Protein 5WUR (pdb70)

Sequence (451 aa):
EMMIKKRIKQVKKGDQDAFADIVDIYKDKIYQLCYRMLGNVHEAEDIAQEAFIRAYVNIDSFDINRKFSTWLYRIATNLTIDRIRKKKPDYYLDELSNTIQQKILKLPDKYRTVIVLKYIDELSLIEIGEILNIPVGTVKTRIHRGREALRKQLRDLMMIKKRIKQVKKGDQDAFADIVDIYKDKIYQLCYRMLGNVHEAEDIAQEAFIRAYVNIDSFDINRKFSTWLYRIATNLTIDRIRKKKPDYYLELSNTIQQKILKLPDKYRTVIVLKYIDELSLIEIGEILNIPVGTVKTRIHRGREALRKQLRDLCPEQIVQLMHMHLDGDILPKDEHVLNEHLETCEKCRKHFYEMEKSIALVRSTSHVEAPADFTANVMAKLPCPEQIVQLMHMHLDGDILPKDEHVLNEHLETCEKCRKHFYEMEKSIALVRSTSHVEAPADFTANVMAKL

Nearest PDB structures (foldseek):
  5wur-assembly1_A  TM=1.006E+00  e=1.366E-20  Bacillus subtilis subsp. subtilis str. 168
  5wuq-assembly1_A  TM=1.003E+00  e=6.708E-20  Bacillus subtilis subsp. subtilis str. 168
  5wur-assembly2_B  TM=9.947E-01  e=1.270E-18  Bacillus subtilis subsp. subtilis str. 168
  4cxf-assembly1_A  TM=8.720E-01  e=4.174E-07  Cupriavidus metallidurans CH34
  1or7-assembly3_B  TM=5.199E-01  e=1.136E-07  Escherichia coli

Structure (mmCIF, N/CA/C/O backbone):
data_5WUR
#
_entry.id   5WUR
#
_cell.length_a   63.075
_cell.length_b   63.520
_cell.length_c   138.547
_cell.angle_alpha   90.00
_cell.angle_beta   90.00
_cell.angle_gamma   90.00
#
_symmetry.space_group_name_H-M   'P 21 21 21'
#
loop_
_entity.id
_entity.type
_entity.pdbx_description
1 polymer 'ECF RNA polymerase sigma factor SigW'
2 polymer 'Anti-sigma-W factor RsiW'
#
loop_
_atom_site.group_PDB
_atom_site.id
_atom_site.type_symbol
_atom_site.label_atom_id
_atom_site.label_alt_id
_atom_site.label_comp_id
_atom_site.label_asym_id
_atom_site.label_entity_id
_atom_site.label_seq_id
_atom_site.pdbx_PDB_ins_code
_atom_site.Cartn_x
_atom_site.Cartn_y
_atom_site.Cartn_z
_atom_site.occupancy
_atom_site.B_iso_or_equiv
_atom_site.auth_seq_id
_atom_site.auth_comp_id
_atom_site.auth_asym_id
_atom_site.auth_atom_id
_atom_site.pdbx_PDB_model_num
ATOM 1 N N . GLU A 1 2 ? 5.895 1.294 -11.908 1.00 123.52 2 GLU A N 1
ATOM 2 C CA . GLU A 1 2 ? 6.444 0.383 -10.858 1.00 124.75 2 GLU A CA 1
ATOM 3 C C . GLU A 1 2 ? 7.697 -0.363 -11.333 1.00 124.93 2 GLU A C 1
ATOM 4 O O . GLU A 1 2 ? 7.865 -0.612 -12.530 1.00 125.53 2 GLU A O 1
ATOM 10 N N . MET A 1 3 ? 8.568 -0.713 -10.385 1.00 122.85 3 MET A N 1
ATOM 11 C CA . MET A 1 3 ? 9.809 -1.447 -10.683 1.00 121.27 3 MET A CA 1
ATOM 12 C C . MET A 1 3 ? 9.552 -2.873 -11.192 1.00 113.64 3 MET A C 1
ATOM 13 O O . MET A 1 3 ? 10.162 -3.292 -12.172 1.00 111.09 3 MET A O 1
ATOM 18 N N . MET A 1 4 ? 8.653 -3.604 -10.535 1.00 108.22 4 MET A N 1
ATOM 19 C CA . MET A 1 4 ? 8.233 -4.932 -11.002 1.00 105.72 4 MET A CA 1
ATOM 20 C C . MET A 1 4 ? 7.736 -4.879 -12.459 1.00 99.84 4 MET A C 1
ATOM 21 O O . MET A 1 4 ? 8.233 -5.627 -13.295 1.00 96.59 4 MET A O 1
ATOM 26 N N . ILE A 1 5 ? 6.831 -3.938 -12.763 1.00 93.54 5 ILE A N 1
ATOM 27 C CA . ILE A 1 5 ? 6.125 -3.873 -14.055 1.00 88.83 5 ILE A CA 1
ATOM 28 C C . ILE A 1 5 ? 7.059 -3.505 -15.202 1.00 86.06 5 ILE A C 1
ATOM 29 O O . ILE A 1 5 ? 7.085 -4.194 -16.221 1.00 83.69 5 ILE A O 1
ATOM 34 N N . LYS A 1 6 ? 7.790 -2.405 -15.045 1.00 85.01 6 LYS A N 1
ATOM 35 C CA . LYS A 1 6 ? 8.666 -1.897 -16.112 1.00 85.79 6 LYS A CA 1
ATOM 36 C C . LYS A 1 6 ? 9.780 -2.919 -16.430 1.00 85.71 6 LYS A C 1
ATOM 37 O O . LYS A 1 6 ? 10.161 -3.103 -17.592 1.00 83.28 6 LYS A O 1
ATOM 43 N N . LYS A 1 7 ? 10.265 -3.603 -15.397 1.00 87.07 7 LYS A N 1
ATOM 44 C CA . LYS A 1 7 ? 11.221 -4.697 -15.579 1.00 88.40 7 LYS A CA 1
ATOM 45 C C . LYS A 1 7 ? 10.574 -5.834 -16.371 1.00 83.55 7 LYS A C 1
ATOM 46 O O . LYS A 1 7 ? 11.228 -6.433 -17.223 1.00 83.31 7 LYS A O 1
ATOM 52 N N . ARG A 1 8 ? 9.295 -6.105 -16.110 1.00 78.96 8 ARG A N 1
ATOM 53 C CA . ARG A 1 8 ? 8.535 -7.047 -16.942 1.00 76.83 8 ARG A CA 1
ATOM 54 C C . ARG A 1 8 ? 8.336 -6.562 -18.395 1.00 74.34 8 ARG A C 1
ATOM 55 O O . ARG A 1 8 ? 8.405 -7.378 -19.311 1.00 72.89 8 ARG A O 1
ATOM 63 N N . ILE A 1 9 ? 8.131 -5.258 -18.614 1.00 72.89 9 ILE A N 1
ATOM 64 C CA . ILE A 1 9 ? 7.965 -4.715 -19.981 1.00 72.04 9 ILE A CA 1
ATOM 65 C C . ILE A 1 9 ? 9.250 -4.783 -20.792 1.00 73.42 9 ILE A C 1
ATOM 66 O O . ILE A 1 9 ? 9.207 -5.082 -21.981 1.00 73.34 9 ILE A O 1
ATOM 71 N N . LYS A 1 10 ? 10.383 -4.481 -20.171 1.00 76.31 10 LYS A N 1
ATOM 72 C CA . LYS A 1 10 ? 11.669 -4.636 -20.849 1.00 78.59 10 LYS A CA 1
ATOM 73 C C . LYS A 1 10 ? 11.871 -6.079 -21.326 1.00 79.26 10 LYS A C 1
ATOM 74 O O . LYS A 1 10 ? 12.342 -6.306 -22.440 1.00 79.31 10 LYS A O 1
ATOM 80 N N . GLN A 1 11 ? 11.469 -7.034 -20.484 1.00 80.23 11 GLN A N 1
ATOM 81 C CA . GLN A 1 11 ? 11.551 -8.469 -20.780 1.00 81.46 11 GLN A CA 1
ATOM 82 C C . GLN A 1 11 ? 10.678 -8.947 -21.956 1.00 82.18 11 GLN A C 1
ATOM 83 O O . GLN A 1 11 ? 11.144 -9.768 -22.752 1.00 83.01 11 GLN A O 1
ATOM 89 N N . VAL A 1 12 ? 9.439 -8.444 -22.081 1.00 82.94 12 VAL A N 1
ATOM 90 C CA . VAL A 1 12 ? 8.558 -8.835 -23.214 1.00 82.17 12 VAL A CA 1
ATOM 91 C C . VAL A 1 12 ? 9.102 -8.301 -24.551 1.00 83.95 12 VAL A C 1
ATOM 92 O O . VAL A 1 12 ? 9.075 -9.017 -25.559 1.00 84.66 12 VAL A O 1
ATOM 96 N N . LYS A 1 13 ? 9.631 -7.071 -24.542 1.00 85.84 13 LYS A N 1
ATOM 97 C CA . LYS A 1 13 ? 10.139 -6.413 -25.760 1.00 86.92 13 LYS A CA 1
ATOM 98 C C . LYS A 1 13 ? 11.380 -7.103 -26.327 1.00 88.78 13 LYS A C 1
ATOM 99 O O . LYS A 1 13 ? 11.682 -6.930 -27.510 1.00 89.04 13 LYS A O 1
ATOM 105 N N . LYS A 1 14 ? 12.096 -7.854 -25.480 1.00 90.06 14 LYS A N 1
ATOM 106 C CA . LYS A 1 14 ? 13.208 -8.712 -25.913 1.00 91.66 14 LYS A CA 1
ATOM 107 C C . LYS A 1 14 ? 12.833 -10.189 -26.225 1.00 92.00 14 LYS A C 1
ATOM 108 O O . LYS A 1 14 ? 13.721 -10.963 -26.597 1.00 93.69 14 LYS A O 1
ATOM 114 N N . GLY A 1 15 ? 11.553 -10.577 -26.088 1.00 90.32 15 GLY A N 1
ATOM 115 C CA . GLY A 1 15 ? 11.087 -11.952 -26.409 1.00 89.03 15 GLY A CA 1
ATOM 116 C C . GLY A 1 15 ? 10.318 -12.716 -25.330 1.00 87.61 15 GLY A C 1
ATOM 117 O O . GLY A 1 15 ? 9.541 -13.614 -25.648 1.00 87.59 15 GLY A O 1
ATOM 118 N N . ASP A 1 16 ? 10.520 -12.365 -24.061 1.00 86.21 16 ASP A N 1
ATOM 119 C CA . ASP A 1 16 ? 9.924 -13.096 -22.931 1.00 85.41 16 ASP A CA 1
ATOM 120 C C . ASP A 1 16 ? 8.395 -12.908 -22.861 1.00 84.33 16 ASP A C 1
ATOM 121 O O . ASP A 1 16 ? 7.881 -12.039 -22.145 1.00 82.83 16 ASP A O 1
ATOM 126 N N . GLN A 1 17 ? 7.676 -13.740 -23.611 1.00 84.77 17 GLN A N 1
ATOM 127 C CA . GLN A 1 17 ? 6.206 -13.806 -23.504 1.00 84.84 17 GLN A CA 1
ATOM 128 C C . GLN A 1 17 ? 5.673 -14.239 -22.128 1.00 84.56 17 GLN A C 1
ATOM 129 O O . GLN A 1 17 ? 4.539 -13.940 -21.788 1.00 86.32 17 GLN A O 1
ATOM 135 N N . ASP A 1 18 ? 6.467 -14.965 -21.355 1.00 86.36 18 ASP A N 1
ATOM 136 C CA . ASP A 1 18 ? 6.059 -15.371 -20.002 1.00 86.54 18 ASP A CA 1
ATOM 137 C C . ASP A 1 18 ? 6.015 -14.182 -19.026 1.00 83.38 18 ASP A C 1
ATOM 138 O O . ASP A 1 18 ? 5.342 -14.261 -17.993 1.00 81.90 18 ASP A O 1
ATOM 143 N N . ALA A 1 19 ? 6.768 -13.118 -19.330 1.00 80.08 19 ALA A N 1
ATOM 144 C CA . ALA A 1 19 ? 6.749 -11.896 -18.530 1.00 77.19 19 ALA A CA 1
ATOM 145 C C . ALA A 1 19 ? 5.439 -11.141 -18.716 1.00 74.51 19 ALA A C 1
ATOM 146 O O . ALA A 1 19 ? 5.020 -10.442 -17.797 1.00 72.69 19 ALA A O 1
ATOM 148 N N . PHE A 1 20 ? 4.815 -11.272 -19.899 1.00 72.70 20 PHE A N 1
ATOM 149 C CA . PHE A 1 20 ? 3.562 -10.589 -20.211 1.00 71.12 20 PHE A CA 1
ATOM 150 C C . PHE A 1 20 ? 2.391 -11.182 -19.425 1.00 72.70 20 PHE A C 1
ATOM 151 O O . PHE A 1 20 ? 1.564 -10.441 -18.918 1.00 71.98 20 PHE A O 1
ATOM 159 N N . ALA A 1 21 ? 2.326 -12.507 -19.315 1.00 74.36 21 ALA A N 1
ATOM 160 C CA . ALA A 1 21 ? 1.360 -13.158 -18.423 1.00 75.49 21 ALA A CA 1
ATOM 161 C C . ALA A 1 21 ? 1.368 -12.593 -16.988 1.00 76.12 21 ALA A C 1
ATOM 162 O O . ALA A 1 21 ? 0.310 -12.512 -16.348 1.00 75.32 21 ALA A O 1
ATOM 164 N N . ASP A 1 22 ? 2.552 -12.228 -16.489 1.00 76.79 22 ASP A N 1
ATOM 165 C CA . ASP A 1 22 ? 2.684 -11.603 -15.172 1.00 77.70 22 ASP A CA 1
ATOM 166 C C . ASP A 1 22 ? 1.961 -10.253 -15.181 1.00 74.35 22 ASP A C 1
ATOM 167 O O . ASP A 1 22 ? 1.257 -9.923 -14.230 1.00 72.45 22 ASP A O 1
ATOM 172 N N . ILE A 1 23 ? 2.146 -9.493 -16.266 1.00 73.68 23 ILE A N 1
ATOM 173 C CA . ILE A 1 23 ? 1.436 -8.211 -16.502 1.00 71.70 23 ILE A CA 1
ATOM 174 C C . ILE A 1 23 ? -0.084 -8.398 -16.600 1.00 69.37 23 ILE A C 1
ATOM 175 O O . ILE A 1 23 ? -0.831 -7.607 -16.040 1.00 70.17 23 ILE A O 1
ATOM 180 N N . VAL A 1 24 ? -0.526 -9.433 -17.314 1.00 68.02 24 VAL A N 1
ATOM 181 C CA . VAL A 1 24 ? -1.952 -9.744 -17.445 1.00 67.05 24 VAL A CA 1
ATOM 182 C C . VAL A 1 24 ? -2.545 -10.094 -16.084 1.00 66.90 24 VAL A C 1
ATOM 183 O O . VAL A 1 24 ? -3.573 -9.558 -15.701 1.00 67.43 24 VAL A O 1
ATOM 187 N N . ASP A 1 25 ? -1.875 -10.981 -15.361 1.00 68.31 25 ASP A N 1
ATOM 188 C CA . ASP A 1 25 ? -2.308 -11.407 -14.028 1.00 68.58 25 ASP A CA 1
ATOM 189 C C . ASP A 1 25 ? -2.474 -10.241 -13.041 1.00 67.20 25 ASP A C 1
ATOM 190 O O . ASP A 1 25 ? -3.407 -10.250 -12.239 1.00 66.86 25 ASP A O 1
ATOM 195 N N . ILE A 1 26 ? -1.581 -9.253 -13.115 1.00 66.57 26 ILE A N 1
ATOM 196 C CA . ILE A 1 26 ? -1.655 -8.044 -12.283 1.00 67.10 26 ILE A CA 1
ATOM 197 C C . ILE A 1 26 ? -2.867 -7.160 -12.569 1.00 65.71 26 ILE A C 1
ATOM 198 O O . ILE A 1 26 ? -3.465 -6.640 -11.645 1.00 66.74 26 ILE A O 1
ATOM 203 N N . TYR A 1 27 ? -3.207 -6.967 -13.838 1.00 65.52 27 TYR A N 1
ATOM 204 C CA . TYR A 1 27 ? -4.252 -6.002 -14.220 1.00 64.15 27 TYR A CA 1
ATOM 205 C C . TYR A 1 27 ? -5.584 -6.617 -14.671 1.00 62.40 27 TYR A C 1
ATOM 206 O O . TYR A 1 27 ? -6.554 -5.892 -14.797 1.00 59.51 27 TYR A O 1
ATOM 215 N N . LYS A 1 28 ? -5.636 -7.930 -14.892 1.00 63.42 28 LYS A N 1
ATOM 216 C CA . LYS A 1 28 ? -6.836 -8.565 -15.439 1.00 64.82 28 LYS A CA 1
ATOM 217 C C . LYS A 1 28 ? -8.158 -8.223 -14.732 1.00 65.26 28 LYS A C 1
ATOM 218 O O . LYS A 1 28 ? -9.179 -8.018 -15.405 1.00 64.00 28 LYS A O 1
ATOM 224 N N . ASP A 1 29 ? -8.129 -8.160 -13.399 1.00 65.30 29 ASP A N 1
ATOM 225 C CA . ASP A 1 29 ? -9.343 -7.950 -12.601 1.00 64.32 29 ASP A CA 1
ATOM 226 C C . ASP A 1 29 ? -9.875 -6.569 -12.804 1.00 62.91 29 ASP A C 1
ATOM 227 O O . ASP A 1 29 ? -11.070 -6.397 -13.089 1.00 63.37 29 ASP A O 1
ATOM 232 N N . LYS A 1 30 ? -8.985 -5.595 -12.638 1.00 60.13 30 LYS A N 1
ATOM 233 C CA . LYS A 1 30 ? -9.315 -4.205 -12.865 1.00 59.21 30 LYS A CA 1
ATOM 234 C C . LYS A 1 30 ? -9.734 -3.890 -14.304 1.00 56.42 30 LYS A C 1
ATOM 235 O O . LYS A 1 30 ? -10.722 -3.194 -14.520 1.00 55.84 30 LYS A O 1
ATOM 241 N N . ILE A 1 31 ? -9.002 -4.408 -15.283 1.00 54.96 31 ILE A N 1
ATOM 242 C CA . ILE A 1 31 ? -9.352 -4.162 -16.682 1.00 53.33 31 ILE A CA 1
ATOM 243 C C . ILE A 1 31 ? -10.690 -4.815 -17.028 1.00 52.53 31 ILE A C 1
ATOM 244 O O . ILE A 1 31 ? -11.555 -4.145 -17.582 1.00 51.73 31 ILE A O 1
ATOM 249 N N . TYR A 1 32 ? -10.868 -6.081 -16.660 1.00 52.61 32 TYR A N 1
ATOM 250 C CA . TYR A 1 32 ? -12.157 -6.751 -16.818 1.00 53.47 32 TYR A CA 1
ATOM 251 C C . TYR A 1 32 ? -13.259 -6.051 -16.012 1.00 53.54 32 TYR A C 1
ATOM 252 O O . TYR A 1 32 ? -14.404 -6.011 -16.441 1.00 54.21 32 TYR A O 1
ATOM 261 N N . GLN A 1 33 ? -12.922 -5.500 -14.850 1.00 54.40 33 GLN A N 1
ATOM 262 C CA . GLN A 1 33 ? -13.893 -4.742 -14.043 1.00 54.09 33 GLN A CA 1
ATOM 263 C C . GLN A 1 33 ? -14.351 -3.495 -14.759 1.00 52.75 33 GLN A C 1
ATOM 264 O O . GLN A 1 33 ? -15.552 -3.206 -14.810 1.00 53.39 33 GLN A O 1
ATOM 270 N N . LEU A 1 34 ? -13.391 -2.747 -15.285 1.00 51.34 34 LEU A N 1
ATOM 271 C CA . LEU A 1 34 ? -13.712 -1.553 -16.057 1.00 50.75 34 LEU A CA 1
ATOM 272 C C . LEU A 1 34 ? -14.634 -1.911 -17.239 1.00 50.20 34 LEU A C 1
ATOM 273 O O . LEU A 1 34 ? -15.675 -1.286 -17.413 1.00 50.61 34 LEU A O 1
ATOM 278 N N . CYS A 1 35 ? -14.281 -2.934 -18.012 1.00 49.89 35 CYS A N 1
ATOM 279 C CA . CYS A 1 35 ? -15.076 -3.301 -19.186 1.00 50.58 35 CYS A CA 1
ATOM 280 C C . CYS A 1 35 ? -16.482 -3.756 -18.798 1.00 52.84 35 CYS A C 1
ATOM 281 O O . CYS A 1 35 ? -17.487 -3.287 -19.372 1.00 53.04 35 CYS A O 1
ATOM 284 N N . TYR A 1 36 ? -16.553 -4.643 -17.808 1.00 53.50 36 TYR A N 1
ATOM 285 C CA . TYR A 1 36 ? -17.838 -5.137 -17.319 1.00 55.85 36 TYR A CA 1
ATOM 286 C C . TYR A 1 36 ? -18.794 -4.066 -16.757 1.00 54.86 36 TYR A C 1
ATOM 287 O O . TYR A 1 36 ? -19.967 -4.066 -17.090 1.00 54.72 36 TYR A O 1
ATOM 296 N N . ARG A 1 37 ? -18.295 -3.180 -15.904 1.00 54.23 37 ARG A N 1
ATOM 297 C CA . ARG A 1 37 ? -19.096 -2.053 -15.383 1.00 54.68 37 ARG A CA 1
ATOM 298 C C . ARG A 1 37 ? -19.454 -0.981 -16.439 1.00 55.01 37 ARG A C 1
ATOM 299 O O . ARG A 1 37 ? -20.375 -0.190 -16.230 1.00 53.77 37 ARG A O 1
ATOM 307 N N . MET A 1 38 ? -18.697 -0.943 -17.538 1.00 55.27 38 MET A N 1
ATOM 308 C CA . MET A 1 38 ? -19.015 -0.106 -18.698 1.00 55.58 38 MET A CA 1
ATOM 309 C C . MET A 1 38 ? -20.087 -0.726 -19.620 1.00 56.54 38 MET A C 1
ATOM 310 O O . MET A 1 38 ? -20.932 0.005 -20.142 1.00 56.94 38 MET A O 1
ATOM 315 N N . LEU A 1 39 ? -20.037 -2.048 -19.810 1.00 56.74 39 LEU A N 1
ATOM 316 C CA . LEU A 1 39 ? -20.880 -2.791 -20.767 1.00 58.83 39 LEU A CA 1
ATOM 317 C C . LEU A 1 39 ? -22.047 -3.564 -20.141 1.00 60.53 39 LEU A C 1
ATOM 318 O O . LEU A 1 39 ? -23.077 -3.752 -20.788 1.00 64.44 39 LEU A O 1
ATOM 323 N N . GLY A 1 40 ? -21.888 -4.036 -18.906 1.00 60.16 40 GLY A N 1
ATOM 324 C CA . GLY A 1 40 ? -22.951 -4.740 -18.189 1.00 60.47 40 GLY A CA 1
ATOM 325 C C . GLY A 1 40 ? -23.201 -6.147 -18.713 1.00 62.19 40 GLY A C 1
ATOM 326 O O . GLY A 1 40 ? -24.272 -6.716 -18.498 1.00 62.74 40 GLY A O 1
ATOM 327 N N . ASN A 1 41 ? -22.203 -6.719 -19.372 1.00 62.09 41 ASN A N 1
ATOM 328 C CA . ASN A 1 41 ? -22.383 -7.944 -20.141 1.00 64.54 41 ASN A CA 1
ATOM 329 C C . ASN A 1 41 ? -21.099 -8.778 -20.063 1.00 63.68 41 ASN A C 1
ATOM 330 O O . ASN A 1 41 ? -20.029 -8.317 -20.454 1.00 62.22 41 ASN A O 1
ATOM 335 N N . VAL A 1 42 ? -21.222 -9.995 -19.548 1.00 65.04 42 VAL A N 1
ATOM 336 C CA . VAL A 1 42 ? -20.085 -10.890 -19.323 1.00 66.53 42 VAL A CA 1
ATOM 337 C C . VAL A 1 42 ? -19.346 -11.213 -20.611 1.00 68.84 42 VAL A C 1
ATOM 338 O O . VAL A 1 42 ? -18.115 -11.096 -20.657 1.00 68.40 42 VAL A O 1
ATOM 342 N N . HIS A 1 43 ? -20.077 -11.620 -21.646 1.00 72.16 43 HIS A N 1
ATOM 343 C CA . HIS A 1 43 ? -19.420 -12.035 -22.889 1.00 74.88 43 HIS A CA 1
ATOM 344 C C . HIS A 1 43 ? -18.721 -10.886 -23.626 1.00 71.92 43 HIS A C 1
ATOM 345 O O . HIS A 1 43 ? -17.608 -11.070 -24.121 1.00 70.30 43 HIS A O 1
ATOM 352 N N . GLU A 1 44 ? -19.349 -9.709 -23.662 1.00 70.01 44 GLU A N 1
ATOM 353 C CA . GLU A 1 44 ? -18.729 -8.521 -24.258 1.00 68.19 44 GLU A CA 1
ATOM 354 C C . GLU A 1 44 ? -17.526 -8.015 -23.437 1.00 64.64 44 GLU A C 1
ATOM 355 O O . GLU A 1 44 ? -16.475 -7.743 -23.992 1.00 63.10 44 GLU A O 1
ATOM 361 N N . ALA A 1 45 ? -17.667 -7.928 -22.122 1.00 62.76 45 ALA A N 1
ATOM 362 C CA . ALA A 1 45 ? -16.563 -7.478 -21.263 1.00 61.71 45 ALA A CA 1
ATOM 363 C C . ALA A 1 45 ? -15.310 -8.342 -21.391 1.00 61.98 45 ALA A C 1
ATOM 364 O O . ALA A 1 45 ? -14.190 -7.827 -21.509 1.00 60.15 45 ALA A O 1
ATOM 366 N N . GLU A 1 46 ? -15.510 -9.651 -21.388 1.00 64.62 46 GLU A N 1
ATOM 367 C CA . GLU A 1 46 ? -14.413 -10.608 -21.501 1.00 66.72 46 GLU A CA 1
ATOM 368 C C . GLU A 1 46 ? -13.707 -10.487 -22.860 1.00 66.62 46 GLU A C 1
ATOM 369 O O . GLU A 1 46 ? -12.478 -10.442 -22.926 1.00 65.78 46 GLU A O 1
ATOM 375 N N . ASP A 1 47 ? -14.489 -10.401 -23.928 1.00 67.26 47 ASP A N 1
ATOM 376 C CA . ASP A 1 47 ? -13.950 -10.217 -25.272 1.00 68.44 47 ASP A CA 1
ATOM 377 C C . ASP A 1 47 ? -13.092 -8.943 -25.373 1.00 65.23 47 ASP A C 1
ATOM 378 O O . ASP A 1 47 ? -11.946 -8.994 -25.833 1.00 63.14 47 ASP A O 1
ATOM 383 N N . ILE A 1 48 ? -13.665 -7.825 -24.913 1.00 63.04 48 ILE A N 1
ATOM 384 C CA . ILE A 1 48 ? -13.044 -6.488 -24.938 1.00 60.01 48 ILE A CA 1
ATOM 385 C C . ILE A 1 48 ? -11.796 -6.379 -24.023 1.00 58.49 48 ILE A C 1
ATOM 386 O O . ILE A 1 48 ? -10.810 -5.669 -24.349 1.00 54.71 48 ILE A O 1
ATOM 391 N N . ALA A 1 49 ? -11.864 -7.041 -22.863 1.00 58.42 49 ALA A N 1
ATOM 392 C CA . ALA A 1 49 ? -10.770 -7.013 -21.882 1.00 57.60 49 ALA A CA 1
ATOM 393 C C . ALA A 1 49 ? -9.558 -7.749 -22.410 1.00 57.17 49 ALA A C 1
ATOM 394 O O . ALA A 1 49 ? -8.442 -7.323 -22.198 1.00 55.64 49 ALA A O 1
ATOM 396 N N . GLN A 1 50 ? -9.790 -8.848 -23.113 1.00 59.91 50 GLN A N 1
ATOM 397 C CA . GLN A 1 50 ? -8.711 -9.596 -23.762 1.00 61.30 50 GLN A CA 1
ATOM 398 C C . GLN A 1 50 ? -8.128 -8.790 -24.896 1.00 59.90 50 GLN A C 1
ATOM 399 O O . GLN A 1 50 ? -6.914 -8.605 -24.969 1.00 60.25 50 GLN A O 1
ATOM 405 N N . GLU A 1 51 ? -9.000 -8.301 -25.770 1.00 60.03 51 GLU A N 1
ATOM 406 C CA . GLU A 1 51 ? -8.593 -7.416 -26.857 1.00 61.64 51 GLU A CA 1
ATOM 407 C C . GLU A 1 51 ? -7.659 -6.294 -26.343 1.00 58.73 51 GLU A C 1
ATOM 408 O O . GLU A 1 51 ? -6.630 -6.024 -26.962 1.00 60.07 51 GLU A O 1
ATOM 414 N N . ALA A 1 52 ? -7.982 -5.707 -25.188 1.00 55.38 52 ALA A N 1
ATOM 415 C CA . ALA A 1 52 ? -7.126 -4.694 -24.558 1.00 54.11 52 ALA A CA 1
ATOM 416 C C . ALA A 1 52 ? -5.699 -5.173 -24.318 1.00 53.70 52 ALA A C 1
ATOM 417 O O . ALA A 1 52 ? -4.756 -4.463 -24.644 1.00 53.38 52 ALA A O 1
ATOM 419 N N . PHE A 1 53 ? -5.552 -6.362 -23.742 1.00 53.64 53 PHE A N 1
ATOM 420 C CA . PHE A 1 53 ? -4.239 -6.909 -23.432 1.00 54.61 53 PHE A CA 1
ATOM 421 C C . PHE A 1 53 ? -3.506 -7.330 -24.700 1.00 56.67 53 PHE A C 1
ATOM 422 O O . PHE A 1 53 ? -2.326 -7.054 -24.830 1.00 55.67 53 PHE A O 1
ATOM 430 N N . ILE A 1 54 ? -4.218 -7.961 -25.639 1.00 59.56 54 ILE A N 1
ATOM 431 C CA . ILE A 1 54 ? -3.629 -8.386 -26.924 1.00 61.09 54 ILE A CA 1
ATOM 432 C C . ILE A 1 54 ? -3.120 -7.166 -27.657 1.00 61.85 54 ILE A C 1
ATOM 433 O O . ILE A 1 54 ? -2.009 -7.170 -28.163 1.00 63.05 54 ILE A O 1
ATOM 438 N N . ARG A 1 55 ? -3.924 -6.109 -27.701 1.00 62.51 55 ARG A N 1
ATOM 439 C CA . ARG A 1 55 ? -3.463 -4.867 -28.316 1.00 63.62 55 ARG A CA 1
ATOM 440 C C . ARG A 1 55 ? -2.324 -4.206 -27.558 1.00 63.11 55 ARG A C 1
ATOM 441 O O . ARG A 1 55 ? -1.448 -3.607 -28.181 1.00 63.53 55 ARG A O 1
ATOM 449 N N . ALA A 1 56 ? -2.327 -4.325 -26.232 1.00 63.25 56 ALA A N 1
ATOM 450 C CA . ALA A 1 56 ? -1.216 -3.837 -25.417 1.00 64.43 56 ALA A CA 1
ATOM 451 C C . ALA A 1 56 ? 0.089 -4.554 -25.796 1.00 66.54 56 ALA A C 1
ATOM 452 O O . ALA A 1 56 ? 1.114 -3.901 -25.975 1.00 67.41 56 ALA A O 1
ATOM 454 N N . TYR A 1 57 ? 0.036 -5.877 -25.952 1.00 67.69 57 TYR A N 1
ATOM 455 C CA . TYR A 1 57 ? 1.211 -6.666 -26.340 1.00 70.69 57 TYR A CA 1
ATOM 456 C C . TYR A 1 57 ? 1.725 -6.303 -27.734 1.00 71.13 57 TYR A C 1
ATOM 457 O O . TYR A 1 57 ? 2.914 -6.024 -27.906 1.00 72.79 57 TYR A O 1
ATOM 466 N N . VAL A 1 58 ? 0.825 -6.310 -28.714 1.00 69.89 58 VAL A N 1
ATOM 467 C CA . VAL A 1 58 ? 1.171 -6.017 -30.117 1.00 69.23 58 VAL A CA 1
ATOM 468 C C . VAL A 1 58 ? 1.711 -4.579 -30.328 1.00 68.34 58 VAL A C 1
ATOM 469 O O . VAL A 1 58 ? 2.492 -4.358 -31.252 1.00 69.43 58 VAL A O 1
ATOM 473 N N . ASN A 1 59 ? 1.312 -3.625 -29.487 1.00 67.18 59 ASN A N 1
ATOM 474 C CA . ASN A 1 59 ? 1.802 -2.235 -29.576 1.00 69.22 59 ASN A CA 1
ATOM 475 C C . ASN A 1 59 ? 2.884 -1.877 -28.543 1.00 70.13 59 ASN A C 1
ATOM 476 O O . ASN A 1 59 ? 3.190 -0.704 -28.364 1.00 69.69 59 ASN A O 1
ATOM 481 N N . ILE A 1 60 ? 3.474 -2.873 -27.887 1.00 73.97 60 ILE A N 1
ATOM 482 C CA . ILE A 1 60 ? 4.381 -2.642 -26.747 1.00 78.90 60 ILE A CA 1
ATOM 483 C C . ILE A 1 60 ? 5.697 -1.933 -27.088 1.00 83.74 60 ILE A C 1
ATOM 484 O O . ILE A 1 60 ? 6.231 -1.219 -26.236 1.00 87.25 60 ILE A O 1
ATOM 489 N N . ASP A 1 61 ? 6.214 -2.116 -28.308 1.00 87.99 61 ASP A N 1
ATOM 490 C CA . ASP A 1 61 ? 7.418 -1.346 -28.746 1.00 92.56 61 ASP A CA 1
ATOM 491 C C . ASP A 1 61 ? 7.127 0.152 -28.985 1.00 90.06 61 ASP A C 1
ATOM 492 O O . ASP A 1 61 ? 8.066 0.932 -29.070 1.00 94.73 61 ASP A O 1
ATOM 497 N N . SER A 1 62 ? 5.852 0.549 -29.079 1.00 87.11 62 SER A N 1
ATOM 498 C CA . SER A 1 62 ? 5.463 1.970 -29.206 1.00 85.16 62 SER A CA 1
ATOM 499 C C . SER A 1 62 ? 5.129 2.653 -27.861 1.00 85.21 62 SER A C 1
ATOM 500 O O . SER A 1 62 ? 4.728 3.827 -27.851 1.00 85.26 62 SER A O 1
ATOM 503 N N . PHE A 1 63 ? 5.271 1.927 -26.746 1.00 84.35 63 PHE A N 1
ATOM 504 C CA . PHE A 1 63 ? 4.958 2.460 -25.413 1.00 83.78 63 PHE A CA 1
ATOM 505 C C . PHE A 1 63 ? 6.219 3.104 -24.843 1.00 88.87 63 PHE A C 1
ATOM 506 O O . PHE A 1 63 ? 7.260 2.447 -24.770 1.00 88.99 63 PHE A O 1
ATOM 514 N N . ASP A 1 64 ? 6.128 4.376 -24.449 1.00 93.00 64 ASP A N 1
ATOM 515 C CA . ASP A 1 64 ? 7.256 5.060 -23.806 1.00 98.96 64 ASP A CA 1
ATOM 516 C C . ASP A 1 64 ? 7.373 4.615 -22.340 1.00 98.92 64 ASP A C 1
ATOM 517 O O . ASP A 1 64 ? 6.438 4.801 -21.556 1.00 95.62 64 ASP A O 1
ATOM 522 N N . ILE A 1 65 ? 8.526 4.042 -21.983 1.00 101.29 65 ILE A N 1
ATOM 523 C CA . ILE A 1 65 ? 8.811 3.598 -20.604 1.00 102.34 65 ILE A CA 1
ATOM 524 C C . ILE A 1 65 ? 8.988 4.780 -19.628 1.00 103.27 65 ILE A C 1
ATOM 525 O O . ILE A 1 65 ? 8.909 4.590 -18.415 1.00 103.08 65 ILE A O 1
ATOM 530 N N . ASN A 1 66 ? 9.245 5.982 -20.165 1.00 104.22 66 ASN A N 1
ATOM 531 C CA . ASN A 1 66 ? 9.087 7.259 -19.434 1.00 105.29 66 ASN A CA 1
ATOM 532 C C . ASN A 1 66 ? 7.770 7.331 -18.651 1.00 103.41 66 ASN A C 1
ATOM 533 O O . ASN A 1 66 ? 7.758 7.751 -17.495 1.00 103.15 66 ASN A O 1
ATOM 538 N N . ARG A 1 67 ? 6.676 6.939 -19.312 1.00 101.83 67 ARG A N 1
ATOM 539 C CA . ARG A 1 67 ? 5.307 7.099 -18.799 1.00 98.48 67 ARG A CA 1
ATOM 540 C C . ARG A 1 67 ? 4.762 5.856 -18.099 1.00 92.19 67 ARG A C 1
ATOM 541 O O . ARG A 1 67 ? 5.299 4.755 -18.217 1.00 91.69 67 ARG A O 1
ATOM 549 N N . LYS A 1 68 ? 3.664 6.070 -17.386 1.00 87.28 68 LYS A N 1
ATOM 550 C CA . LYS A 1 68 ? 3.022 5.064 -16.540 1.00 82.48 68 LYS A CA 1
ATOM 551 C C . LYS A 1 68 ? 2.305 4.027 -17.420 1.00 75.07 68 LYS A C 1
ATOM 552 O O . LYS A 1 68 ? 1.500 4.392 -18.277 1.00 73.02 68 LYS A O 1
ATOM 558 N N . PHE A 1 69 ? 2.620 2.747 -17.222 1.00 69.37 69 PHE A N 1
ATOM 559 C CA . PHE A 1 69 ? 2.077 1.684 -18.061 1.00 64.57 69 PHE A CA 1
ATOM 560 C C . PHE A 1 69 ? 0.570 1.448 -17.857 1.00 63.29 69 PHE A C 1
ATOM 561 O O . PHE A 1 69 ? -0.121 1.078 -18.803 1.00 61.40 69 PHE A O 1
ATOM 569 N N . SER A 1 70 ? 0.075 1.637 -16.633 1.00 63.02 70 SER A N 1
ATOM 570 C CA . SER A 1 70 ? -1.332 1.399 -16.317 1.00 62.19 70 SER A CA 1
ATOM 571 C C . SER A 1 70 ? -2.229 2.416 -17.033 1.00 61.69 70 SER A C 1
ATOM 572 O O . SER A 1 70 ? -3.259 2.046 -17.595 1.00 59.82 70 SER A O 1
ATOM 575 N N . THR A 1 71 ? -1.815 3.683 -17.027 1.00 62.26 71 THR A N 1
ATOM 576 C CA . THR A 1 71 ? -2.463 4.725 -17.821 1.00 61.66 71 THR A CA 1
ATOM 577 C C . THR A 1 71 ? -2.650 4.276 -19.275 1.00 60.20 71 THR A C 1
ATOM 578 O O . THR A 1 71 ? -3.753 4.384 -19.831 1.00 60.44 71 THR A O 1
ATOM 582 N N . TRP A 1 72 ? -1.568 3.765 -19.861 1.00 57.78 72 TRP A N 1
ATOM 583 C CA . TRP A 1 72 ? -1.534 3.381 -21.258 1.00 56.20 72 TRP A CA 1
ATOM 584 C C . TRP A 1 72 ? -2.495 2.231 -21.519 1.00 54.48 72 TRP A C 1
ATOM 585 O O . TRP A 1 72 ? -3.280 2.271 -22.453 1.00 55.28 72 TRP A O 1
ATOM 596 N N . LEU A 1 73 ? -2.436 1.223 -20.670 1.00 53.95 73 LEU A N 1
ATOM 597 C CA . LEU A 1 73 ? -3.337 0.066 -20.736 1.00 53.76 73 LEU A CA 1
ATOM 598 C C . LEU A 1 73 ? -4.801 0.453 -20.474 1.00 52.84 73 LEU A C 1
ATOM 599 O O . LEU A 1 73 ? -5.696 0.074 -21.235 1.00 51.41 73 LEU A O 1
ATOM 604 N N . TYR A 1 74 ? -5.038 1.207 -19.405 1.00 53.40 74 TYR A N 1
ATOM 605 C CA . TYR A 1 74 ? -6.376 1.755 -19.149 1.00 54.63 74 TYR A CA 1
ATOM 606 C C . TYR A 1 74 ? -6.921 2.497 -20.382 1.00 54.35 74 TYR A C 1
ATOM 607 O O . TYR A 1 74 ? -8.099 2.355 -20.687 1.00 54.75 74 TYR A O 1
ATOM 616 N N . ARG A 1 75 ? -6.070 3.245 -21.096 1.00 54.44 75 ARG A N 1
ATOM 617 C CA . ARG A 1 75 ? -6.520 4.005 -22.268 1.00 54.53 75 ARG A CA 1
ATOM 618 C C . ARG A 1 75 ? -6.964 3.086 -23.434 1.00 52.67 75 ARG A C 1
ATOM 619 O O . ARG A 1 75 ? -7.954 3.376 -24.094 1.00 51.24 75 ARG A O 1
ATOM 627 N N . ILE A 1 76 ? -6.249 1.985 -23.664 1.00 51.16 76 ILE A N 1
ATOM 628 C CA . ILE A 1 76 ? -6.639 1.014 -24.680 1.00 50.30 76 ILE A CA 1
ATOM 629 C C . ILE A 1 76 ? -8.016 0.466 -24.336 1.00 49.50 76 ILE A C 1
ATOM 630 O O . ILE A 1 76 ? -8.941 0.565 -25.143 1.00 49.73 76 ILE A O 1
ATOM 635 N N . ALA A 1 77 ? -8.141 -0.099 -23.132 1.00 49.59 77 ALA A N 1
ATOM 636 C CA . ALA A 1 77 ? -9.399 -0.715 -22.660 1.00 49.01 77 ALA A CA 1
ATOM 637 C C . ALA A 1 77 ? -10.540 0.286 -22.748 1.00 48.54 77 ALA A C 1
ATOM 638 O O . ALA A 1 77 ? -11.572 0.005 -23.320 1.00 50.16 77 ALA A O 1
ATOM 640 N N . THR A 1 78 ? -10.319 1.470 -22.212 1.00 48.47 78 THR A N 1
ATOM 641 C CA . THR A 1 78 ? -11.293 2.559 -22.262 1.00 49.34 78 THR A CA 1
ATOM 642 C C . THR A 1 78 ? -11.768 2.873 -23.682 1.00 49.83 78 THR A C 1
ATOM 643 O O . THR A 1 78 ? -12.965 3.018 -23.900 1.00 50.97 78 THR A O 1
ATOM 647 N N . ASN A 1 79 ? -10.844 2.962 -24.636 1.00 49.77 79 ASN A N 1
ATOM 648 C CA . ASN A 1 79 ? -11.196 3.239 -26.032 1.00 49.97 79 ASN A CA 1
ATOM 649 C C . ASN A 1 79 ? -11.958 2.086 -26.668 1.00 50.50 79 ASN A C 1
ATOM 650 O O . ASN A 1 79 ? -12.921 2.317 -27.402 1.00 50.17 79 ASN A O 1
ATOM 655 N N . LEU A 1 80 ? -11.519 0.859 -26.397 1.00 50.10 80 LEU A N 1
ATOM 656 C CA . LEU A 1 80 ? -12.251 -0.307 -26.846 1.00 50.64 80 LEU A CA 1
ATOM 657 C C . LEU A 1 80 ? -13.656 -0.370 -26.271 1.00 51.38 80 LEU A C 1
ATOM 658 O O . LEU A 1 80 ? -14.546 -0.820 -26.972 1.00 53.26 80 LEU A O 1
ATOM 663 N N . THR A 1 81 ? -13.884 0.063 -25.029 1.00 51.11 81 THR A N 1
ATOM 664 C CA . THR A 1 81 ? -15.233 -0.106 -24.458 1.00 52.76 81 THR A CA 1
ATOM 665 C C . THR A 1 81 ? -16.200 0.986 -24.934 1.00 53.25 81 THR A C 1
ATOM 666 O O . THR A 1 81 ? -17.346 0.695 -25.213 1.00 54.06 81 THR A O 1
ATOM 670 N N . ILE A 1 82 ? -15.724 2.227 -24.992 1.00 53.89 82 ILE A N 1
ATOM 671 C CA . ILE A 1 82 ? -16.452 3.365 -25.570 1.00 55.17 82 ILE A CA 1
ATOM 672 C C . ILE A 1 82 ? -16.829 3.090 -27.030 1.00 56.81 82 ILE A C 1
ATOM 673 O O . ILE A 1 82 ? -17.922 3.462 -27.491 1.00 56.35 82 ILE A O 1
ATOM 678 N N . ASP A 1 83 ? -15.907 2.453 -27.743 1.00 58.02 83 ASP A N 1
ATOM 679 C CA . ASP A 1 83 ? -16.124 2.037 -29.116 1.00 60.35 83 ASP A CA 1
ATOM 680 C C . ASP A 1 83 ? -17.310 1.078 -29.166 1.00 61.00 83 ASP A C 1
ATOM 681 O O . ASP A 1 83 ? -18.252 1.345 -29.900 1.00 62.69 83 ASP A O 1
ATOM 686 N N . ARG A 1 84 ? -17.314 0.009 -28.363 1.00 61.19 84 ARG A N 1
ATOM 687 C CA . ARG A 1 84 ? -18.452 -0.937 -28.420 1.00 64.24 84 ARG A CA 1
ATOM 688 C C . ARG A 1 84 ? -19.813 -0.317 -28.007 1.00 64.48 84 ARG A C 1
ATOM 689 O O . ARG A 1 84 ? -20.817 -0.604 -28.653 1.00 65.19 84 ARG A O 1
ATOM 697 N N . ILE A 1 85 ? -19.838 0.532 -26.975 1.00 62.17 85 ILE A N 1
ATOM 698 C CA . ILE A 1 85 ? -21.081 1.192 -26.533 1.00 63.67 85 ILE A CA 1
ATOM 699 C C . ILE A 1 85 ? -21.714 2.034 -27.668 1.00 67.01 85 ILE A C 1
ATOM 700 O O . ILE A 1 85 ? -22.933 2.053 -27.837 1.00 66.85 85 ILE A O 1
ATOM 705 N N . ARG A 1 86 ? -20.871 2.702 -28.448 1.00 69.43 86 ARG A N 1
ATOM 706 C CA . ARG A 1 86 ? -21.324 3.530 -29.553 1.00 72.59 86 ARG A CA 1
ATOM 707 C C . ARG A 1 86 ? -21.852 2.710 -30.734 1.00 77.14 86 ARG A C 1
ATOM 708 O O . ARG A 1 86 ? -22.998 2.917 -31.149 1.00 76.03 86 ARG A O 1
ATOM 716 N N . LYS A 1 87 ? -21.041 1.766 -31.235 1.00 81.18 87 LYS A N 1
ATOM 717 C CA . LYS A 1 87 ? -21.463 0.855 -32.327 1.00 85.50 87 LYS A CA 1
ATOM 718 C C . LYS A 1 87 ? -22.641 -0.076 -31.931 1.00 88.07 87 LYS A C 1
ATOM 719 O O . LYS A 1 87 ? -23.310 -0.625 -32.799 1.00 92.05 87 LYS A O 1
ATOM 725 N N . LYS A 1 88 ? -22.868 -0.261 -30.632 1.00 90.00 88 LYS A N 1
ATOM 726 C CA . LYS A 1 88 ? -24.039 -0.991 -30.106 1.00 92.32 88 LYS A CA 1
ATOM 727 C C . LYS A 1 88 ? -25.335 -0.259 -30.419 1.00 94.05 88 LYS A C 1
ATOM 728 O O . LYS A 1 88 ? -26.355 -0.895 -30.678 1.00 97.78 88 LYS A O 1
ATOM 734 N N . LYS A 1 89 ? -25.297 1.071 -30.355 1.00 94.61 89 LYS A N 1
ATOM 735 C CA . LYS A 1 89 ? -26.458 1.901 -30.675 1.00 97.78 89 LYS A CA 1
ATOM 736 C C . LYS A 1 89 ? -26.926 1.560 -32.109 1.00 99.64 89 LYS A C 1
ATOM 737 O O . LYS A 1 89 ? -26.173 1.785 -33.064 1.00 96.62 89 LYS A O 1
ATOM 743 N N . PRO A 1 90 ? -28.147 0.977 -32.256 1.00 101.01 90 PRO A N 1
ATOM 744 C CA . PRO A 1 90 ? -28.642 0.395 -33.527 1.00 102.91 90 PRO A CA 1
ATOM 745 C C . PRO A 1 90 ? -28.400 1.193 -34.816 1.00 102.26 90 PRO A C 1
ATOM 746 O O . PRO A 1 90 ? -28.200 0.587 -35.876 1.00 102.80 90 PRO A O 1
ATOM 750 N N . ASP A 1 91 ? -28.413 2.524 -34.716 1.00 100.37 91 ASP A N 1
ATOM 751 C CA . ASP A 1 91 ? -28.248 3.411 -35.872 1.00 101.96 91 ASP A CA 1
ATOM 752 C C . ASP A 1 91 ? -26.850 4.038 -36.009 1.00 98.31 91 ASP A C 1
ATOM 753 O O . ASP A 1 91 ? -26.707 5.069 -36.674 1.00 97.06 91 ASP A O 1
ATOM 758 N N . TYR A 1 92 ? -25.821 3.423 -35.417 1.00 96.06 92 TYR A N 1
ATOM 759 C CA . TYR A 1 92 ? -24.484 4.027 -35.434 1.00 92.94 92 TYR A CA 1
ATOM 760 C C . TYR A 1 92 ? -23.971 4.189 -36.857 1.00 92.79 92 TYR A C 1
ATOM 761 O O . TYR A 1 92 ? -23.427 5.237 -37.201 1.00 92.08 92 TYR A O 1
ATOM 770 N N . TYR A 1 93 ? -24.142 3.148 -37.671 1.00 93.26 93 TYR A N 1
ATOM 771 C CA . TYR A 1 93 ? -23.563 3.121 -39.017 1.00 93.65 93 TYR A CA 1
ATOM 772 C C . TYR A 1 93 ? -24.346 3.903 -40.095 1.00 97.51 93 TYR A C 1
ATOM 773 O O . TYR A 1 93 ? -23.942 3.886 -41.259 1.00 98.77 93 TYR A O 1
ATOM 782 N N . LEU A 1 94 ? -25.426 4.595 -39.724 1.00 100.36 94 LEU A N 1
ATOM 783 C CA . LEU A 1 94 ? -26.116 5.511 -40.652 1.00 104.66 94 LEU A CA 1
ATOM 784 C C . LEU A 1 94 ? -25.325 6.808 -40.934 1.00 107.61 94 LEU A C 1
ATOM 785 O O . LEU A 1 94 ? -25.434 7.346 -42.029 1.00 110.19 94 LEU A O 1
ATOM 790 N N . ASP A 1 95 ? -24.562 7.314 -39.954 1.00 108.18 95 ASP A N 1
ATOM 791 C CA . ASP A 1 95 ? -23.640 8.461 -40.149 1.00 108.76 95 ASP A CA 1
ATOM 792 C C . ASP A 1 95 ? -22.486 8.397 -39.136 1.00 106.17 95 ASP A C 1
ATOM 793 O O . ASP A 1 95 ? -21.322 8.197 -39.494 1.00 105.00 95 ASP A O 1
ATOM 798 N N . GLU A 1 125 ? -30.689 -8.546 -7.887 1.00 88.33 125 GLU A N 1
ATOM 799 C CA . GLU A 1 125 ? -29.716 -8.340 -6.805 1.00 87.37 125 GLU A CA 1
ATOM 800 C C . GLU A 1 125 ? -29.014 -6.995 -6.827 1.00 83.24 125 GLU A C 1
ATOM 801 O O . GLU A 1 125 ? -29.044 -6.315 -7.843 1.00 84.03 125 GLU A O 1
ATOM 807 N N . LEU A 1 126 ? -28.376 -6.624 -5.711 1.00 78.93 126 LEU A N 1
ATOM 808 C CA . LEU A 1 126 ? -27.966 -5.221 -5.490 1.00 74.94 126 LEU A CA 1
ATOM 809 C C . LEU A 1 126 ? -26.949 -4.671 -6.484 1.00 71.12 126 LEU A C 1
ATOM 810 O O . LEU A 1 126 ? -27.202 -3.638 -7.109 1.00 69.03 126 LEU A O 1
ATOM 815 N N . SER A 1 127 ? -25.797 -5.329 -6.591 1.00 69.38 127 SER A N 1
ATOM 816 C CA . SER A 1 127 ? -24.805 -4.999 -7.629 1.00 67.37 127 SER A CA 1
ATOM 817 C C . SER A 1 127 ? -25.415 -4.990 -9.016 1.00 65.87 127 SER A C 1
ATOM 818 O O . SER A 1 127 ? -25.224 -4.048 -9.774 1.00 64.44 127 SER A O 1
ATOM 821 N N . ASN A 1 128 ? -26.152 -6.048 -9.322 1.00 67.59 128 ASN A N 1
ATOM 822 C CA . ASN A 1 128 ? -26.861 -6.188 -10.594 1.00 68.93 128 ASN A CA 1
ATOM 823 C C . ASN A 1 128 ? -27.827 -5.014 -10.871 1.00 68.08 128 ASN A C 1
ATOM 824 O O . ASN A 1 128 ? -27.942 -4.543 -12.003 1.00 67.94 128 ASN A O 1
ATOM 829 N N . THR A 1 129 ? -28.510 -4.545 -9.832 1.00 67.78 129 THR A N 1
ATOM 830 C CA . THR A 1 129 ? -29.447 -3.425 -9.942 1.00 67.73 129 THR A CA 1
ATOM 831 C C . THR A 1 129 ? -28.705 -2.095 -10.214 1.00 67.41 129 THR A C 1
ATOM 832 O O . THR A 1 129 ? -29.152 -1.288 -11.035 1.00 68.58 129 THR A O 1
ATOM 836 N N . ILE A 1 130 ? -27.581 -1.873 -9.530 1.00 65.66 130 ILE A N 1
ATOM 837 C CA . ILE A 1 130 ? -26.784 -0.659 -9.726 1.00 65.01 130 ILE A CA 1
ATOM 838 C C . ILE A 1 130 ? -26.134 -0.680 -11.105 1.00 64.10 130 ILE A C 1
ATOM 839 O O . ILE A 1 130 ? -25.994 0.369 -11.741 1.00 64.58 130 ILE A O 1
ATOM 844 N N . GLN A 1 131 ? -25.736 -1.867 -11.553 1.00 62.58 131 GLN A N 1
ATOM 845 C CA . GLN A 1 131 ? -25.226 -2.041 -12.905 1.00 62.26 131 GLN A CA 1
ATOM 846 C C . GLN A 1 131 ? -26.191 -1.502 -13.977 1.00 65.38 131 GLN A C 1
ATOM 847 O O . GLN A 1 131 ? -25.773 -0.773 -14.881 1.00 64.94 131 GLN A O 1
ATOM 853 N N . GLN A 1 132 ? -27.470 -1.864 -13.875 1.00 68.95 132 GLN A N 1
ATOM 854 C CA . GLN A 1 132 ? -28.481 -1.378 -14.824 1.00 71.34 132 GLN A CA 1
ATOM 855 C C . GLN A 1 132 ? -28.610 0.137 -14.811 1.00 70.60 132 GLN A C 1
ATOM 856 O O . GLN A 1 132 ? -28.870 0.741 -15.850 1.00 72.09 132 GLN A O 1
ATOM 862 N N . LYS A 1 133 ? -28.422 0.749 -13.645 1.00 69.03 133 LYS A N 1
ATOM 863 C CA . LYS A 1 133 ? -28.464 2.203 -13.535 1.00 69.43 133 LYS A CA 1
ATOM 864 C C . LYS A 1 133 ? -27.250 2.841 -14.195 1.00 67.48 133 LYS A C 1
ATOM 865 O O . LYS A 1 133 ? -27.387 3.808 -14.956 1.00 66.64 133 LYS A O 1
ATOM 871 N N . ILE A 1 134 ? -26.073 2.286 -13.897 1.00 65.18 134 ILE A N 1
ATOM 872 C CA . ILE A 1 134 ? -24.811 2.694 -14.522 1.00 63.37 134 ILE A CA 1
ATOM 873 C C . ILE A 1 134 ? -24.944 2.799 -16.056 1.00 63.65 134 ILE A C 1
ATOM 874 O O . ILE A 1 134 ? -24.429 3.737 -16.658 1.00 62.35 134 ILE A O 1
ATOM 879 N N . LEU A 1 135 ? -25.633 1.841 -16.675 1.00 65.59 135 LEU A N 1
ATOM 880 C CA . LEU A 1 135 ? -25.802 1.815 -18.139 1.00 67.19 135 LEU A CA 1
ATOM 881 C C . LEU A 1 135 ? -26.670 2.958 -18.677 1.00 69.75 135 LEU A C 1
ATOM 882 O O . LEU A 1 135 ? -26.495 3.391 -19.820 1.00 71.42 135 LEU A O 1
ATOM 887 N N . LYS A 1 136 ? -27.587 3.455 -17.857 1.00 70.81 136 LYS A N 1
ATOM 888 C CA . LYS A 1 136 ? -28.399 4.604 -18.241 1.00 72.32 136 LYS A CA 1
ATOM 889 C C . LYS A 1 136 ? -27.610 5.926 -18.259 1.00 70.79 136 LYS A C 1
ATOM 890 O O . LYS A 1 136 ? -28.132 6.928 -18.729 1.00 72.96 136 LYS A O 1
ATOM 896 N N . LEU A 1 137 ? -26.373 5.947 -17.769 1.00 68.68 137 LEU A N 1
ATOM 897 C CA . LEU A 1 137 ? -25.540 7.148 -17.882 1.00 69.50 137 LEU A CA 1
ATOM 898 C C . LEU A 1 137 ? -24.890 7.230 -19.272 1.00 70.57 137 LEU A C 1
ATOM 899 O O . LEU A 1 137 ? -24.354 6.233 -19.756 1.00 70.13 137 LEU A O 1
ATOM 904 N N . PRO A 1 138 ? -24.942 8.414 -19.927 1.00 72.42 138 PRO A N 1
ATOM 905 C CA . PRO A 1 138 ? -24.128 8.623 -21.136 1.00 71.76 138 PRO A CA 1
ATOM 906 C C . PRO A 1 138 ? -22.668 8.225 -20.895 1.00 69.84 138 PRO A C 1
ATOM 907 O O . PRO A 1 138 ? -22.147 8.483 -19.801 1.00 67.67 138 PRO A O 1
ATOM 911 N N . ASP A 1 139 ? -22.029 7.632 -21.906 1.00 69.27 139 ASP A N 1
ATOM 912 C CA . ASP A 1 139 ? -20.691 7.025 -21.760 1.00 68.81 139 ASP A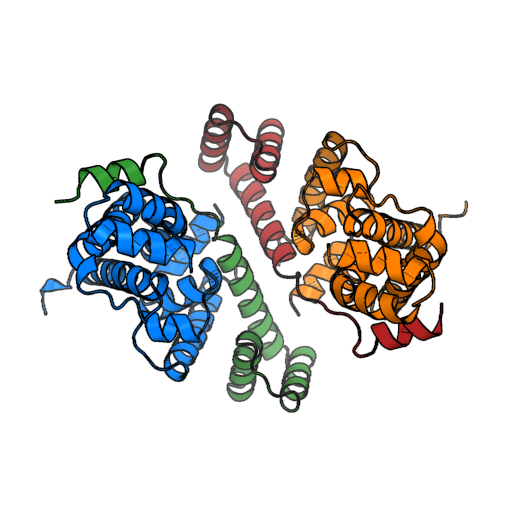 CA 1
ATOM 913 C C . ASP A 1 139 ? -19.559 7.969 -21.303 1.00 68.46 139 ASP A C 1
ATOM 914 O O . ASP A 1 139 ? -18.601 7.526 -20.659 1.00 65.67 139 ASP A O 1
ATOM 919 N N . LYS A 1 140 ? -19.665 9.256 -21.615 1.00 70.50 140 LYS A N 1
ATOM 920 C CA . LYS A 1 140 ? -18.708 10.234 -21.080 1.00 71.19 140 LYS A CA 1
ATOM 921 C C . LYS A 1 140 ? -18.780 10.382 -19.557 1.00 67.16 140 LYS A C 1
ATOM 922 O O . LYS A 1 140 ? -17.748 10.593 -18.928 1.00 65.26 140 LYS A O 1
ATOM 928 N N . TYR A 1 141 ? -19.972 10.264 -18.971 1.00 64.54 141 TYR A N 1
ATOM 929 C CA . TYR A 1 141 ? -20.106 10.333 -17.499 1.00 63.61 141 TYR A CA 1
ATOM 930 C C . TYR A 1 141 ? -19.999 8.946 -16.862 1.00 59.89 141 TYR A C 1
ATOM 931 O O . TYR A 1 141 ? -19.599 8.830 -15.714 1.00 58.98 141 TYR A O 1
ATOM 940 N N . ARG A 1 142 ? -20.362 7.907 -17.611 1.00 57.48 142 ARG A N 1
ATOM 941 C CA . ARG A 1 142 ? -20.200 6.528 -17.179 1.00 55.28 142 ARG A CA 1
ATOM 942 C C . ARG A 1 142 ? -18.723 6.224 -16.945 1.00 53.92 142 ARG A C 1
ATOM 943 O O . ARG A 1 142 ? -18.351 5.700 -15.905 1.00 53.11 142 ARG A O 1
ATOM 951 N N . THR A 1 143 ? -17.891 6.568 -17.917 1.00 53.86 143 THR A N 1
ATOM 952 C CA . THR A 1 143 ? -16.458 6.356 -17.834 1.00 53.19 143 THR A CA 1
ATOM 953 C C . THR A 1 143 ? -15.836 6.990 -16.593 1.00 53.42 143 THR A C 1
ATOM 954 O O . THR A 1 143 ? -15.111 6.299 -15.859 1.00 52.22 143 THR A O 1
ATOM 958 N N . VAL A 1 144 ? -16.086 8.284 -16.353 1.00 53.67 144 VAL A N 1
ATOM 959 C CA . VAL A 1 144 ? -15.454 8.927 -15.187 1.00 53.50 144 VAL A CA 1
ATOM 960 C C . VAL A 1 144 ? -15.982 8.365 -13.864 1.00 53.14 144 VAL A C 1
ATOM 961 O O . VAL A 1 144 ? -15.197 8.180 -12.936 1.00 54.29 144 VAL A O 1
ATOM 965 N N . ILE A 1 145 ? -17.269 8.010 -13.799 1.00 52.30 145 ILE A N 1
ATOM 966 C CA . ILE A 1 145 ? -17.837 7.436 -12.583 1.00 52.11 145 ILE A CA 1
ATOM 967 C C . ILE A 1 145 ? -17.214 6.077 -12.247 1.00 51.70 145 ILE A C 1
ATOM 968 O O . ILE A 1 145 ? -16.920 5.797 -11.082 1.00 53.06 145 ILE A O 1
ATOM 973 N N . VAL A 1 146 ? -17.021 5.238 -13.255 1.00 50.61 146 VAL A N 1
ATOM 974 C CA . VAL A 1 146 ? -16.423 3.933 -13.058 1.00 49.37 146 VAL A CA 1
ATOM 975 C C . VAL A 1 146 ? -14.974 4.046 -12.621 1.00 50.73 146 VAL A C 1
ATOM 976 O O . VAL A 1 146 ? -14.558 3.354 -11.696 1.00 50.46 146 VAL A O 1
ATOM 980 N N . LEU A 1 147 ? -14.202 4.920 -13.266 1.00 52.43 147 LEU A N 1
ATOM 981 C CA . LEU A 1 147 ? -12.777 5.026 -12.948 1.00 53.31 147 LEU A CA 1
ATOM 982 C C . LEU A 1 147 ? -12.571 5.647 -11.570 1.00 54.31 147 LEU A C 1
ATOM 983 O O . LEU A 1 147 ? -11.632 5.278 -10.854 1.00 52.97 147 LEU A O 1
ATOM 988 N N . LYS A 1 148 ? -13.452 6.580 -11.207 1.00 55.41 148 LYS A N 1
ATOM 989 C CA . LYS A 1 148 ? -13.328 7.293 -9.947 1.00 57.16 148 LYS A CA 1
ATOM 990 C C . LYS A 1 148 ? -13.823 6.494 -8.762 1.00 55.87 148 LYS A C 1
ATOM 991 O O . LYS A 1 148 ? -13.163 6.460 -7.737 1.00 56.31 148 LYS A O 1
ATOM 997 N N . TYR A 1 149 ? -14.991 5.879 -8.899 1.00 55.12 149 TYR A N 1
ATOM 998 C CA . TYR A 1 149 ? -15.691 5.272 -7.757 1.00 55.44 149 TYR A CA 1
ATOM 999 C C . TYR A 1 149 ? -15.666 3.750 -7.682 1.00 54.24 149 TYR A C 1
ATOM 1000 O O . TYR A 1 149 ? -15.870 3.218 -6.611 1.00 54.27 149 TYR A O 1
ATOM 1009 N N . ILE A 1 150 ? -15.480 3.059 -8.803 1.00 53.98 150 ILE A N 1
ATOM 1010 C CA . ILE A 1 150 ? -15.354 1.591 -8.808 1.00 54.38 150 ILE A CA 1
ATOM 1011 C C . ILE A 1 150 ? -13.872 1.202 -8.845 1.00 55.88 150 ILE A C 1
ATOM 1012 O O . ILE A 1 150 ? -13.468 0.291 -8.138 1.00 58.51 150 ILE A O 1
ATOM 1017 N N . ASP A 1 151 ? -13.074 1.921 -9.625 1.00 57.27 151 ASP A N 1
ATOM 1018 C CA . ASP A 1 151 ? -11.668 1.648 -9.809 1.00 60.02 151 ASP A CA 1
ATOM 1019 C C . ASP A 1 151 ? -10.711 2.507 -8.955 1.00 64.10 151 ASP A C 1
ATOM 1020 O O . ASP A 1 151 ? -9.502 2.246 -8.949 1.00 68.22 151 ASP A O 1
ATOM 1025 N N . GLU A 1 152 ? -11.215 3.520 -8.260 1.00 65.89 152 GLU A N 1
ATOM 1026 C CA . GLU A 1 152 ? -10.397 4.302 -7.311 1.00 72.11 152 GLU A CA 1
ATOM 1027 C C . GLU A 1 152 ? -9.171 5.049 -7.921 1.00 71.46 152 GLU A C 1
ATOM 1028 O O . GLU A 1 152 ? -8.138 5.175 -7.265 1.00 71.41 152 GLU A O 1
ATOM 1034 N N . LEU A 1 153 ? -9.294 5.551 -9.151 1.00 70.64 153 LEU A N 1
ATOM 1035 C CA . LEU A 1 153 ? -8.207 6.315 -9.807 1.00 71.80 153 LEU A CA 1
ATOM 1036 C C . LEU A 1 153 ? -8.299 7.823 -9.524 1.00 74.18 153 LEU A C 1
ATOM 1037 O O . LEU A 1 153 ? -9.390 8.363 -9.324 1.00 74.85 153 LEU A O 1
ATOM 1042 N N . SER A 1 154 ? -7.149 8.499 -9.530 1.00 76.26 154 SER A N 1
ATOM 1043 C CA . SER A 1 154 ? -7.090 9.953 -9.286 1.00 77.49 154 SER A CA 1
ATOM 1044 C C . SER A 1 154 ? -7.646 10.737 -10.462 1.00 77.05 154 SER A C 1
ATOM 1045 O O . SER A 1 154 ? -7.731 10.223 -11.576 1.00 75.63 154 SER A O 1
ATOM 1048 N N . LEU A 1 155 ? -7.971 12.001 -10.210 1.00 79.43 155 LEU A N 1
ATOM 1049 C CA . LEU A 1 155 ? -8.451 12.920 -11.257 1.00 80.64 155 LEU A CA 1
ATOM 1050 C C . LEU A 1 155 ? -7.352 13.145 -12.297 1.00 81.12 155 LEU A C 1
ATOM 1051 O O . LEU A 1 155 ? -7.628 13.244 -13.497 1.00 79.76 155 LEU A O 1
ATOM 1056 N N . ILE A 1 156 ? -6.109 13.202 -11.818 1.00 82.79 156 ILE A N 1
ATOM 1057 C CA . ILE A 1 156 ? -4.935 13.319 -12.684 1.00 85.26 156 ILE A CA 1
ATOM 1058 C C . ILE A 1 156 ? -4.849 12.130 -13.652 1.00 81.77 156 ILE A C 1
ATOM 1059 O O . ILE A 1 156 ? -4.829 12.353 -14.866 1.00 82.45 156 ILE A O 1
ATOM 1064 N N . GLU A 1 157 ? -4.821 10.893 -13.136 1.00 78.93 157 GLU A N 1
ATOM 1065 C CA . GLU A 1 157 ? -4.708 9.696 -14.011 1.00 76.17 157 GLU A CA 1
ATOM 1066 C C . GLU A 1 157 ? -5.891 9.554 -14.977 1.00 70.07 157 GLU A C 1
ATOM 1067 O O . GLU A 1 157 ? -5.707 9.180 -16.132 1.00 68.23 157 GLU A O 1
ATOM 1073 N N . ILE A 1 158 ? -7.092 9.891 -14.529 1.00 66.26 158 ILE A N 1
ATOM 1074 C CA . ILE A 1 158 ? -8.248 9.853 -15.410 1.00 64.82 158 ILE A CA 1
ATOM 1075 C C . ILE A 1 158 ? -8.013 10.811 -16.576 1.00 66.51 158 ILE A C 1
ATOM 1076 O O . ILE A 1 158 ? -8.183 10.423 -17.740 1.00 67.68 158 ILE A O 1
ATOM 1081 N N . GLY A 1 159 ? -7.592 12.038 -16.261 1.00 67.80 159 GLY A N 1
ATOM 1082 C CA . GLY A 1 159 ? -7.227 13.027 -17.270 1.00 68.50 159 GLY A CA 1
ATOM 1083 C C . GLY A 1 159 ? -6.269 12.491 -18.317 1.00 68.64 159 GLY A C 1
ATOM 1084 O O . GLY A 1 159 ? -6.554 12.534 -19.514 1.00 66.39 159 GLY A O 1
ATOM 1085 N N . GLU A 1 160 ? -5.139 11.969 -17.860 1.00 70.64 160 GLU A N 1
ATOM 1086 C CA . GLU A 1 160 ? -4.198 11.303 -18.749 1.00 73.05 160 GLU A CA 1
ATOM 1087 C C . GLU A 1 160 ? -4.877 10.163 -19.510 1.00 72.88 160 GLU A C 1
ATOM 1088 O O . GLU A 1 160 ? -4.740 10.073 -20.731 1.00 73.27 160 GLU A O 1
ATOM 1094 N N . ILE A 1 161 ? -5.637 9.311 -18.814 1.00 71.76 161 ILE A N 1
ATOM 1095 C CA . ILE A 1 161 ? -6.262 8.172 -19.490 1.00 69.93 161 ILE A CA 1
ATOM 1096 C C . ILE A 1 161 ? -7.131 8.672 -20.623 1.00 71.30 161 ILE A C 1
ATOM 1097 O O . ILE A 1 161 ? -6.983 8.212 -21.745 1.00 72.72 161 ILE A O 1
ATOM 1102 N N . LEU A 1 162 ? -8.025 9.612 -20.332 1.00 73.45 162 LEU A N 1
ATOM 1103 C CA . LEU A 1 162 ? -8.967 10.113 -21.346 1.00 73.43 162 LEU A CA 1
ATOM 1104 C C . LEU A 1 162 ? -8.386 11.194 -22.261 1.00 75.57 162 LEU A C 1
ATOM 1105 O O . LEU A 1 162 ? -8.997 11.525 -23.271 1.00 75.06 162 LEU A O 1
ATOM 1110 N N . ASN A 1 163 ? -7.213 11.726 -21.907 1.00 78.93 163 ASN A N 1
ATOM 1111 C CA . ASN A 1 163 ? -6.478 12.723 -22.709 1.00 82.36 163 ASN A CA 1
ATOM 1112 C C . ASN A 1 163 ? -7.197 14.083 -22.678 1.00 83.88 163 ASN A C 1
ATOM 1113 O O . ASN A 1 163 ? -7.434 14.709 -23.713 1.00 83.85 163 ASN A O 1
ATOM 1118 N N . ILE A 1 164 ? -7.543 14.512 -21.462 1.00 83.93 164 ILE A N 1
ATOM 1119 C CA . ILE A 1 164 ? -8.247 15.776 -21.207 1.00 85.29 164 ILE A CA 1
ATOM 1120 C C . ILE A 1 164 ? -7.663 16.429 -19.940 1.00 85.24 164 ILE A C 1
ATOM 1121 O O . ILE A 1 164 ? -7.065 15.733 -19.113 1.00 84.98 164 ILE A O 1
ATOM 1126 N N . PRO A 1 165 ? -7.806 17.763 -19.792 1.00 85.38 165 PRO A N 1
ATOM 1127 C CA . PRO A 1 165 ? -7.245 18.401 -18.592 1.00 86.24 165 PRO A CA 1
ATOM 1128 C C . PRO A 1 165 ? -8.090 18.100 -17.351 1.00 85.78 165 PRO A C 1
ATOM 1129 O O . PRO A 1 165 ? -9.277 17.772 -17.481 1.00 85.29 165 PRO A O 1
ATOM 1133 N N . VAL A 1 166 ? -7.489 18.202 -16.165 1.00 85.60 166 VAL A N 1
ATOM 1134 C CA . VAL A 1 166 ? -8.198 17.841 -14.928 1.00 84.97 166 VAL A CA 1
ATOM 1135 C C . VAL A 1 166 ? -9.516 18.592 -14.755 1.00 85.26 166 VAL A C 1
ATOM 1136 O O . VAL A 1 166 ? -10.461 18.042 -14.206 1.00 84.39 166 VAL A O 1
ATOM 1140 N N . GLY A 1 167 ? -9.571 19.840 -15.226 1.00 87.19 167 GLY A N 1
ATOM 1141 C CA . GLY A 1 167 ? -10.786 20.654 -15.161 1.00 86.97 167 GLY A CA 1
ATOM 1142 C C . GLY A 1 167 ? -11.980 20.034 -15.862 1.00 84.39 167 GLY A C 1
ATOM 1143 O O . GLY A 1 167 ? -13.093 20.050 -15.332 1.00 83.45 167 GLY A O 1
ATOM 1144 N N . THR A 1 168 ? -11.747 19.483 -17.052 1.00 83.06 168 THR A N 1
ATOM 1145 C CA . THR A 1 168 ? -12.800 18.816 -17.815 1.00 81.21 168 THR A CA 1
ATOM 1146 C C . THR A 1 168 ? -13.296 17.542 -17.113 1.00 79.67 168 THR A C 1
ATOM 1147 O O . THR A 1 168 ? -14.498 17.271 -17.120 1.00 79.64 168 THR A O 1
ATOM 1151 N N . VAL A 1 169 ? -12.376 16.775 -16.518 1.00 77.54 169 VAL A N 1
ATOM 1152 C CA . VAL A 1 169 ? -12.721 15.567 -15.763 1.00 75.41 169 VAL A CA 1
ATOM 1153 C C . VAL A 1 169 ? -13.696 15.893 -14.633 1.00 75.88 169 VAL A C 1
ATOM 1154 O O . VAL A 1 169 ? -14.701 15.196 -14.450 1.00 75.16 169 VAL A O 1
ATOM 1158 N N . LYS A 1 170 ? -13.380 16.947 -13.883 1.00 78.01 170 LYS A N 1
ATOM 1159 C CA . LYS A 1 170 ? -14.205 17.407 -12.765 1.00 79.20 170 LYS A CA 1
ATOM 1160 C C . LYS A 1 170 ? -15.622 17.743 -13.208 1.00 77.09 170 LYS A C 1
ATOM 1161 O O . LYS A 1 170 ? -16.569 17.386 -12.536 1.00 76.17 170 LYS A O 1
ATOM 1167 N N . THR A 1 171 ? -15.764 18.397 -14.352 1.00 77.05 171 THR A N 1
ATOM 1168 C CA . THR A 1 171 ? -17.088 18.690 -14.905 1.00 78.41 171 THR A CA 1
ATOM 1169 C C . THR A 1 171 ? -17.905 17.418 -15.113 1.00 76.43 171 THR A C 1
ATOM 1170 O O . THR A 1 171 ? -19.033 17.310 -14.627 1.00 76.58 171 THR A O 1
ATOM 1174 N N . ARG A 1 172 ? -17.316 16.456 -15.821 1.00 75.53 172 ARG A N 1
ATOM 1175 C CA . ARG A 1 172 ? -17.993 15.202 -16.150 1.00 74.01 172 ARG A CA 1
ATOM 1176 C C . ARG A 1 172 ? -18.338 14.415 -14.883 1.00 70.68 172 ARG A C 1
ATOM 1177 O O . ARG A 1 172 ? -19.458 13.910 -14.762 1.00 68.18 172 ARG A O 1
ATOM 1185 N N . ILE A 1 173 ? -17.400 14.341 -13.935 1.00 68.58 173 ILE A N 1
ATOM 1186 C CA . ILE A 1 173 ? -17.696 13.750 -12.621 1.00 68.48 173 ILE A CA 1
ATOM 1187 C C . ILE A 1 173 ? -18.927 14.409 -11.988 1.00 68.14 173 ILE A C 1
ATOM 1188 O O . ILE A 1 173 ? -19.861 13.699 -11.584 1.00 66.70 173 ILE A O 1
ATOM 1193 N N . HIS A 1 174 ? -18.938 15.745 -11.937 1.00 67.74 174 HIS A N 1
ATOM 1194 C CA . HIS A 1 174 ? -20.069 16.484 -11.377 1.00 68.55 174 HIS A CA 1
ATOM 1195 C C . HIS A 1 174 ? -21.364 16.119 -12.100 1.00 67.28 174 HIS A C 1
ATOM 1196 O O . HIS A 1 174 ? -22.334 15.744 -11.455 1.00 65.33 174 HIS A O 1
ATOM 1203 N N . ARG A 1 175 ? -21.367 16.178 -13.429 1.00 68.42 175 ARG A N 1
ATOM 1204 C CA . ARG A 1 175 ? -22.549 15.750 -14.197 1.00 71.38 175 ARG A CA 1
ATOM 1205 C C . ARG A 1 175 ? -22.908 14.263 -13.980 1.00 68.85 175 ARG A C 1
ATOM 1206 O O . ARG A 1 175 ? -24.077 13.930 -13.785 1.00 67.92 175 ARG A O 1
ATOM 1214 N N . GLY A 1 176 ? -21.894 13.395 -13.983 1.00 66.70 176 GLY A N 1
ATOM 1215 C CA . GLY A 1 176 ? -22.060 11.973 -13.696 1.00 65.66 176 GLY A CA 1
ATOM 1216 C C . GLY A 1 176 ? -22.628 11.667 -12.324 1.00 65.65 176 GLY A C 1
ATOM 1217 O O . GLY A 1 176 ? -23.538 10.843 -12.194 1.00 64.26 176 GLY A O 1
ATOM 1218 N N . ARG A 1 177 ? -22.093 12.337 -11.306 1.00 65.96 177 ARG A N 1
ATOM 1219 C CA . ARG A 1 177 ? -22.654 12.272 -9.951 1.00 66.90 177 ARG A CA 1
ATOM 1220 C C . ARG A 1 177 ? -24.152 12.597 -9.957 1.00 69.49 177 ARG A C 1
ATOM 1221 O O . ARG A 1 177 ? -24.957 11.905 -9.315 1.00 70.64 177 ARG A O 1
ATOM 1229 N N . GLU A 1 178 ? -24.506 13.646 -10.698 1.00 72.59 178 GLU A N 1
ATOM 1230 C CA . GLU A 1 178 ? -25.870 14.165 -10.727 1.00 75.70 178 GLU A CA 1
ATOM 1231 C C . GLU A 1 178 ? -26.817 13.157 -11.378 1.00 75.24 178 GLU A C 1
ATOM 1232 O O . GLU A 1 178 ? -27.810 12.772 -10.766 1.00 75.99 178 GLU A O 1
ATOM 1238 N N . ALA A 1 179 ? -26.486 12.697 -12.584 1.00 76.07 179 ALA A N 1
ATOM 1239 C CA . ALA A 1 179 ? -27.256 11.629 -13.258 1.00 77.17 179 ALA A CA 1
ATOM 1240 C C . ALA A 1 179 ? -27.322 10.329 -12.423 1.00 77.38 179 ALA A C 1
ATOM 1241 O O . ALA A 1 179 ? -28.336 9.638 -12.415 1.00 78.02 179 ALA A O 1
ATOM 1243 N N . LEU A 1 180 ? -26.239 10.024 -11.715 1.00 77.47 180 LEU A N 1
ATOM 1244 C CA . LEU A 1 180 ? -26.168 8.853 -10.846 1.00 78.03 180 LEU A CA 1
ATOM 1245 C C . LEU A 1 180 ? -27.114 8.968 -9.638 1.00 79.85 180 LEU A C 1
ATOM 1246 O O . LEU A 1 180 ? -27.809 8.004 -9.290 1.00 79.12 180 LEU A O 1
ATOM 1251 N N . ARG A 1 181 ? -27.132 10.141 -9.008 1.00 80.50 181 ARG A N 1
ATOM 1252 C CA . ARG A 1 181 ? -28.079 10.439 -7.923 1.00 82.81 181 ARG A CA 1
ATOM 1253 C C . ARG A 1 181 ? -29.547 10.210 -8.346 1.00 84.73 181 ARG A C 1
ATOM 1254 O O . ARG A 1 181 ? -30.313 9.589 -7.610 1.00 85.60 181 ARG A O 1
ATOM 1262 N N . LYS A 1 182 ? -29.925 10.704 -9.524 1.00 86.01 182 LYS A N 1
ATOM 1263 C CA . LYS A 1 182 ? -31.263 10.462 -10.096 1.00 88.48 182 LYS A CA 1
ATOM 1264 C C . LYS A 1 182 ? -31.623 8.954 -10.149 1.00 85.21 182 LYS A C 1
ATOM 1265 O O . LYS A 1 182 ? -32.743 8.576 -9.795 1.00 83.98 182 LYS A O 1
ATOM 1271 N N . GLN A 1 183 ? -30.668 8.105 -10.549 1.00 81.60 183 GLN A N 1
ATOM 1272 C CA . GLN A 1 183 ? -30.912 6.657 -10.724 1.00 78.47 183 GLN A CA 1
ATOM 1273 C C . GLN A 1 183 ? -30.918 5.829 -9.445 1.00 75.52 183 GLN A C 1
ATOM 1274 O O . GLN A 1 183 ? -31.557 4.765 -9.400 1.00 73.90 183 GLN A O 1
ATOM 1280 N N . LEU A 1 184 ? -30.193 6.297 -8.429 1.00 73.44 184 LEU A N 1
ATOM 1281 C CA . LEU A 1 184 ? -29.859 5.472 -7.255 1.00 73.29 184 LEU A CA 1
ATOM 1282 C C . LEU A 1 184 ? -30.501 5.873 -5.939 1.00 74.31 184 LEU A C 1
ATOM 1283 O O . LEU A 1 184 ? -30.547 5.077 -5.021 1.00 71.22 184 LEU A O 1
ATOM 1288 N N . ARG A 1 185 ? -31.007 7.094 -5.850 1.00 78.58 185 ARG A N 1
ATOM 1289 C CA . ARG A 1 185 ? -31.505 7.619 -4.586 1.00 81.62 185 ARG A CA 1
ATOM 1290 C C . ARG A 1 185 ? -32.608 6.780 -3.935 1.00 83.82 185 ARG A C 1
ATOM 1291 O O . ARG A 1 185 ? -32.713 6.768 -2.712 1.00 83.97 185 ARG A O 1
ATOM 1299 N N . ASP A 1 186 ? -33.404 6.067 -4.735 1.00 86.53 186 ASP A N 1
ATOM 1300 C CA . ASP A 1 186 ? -34.549 5.309 -4.207 1.00 89.45 186 ASP A CA 1
ATOM 1301 C C . ASP A 1 186 ? -34.290 3.822 -3.974 1.00 87.51 186 ASP A C 1
ATOM 1302 O O . ASP A 1 186 ? -35.218 3.090 -3.611 1.00 87.36 186 ASP A O 1
ATOM 1307 N N . LEU A 1 187 ? -33.045 3.378 -4.147 1.00 85.85 187 LEU A N 1
ATOM 1308 C CA . LEU A 1 187 ? -32.708 1.951 -3.979 1.00 85.45 187 LEU A CA 1
ATOM 1309 C C . LEU A 1 187 ? -32.831 1.527 -2.520 1.00 87.12 187 LEU A C 1
ATOM 1310 O O . LEU A 1 187 ? -33.168 0.376 -2.246 1.00 88.83 187 LEU A O 1
ATOM 1316 N N . MET B 1 3 ? 9.088 -2.628 11.194 1.00 127.40 3 MET B N 1
ATOM 1317 C CA . MET B 1 3 ? 10.247 -2.159 12.008 1.00 130.01 3 MET B CA 1
ATOM 1318 C C . MET B 1 3 ? 10.077 -0.744 12.588 1.00 130.41 3 MET B C 1
ATOM 1319 O O . MET B 1 3 ? 10.670 -0.447 13.625 1.00 130.43 3 MET B O 1
ATOM 1324 N N . MET B 1 4 ? 9.289 0.119 11.930 1.00 130.27 4 MET B N 1
ATOM 1325 C CA . MET B 1 4 ? 9.087 1.524 12.369 1.00 130.40 4 MET B CA 1
ATOM 1326 C C . MET B 1 4 ? 8.442 1.629 13.751 1.00 125.35 4 MET B C 1
ATOM 1327 O O . MET B 1 4 ? 8.997 2.257 14.654 1.00 122.28 4 MET B O 1
ATOM 1332 N N . ILE B 1 5 ? 7.259 1.040 13.892 1.00 120.88 5 ILE B N 1
ATOM 1333 C CA . ILE B 1 5 ? 6.562 1.006 15.179 1.00 117.85 5 ILE B CA 1
ATOM 1334 C C . ILE B 1 5 ? 7.374 0.176 16.179 1.00 116.01 5 ILE B C 1
ATOM 1335 O O . ILE B 1 5 ? 7.519 0.577 17.330 1.00 112.79 5 ILE B O 1
ATOM 1340 N N . LYS B 1 6 ? 7.938 -0.941 15.710 1.00 117.15 6 LYS B N 1
ATOM 1341 C CA . LYS B 1 6 ? 8.644 -1.910 16.565 1.00 118.57 6 LYS B CA 1
ATOM 1342 C C . LYS B 1 6 ? 9.860 -1.358 17.309 1.00 121.76 6 LYS B C 1
ATOM 1343 O O . LYS B 1 6 ? 9.983 -1.578 18.513 1.00 124.20 6 LYS B O 1
ATOM 1349 N N . LYS B 1 7 ? 10.753 -0.656 16.605 1.00 123.05 7 LYS B N 1
ATOM 1350 C CA . LYS B 1 7 ? 11.953 -0.078 17.240 1.00 123.03 7 LYS B CA 1
ATOM 1351 C C . LYS B 1 7 ? 11.625 1.219 17.992 1.00 119.94 7 LYS B C 1
ATOM 1352 O O . LYS B 1 7 ? 12.222 1.500 19.035 1.00 119.87 7 LYS B O 1
ATOM 1358 N N . ARG B 1 8 ? 10.672 1.996 17.475 1.00 115.19 8 ARG B N 1
ATOM 1359 C CA . ARG B 1 8 ? 10.171 3.181 18.181 1.00 113.51 8 ARG B CA 1
ATOM 1360 C C . ARG B 1 8 ? 9.573 2.828 19.544 1.00 110.70 8 ARG B C 1
ATOM 1361 O O . ARG B 1 8 ? 9.614 3.638 20.467 1.00 108.03 8 ARG B O 1
ATOM 1369 N N . ILE B 1 9 ? 9.023 1.618 19.650 1.00 109.17 9 ILE B N 1
ATOM 1370 C CA . ILE B 1 9 ? 8.634 1.033 20.936 1.00 110.47 9 ILE B CA 1
ATOM 1371 C C . ILE B 1 9 ? 9.876 0.737 21.805 1.00 115.06 9 ILE B C 1
ATOM 1372 O O . ILE B 1 9 ? 9.857 0.974 23.013 1.00 117.03 9 ILE B O 1
ATOM 1377 N N . LYS B 1 10 ? 10.944 0.219 21.201 1.00 119.05 10 LYS B N 1
ATOM 1378 C CA . LYS B 1 10 ? 12.186 -0.064 21.943 1.00 122.00 10 LYS B CA 1
ATOM 1379 C C . LYS B 1 10 ? 12.864 1.200 22.473 1.00 122.46 10 LYS B C 1
ATOM 1380 O O . LYS B 1 10 ? 13.382 1.191 23.588 1.00 122.06 10 LYS B O 1
ATOM 1386 N N . GLN B 1 11 ? 12.857 2.277 21.684 1.00 123.68 11 GLN B N 1
ATOM 1387 C CA . GLN B 1 11 ? 13.500 3.536 22.097 1.00 126.78 11 GLN B CA 1
ATOM 1388 C C . GLN B 1 11 ? 12.64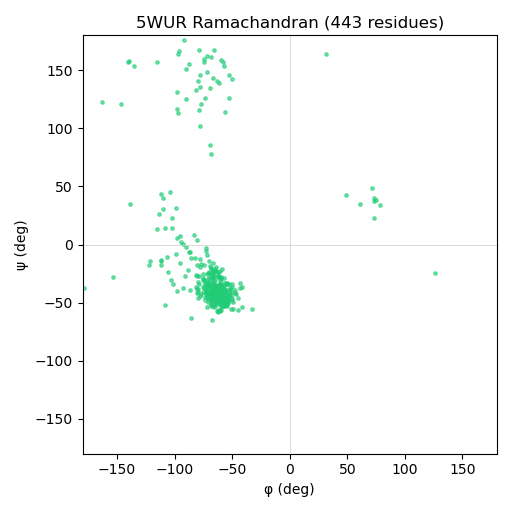3 4.301 23.111 1.00 128.46 11 GLN B C 1
ATOM 1389 O O . GLN B 1 11 ? 13.178 4.811 24.095 1.00 131.45 11 GLN B O 1
ATOM 1395 N N . VAL B 1 12 ? 11.327 4.365 22.883 1.00 129.14 12 VAL B N 1
ATOM 1396 C CA . VAL B 1 12 ? 10.396 4.984 23.854 1.00 129.86 12 VAL B CA 1
ATOM 1397 C C . VAL B 1 12 ? 10.447 4.289 25.218 1.00 129.49 12 VAL B C 1
ATOM 1398 O O . VAL B 1 12 ? 10.329 4.947 26.255 1.00 130.94 12 VAL B O 1
ATOM 1402 N N . LYS B 1 13 ? 10.642 2.971 25.202 1.00 128.45 13 LYS B N 1
ATOM 1403 C CA . LYS B 1 13 ? 10.729 2.171 26.423 1.00 128.60 13 LYS B CA 1
ATOM 1404 C C . LYS B 1 13 ? 11.914 2.565 27.315 1.00 131.38 13 LYS B C 1
ATOM 1405 O O . LYS B 1 13 ? 11.742 2.751 28.517 1.00 133.13 13 LYS B O 1
ATOM 1411 N N . LYS B 1 14 ? 13.101 2.709 26.730 1.00 135.19 14 LYS B N 1
ATOM 1412 C CA . LYS B 1 14 ? 14.299 3.058 27.510 1.00 137.25 14 LYS B CA 1
ATOM 1413 C C . LYS B 1 14 ? 14.246 4.473 28.098 1.00 137.63 14 LYS B C 1
ATOM 1414 O O . LYS B 1 14 ? 14.681 4.679 29.234 1.00 139.17 14 LYS B O 1
ATOM 1420 N N . GLY B 1 15 ? 13.697 5.433 27.351 1.00 136.19 15 GLY B N 1
ATOM 1421 C CA . GLY B 1 15 ? 13.656 6.819 27.826 1.00 136.32 15 GLY B CA 1
ATOM 1422 C C . GLY B 1 15 ? 13.004 7.892 26.962 1.00 135.16 15 GLY B C 1
ATOM 1423 O O . GLY B 1 15 ? 12.380 8.804 27.508 1.00 137.48 15 GLY B O 1
ATOM 1424 N N . ASP B 1 16 ? 13.159 7.816 25.636 1.00 132.37 16 ASP B N 1
ATOM 1425 C CA . ASP B 1 16 ? 12.652 8.857 24.714 1.00 129.75 16 ASP B CA 1
ATOM 1426 C C . ASP B 1 16 ? 11.102 8.899 24.643 1.00 127.58 16 ASP B C 1
ATOM 1427 O O . ASP B 1 16 ? 10.488 8.417 23.683 1.00 124.88 16 ASP B O 1
ATOM 1432 N N . GLN B 1 17 ? 10.498 9.508 25.668 1.00 125.66 17 GLN B N 1
ATOM 1433 C CA . GLN B 1 17 ? 9.038 9.673 25.788 1.00 122.05 17 GLN B CA 1
ATOM 1434 C C . GLN B 1 17 ? 8.386 10.408 24.615 1.00 121.08 17 GLN B C 1
ATOM 1435 O O . GLN B 1 17 ? 7.236 10.119 24.262 1.00 119.98 17 GLN B O 1
ATOM 1441 N N . ASP B 1 18 ? 9.114 11.361 24.030 1.00 122.47 18 ASP B N 1
ATOM 1442 C CA . ASP B 1 18 ? 8.646 12.106 22.857 1.00 120.51 18 ASP B CA 1
ATOM 1443 C C . ASP B 1 18 ? 8.408 11.195 21.635 1.00 117.00 18 ASP B C 1
ATOM 1444 O O . ASP B 1 18 ? 7.632 11.553 20.746 1.00 117.03 18 ASP B O 1
ATOM 1449 N N . ALA B 1 19 ? 9.075 10.034 21.596 1.00 113.53 19 ALA B N 1
ATOM 1450 C CA . ALA B 1 19 ? 8.871 9.029 20.535 1.00 110.74 19 ALA B CA 1
ATOM 1451 C C . ALA B 1 19 ? 7.448 8.421 20.527 1.00 108.15 19 ALA B C 1
ATOM 1452 O O . ALA B 1 19 ? 6.983 7.907 19.499 1.00 102.61 19 ALA B O 1
ATOM 1454 N N . PHE B 1 20 ? 6.773 8.485 21.674 1.00 107.86 20 PHE B N 1
AT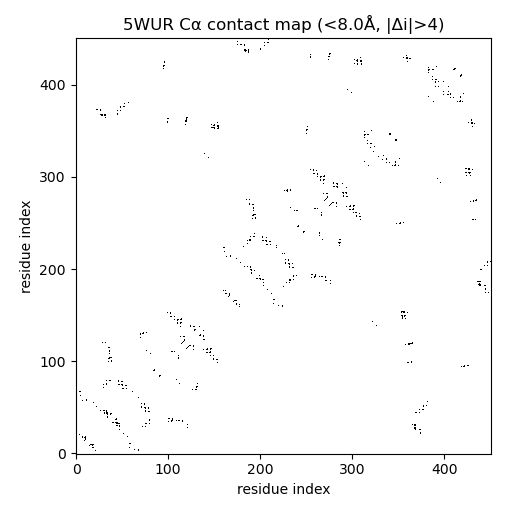OM 1455 C CA . PHE B 1 20 ? 5.395 8.055 21.783 1.00 106.93 20 PHE B CA 1
ATOM 1456 C C . PHE B 1 20 ? 4.426 8.900 20.956 1.00 105.88 20 PHE B C 1
ATOM 1457 O O . PHE B 1 20 ? 3.488 8.363 20.381 1.00 105.46 20 PHE B O 1
ATOM 1465 N N . ALA B 1 21 ? 4.646 10.210 20.891 1.00 107.46 21 ALA B N 1
ATOM 1466 C CA . ALA B 1 21 ? 3.822 11.097 20.046 1.00 106.74 21 ALA B CA 1
ATOM 1467 C C . ALA B 1 21 ? 3.670 10.603 18.597 1.00 103.97 21 ALA B C 1
ATOM 1468 O O . ALA B 1 21 ? 2.614 10.789 17.975 1.00 102.57 21 ALA B O 1
ATOM 1470 N N . ASP B 1 22 ? 4.717 9.967 18.075 1.00 102.61 22 ASP B N 1
ATOM 1471 C CA . ASP B 1 22 ? 4.682 9.385 16.729 1.00 100.32 22 ASP B CA 1
ATOM 1472 C C . ASP B 1 22 ? 3.969 8.037 16.689 1.00 95.61 22 ASP B C 1
ATOM 1473 O O . ASP B 1 22 ? 3.349 7.700 15.681 1.00 94.71 22 ASP B O 1
ATOM 1478 N N . ILE B 1 23 ? 4.055 7.261 17.772 1.00 94.40 23 ILE B N 1
ATOM 1479 C CA . ILE B 1 23 ? 3.175 6.090 17.944 1.00 91.17 23 ILE B CA 1
ATOM 1480 C C . ILE B 1 23 ? 1.722 6.592 17.865 1.00 89.30 23 ILE B C 1
ATOM 1481 O O . ILE B 1 23 ? 0.904 6.040 17.110 1.00 86.01 23 ILE B O 1
ATOM 1486 N N . VAL B 1 24 ? 1.444 7.672 18.605 1.00 89.51 24 VAL B N 1
ATOM 1487 C CA . VAL B 1 24 ? 0.106 8.261 18.696 1.00 89.21 24 VAL B CA 1
ATOM 1488 C C . VAL B 1 24 ? -0.376 8.812 17.348 1.00 89.73 24 VAL B C 1
ATOM 1489 O O . VAL B 1 24 ? -1.517 8.573 16.988 1.00 87.96 24 VAL B O 1
ATOM 1493 N N . ASP B 1 25 ? 0.482 9.511 16.600 1.00 93.66 25 ASP B N 1
ATOM 1494 C CA . ASP B 1 25 ? 0.102 10.050 15.265 1.00 94.39 25 ASP B CA 1
ATOM 1495 C C . ASP B 1 25 ? -0.311 8.973 14.245 1.00 91.88 25 ASP B C 1
ATOM 1496 O O . ASP B 1 25 ? -1.266 9.174 13.490 1.00 90.91 25 ASP B O 1
ATOM 1501 N N . ILE B 1 26 ? 0.385 7.835 14.242 1.00 91.88 26 ILE B N 1
ATOM 1502 C CA . ILE B 1 26 ? 0.068 6.723 13.323 1.00 91.04 26 ILE B CA 1
ATOM 1503 C C . ILE B 1 26 ? -1.320 6.127 13.604 1.00 86.74 26 ILE B C 1
ATOM 1504 O O . ILE B 1 26 ? -2.110 5.899 12.687 1.00 85.50 26 ILE B O 1
ATOM 1509 N N . TYR B 1 27 ? -1.616 5.875 14.870 1.00 84.01 27 TYR B N 1
ATOM 1510 C CA . TYR B 1 27 ? -2.865 5.189 15.232 1.00 80.44 27 TYR B CA 1
ATOM 1511 C C . TYR B 1 27 ? -4.025 6.116 15.613 1.00 78.91 27 TYR B C 1
ATOM 1512 O O . TYR B 1 27 ? -5.164 5.693 15.606 1.00 77.51 27 TYR B O 1
ATOM 1521 N N . LYS B 1 28 ? -3.720 7.377 15.900 1.00 80.36 28 LYS B N 1
ATOM 1522 C CA . LYS B 1 28 ? -4.692 8.426 16.251 1.00 82.40 28 LYS B CA 1
ATOM 1523 C C . LYS B 1 28 ? -6.079 8.362 15.598 1.00 79.55 28 LYS B C 1
ATOM 1524 O O . LYS B 1 28 ? -7.095 8.385 16.292 1.00 78.62 28 LYS B O 1
ATOM 1530 N N . ASP B 1 29 ? -6.116 8.324 14.274 1.00 78.62 29 ASP B N 1
ATOM 1531 C CA . ASP B 1 29 ? -7.376 8.431 13.537 1.00 78.84 29 ASP B CA 1
ATOM 1532 C C . ASP B 1 29 ? -8.144 7.141 13.692 1.00 78.18 29 ASP B C 1
ATOM 1533 O O . ASP B 1 29 ? -9.353 7.160 13.879 1.00 77.64 29 ASP B O 1
ATOM 1538 N N . LYS B 1 30 ? -7.430 6.020 13.604 1.00 78.68 30 LYS B N 1
ATOM 1539 C CA . LYS B 1 30 ? -8.032 4.696 13.778 1.00 78.09 30 LYS B CA 1
ATOM 1540 C C . LYS B 1 30 ? -8.698 4.519 15.144 1.00 74.42 30 LYS B C 1
ATOM 1541 O O . LYS B 1 30 ? -9.872 4.171 15.219 1.00 73.78 30 LYS B O 1
ATOM 1547 N N . ILE B 1 31 ? -7.954 4.791 16.208 1.00 71.54 31 ILE B N 1
ATOM 1548 C CA . ILE B 1 31 ? -8.455 4.573 17.556 1.00 70.30 31 ILE B CA 1
ATOM 1549 C C . ILE B 1 31 ? -9.593 5.528 17.871 1.00 71.26 31 ILE B C 1
ATOM 1550 O O . ILE B 1 31 ? -10.626 5.086 18.355 1.00 70.57 31 ILE B O 1
ATOM 1555 N N . TYR B 1 32 ? -9.412 6.817 17.576 1.00 72.48 32 TYR B N 1
ATOM 1556 C CA . TYR B 1 32 ? -10.498 7.794 17.715 1.00 73.79 32 TYR B CA 1
ATOM 1557 C C . TYR B 1 32 ? -11.754 7.408 16.916 1.00 71.87 32 TYR B C 1
ATOM 1558 O O . TYR B 1 32 ? -12.869 7.551 17.416 1.00 72.42 32 TYR B O 1
ATOM 1567 N N . GLN B 1 33 ? -11.569 6.936 15.684 1.00 70.18 33 GLN B N 1
ATOM 1568 C CA . GLN B 1 33 ? -12.685 6.496 14.841 1.00 69.01 33 GLN B CA 1
ATOM 1569 C C . GLN B 1 33 ? -13.405 5.286 15.421 1.00 67.07 33 GLN B C 1
ATOM 1570 O O . GLN B 1 33 ? -14.628 5.188 15.327 1.00 67.54 33 GLN B O 1
ATOM 1576 N N . LEU B 1 34 ? -12.642 4.354 15.986 1.00 64.29 34 LEU B N 1
ATOM 1577 C CA . LEU B 1 34 ? -13.226 3.206 16.640 1.00 62.14 34 LEU B CA 1
ATOM 1578 C C . LEU B 1 34 ? -14.061 3.683 17.815 1.00 62.20 34 LEU B C 1
ATOM 1579 O O . LEU B 1 34 ? -15.241 3.412 17.883 1.00 61.82 34 LEU B O 1
ATOM 1584 N N . CYS B 1 35 ? -13.432 4.417 18.721 1.00 63.43 35 CYS B N 1
ATOM 1585 C CA . CYS B 1 35 ? -14.117 4.997 19.873 1.00 64.80 35 CYS B CA 1
ATOM 1586 C C . CYS B 1 35 ? -15.354 5.847 19.495 1.00 66.19 35 CYS B C 1
ATOM 1587 O O . CYS B 1 35 ? -16.422 5.679 20.085 1.00 65.48 35 CYS B O 1
ATOM 1590 N N . TYR B 1 36 ? -15.230 6.694 18.476 1.00 67.74 36 TYR B N 1
ATOM 1591 C CA . TYR B 1 36 ? -16.363 7.495 18.010 1.00 70.28 36 TYR B CA 1
ATOM 1592 C C . TYR B 1 36 ? -17.464 6.668 17.346 1.00 69.68 36 TYR B C 1
ATOM 1593 O O . TYR B 1 36 ? -18.644 6.937 17.572 1.00 72.40 36 TYR B O 1
ATOM 1602 N N . ARG B 1 37 ? -17.111 5.694 16.517 1.00 67.84 37 ARG B N 1
ATOM 1603 C CA . ARG B 1 37 ? -18.133 4.857 15.886 1.00 67.59 37 ARG B CA 1
ATOM 1604 C C . ARG B 1 37 ? -18.882 3.944 16.860 1.00 67.05 37 ARG B C 1
ATOM 1605 O O . ARG B 1 37 ? -20.019 3.556 16.589 1.00 66.65 37 ARG B O 1
ATOM 1613 N N . MET B 1 38 ? -18.243 3.614 17.978 1.00 66.53 38 MET B N 1
ATOM 1614 C CA . MET B 1 38 ? -18.865 2.850 19.060 1.00 67.32 38 MET B CA 1
ATOM 1615 C C . MET B 1 38 ? -19.731 3.680 20.018 1.00 69.81 38 MET B C 1
ATOM 1616 O O . MET B 1 38 ? -20.762 3.199 20.504 1.00 68.68 38 MET B O 1
ATOM 1621 N N . LEU B 1 39 ? -19.292 4.912 20.295 1.00 72.12 39 LEU B N 1
ATOM 1622 C CA . LEU B 1 39 ? -19.938 5.811 21.280 1.00 74.69 39 LEU B CA 1
ATOM 1623 C C . LEU B 1 39 ? -20.838 6.903 20.665 1.00 76.27 39 LEU B C 1
ATOM 1624 O O . LEU B 1 39 ? -21.837 7.283 21.259 1.00 78.39 39 LEU B O 1
ATOM 1629 N N . GLY B 1 40 ? -20.472 7.412 19.498 1.00 77.54 40 GLY B N 1
ATOM 1630 C CA . GLY B 1 40 ? -21.325 8.329 18.738 1.00 80.46 40 GLY B CA 1
ATOM 1631 C C . GLY B 1 40 ? -21.402 9.719 19.333 1.00 83.91 40 GLY B C 1
ATOM 1632 O O . GLY B 1 40 ? -22.443 10.366 19.270 1.00 85.16 40 GLY B O 1
ATOM 1633 N N . ASN B 1 41 ? -20.274 10.180 19.867 1.00 86.00 41 ASN B N 1
ATOM 1634 C CA . ASN B 1 41 ? -20.223 11.348 20.733 1.00 89.09 41 ASN B CA 1
ATOM 1635 C C . ASN B 1 41 ? -18.785 11.847 20.821 1.00 89.41 41 ASN B C 1
ATOM 1636 O O . ASN B 1 41 ? -17.909 11.104 21.263 1.00 87.83 41 ASN B O 1
ATOM 1641 N N . VAL B 1 42 ? -18.558 13.108 20.451 1.00 91.96 42 VAL B N 1
ATOM 1642 C CA . VAL B 1 42 ? -17.196 13.652 20.307 1.00 92.25 42 VAL B CA 1
ATOM 1643 C C . VAL B 1 42 ? -16.376 13.653 21.614 1.00 93.36 42 VAL B C 1
ATOM 1644 O O . VAL B 1 42 ? -15.207 13.269 21.598 1.00 92.18 42 VAL B O 1
ATOM 1648 N N . HIS B 1 43 ? -16.980 14.055 22.735 1.00 95.53 43 HIS B N 1
ATOM 1649 C CA . HIS B 1 43 ? -16.237 14.152 24.010 1.00 95.93 43 HIS B CA 1
ATOM 1650 C C . HIS B 1 43 ? -15.894 12.800 24.621 1.00 92.33 43 HIS B C 1
ATOM 1651 O O . HIS B 1 43 ? -14.777 12.601 25.096 1.00 91.06 43 HIS B O 1
ATOM 1658 N N . GLU B 1 44 ? -16.846 11.874 24.610 1.00 90.19 44 GLU B N 1
ATOM 1659 C CA . GLU B 1 44 ? -16.620 10.553 25.202 1.00 88.13 44 GLU B CA 1
ATOM 1660 C C . GLU B 1 44 ? -15.563 9.750 24.402 1.00 84.41 44 GLU B C 1
ATOM 1661 O O . GLU B 1 44 ? -14.702 9.098 24.994 1.00 81.88 44 GLU B O 1
ATOM 1667 N N . ALA B 1 45 ? -15.605 9.849 23.071 1.00 82.02 45 ALA B N 1
ATOM 1668 C CA . ALA B 1 45 ? -14.620 9.196 22.198 1.00 80.26 45 ALA B CA 1
ATOM 1669 C C . ALA B 1 45 ? -13.233 9.775 22.368 1.00 81.01 45 ALA B C 1
ATOM 1670 O O . ALA B 1 45 ? -12.260 9.033 22.481 1.00 80.07 45 ALA B O 1
ATOM 1672 N N . GLU B 1 46 ? -13.159 11.107 22.373 1.00 84.56 46 GLU B N 1
ATOM 1673 C CA . GLU B 1 46 ? -11.912 11.857 22.625 1.00 85.26 46 GLU B CA 1
ATOM 1674 C C . GLU B 1 46 ? -11.236 11.466 23.951 1.00 84.34 46 GLU B C 1
ATOM 1675 O O . GLU B 1 46 ? -10.014 11.441 24.027 1.00 84.60 46 GLU B O 1
ATOM 1681 N N . ASP B 1 47 ? -12.035 11.135 24.967 1.00 84.00 47 ASP B N 1
ATOM 1682 C CA . ASP B 1 47 ? -11.540 10.756 26.302 1.00 84.05 47 ASP B CA 1
ATOM 1683 C C . ASP B 1 47 ? -11.009 9.312 26.344 1.00 81.27 47 ASP B C 1
ATOM 1684 O O . ASP B 1 47 ? -9.947 9.042 26.925 1.00 79.84 47 ASP B O 1
ATOM 1689 N N . ILE B 1 48 ? -11.759 8.397 25.732 1.00 78.84 48 ILE B N 1
ATOM 1690 C CA . ILE B 1 48 ? -11.413 6.969 25.716 1.00 76.58 48 ILE B CA 1
ATOM 1691 C C . ILE B 1 48 ? -10.223 6.694 24.792 1.00 74.35 48 ILE B C 1
ATOM 1692 O O . ILE B 1 48 ? -9.339 5.907 25.127 1.00 70.70 48 ILE B O 1
ATOM 1697 N N . ALA B 1 49 ? -10.211 7.355 23.641 1.00 76.43 49 ALA B N 1
ATOM 1698 C CA . ALA B 1 49 ? -9.046 7.347 22.750 1.00 77.91 49 ALA B CA 1
ATOM 1699 C C . ALA B 1 49 ? -7.789 7.821 23.496 1.00 79.69 49 ALA B C 1
ATOM 1700 O O . ALA B 1 49 ? -6.777 7.121 23.499 1.00 79.91 49 ALA B O 1
ATOM 1702 N N . GLN B 1 50 ? -7.884 8.983 24.149 1.00 81.45 50 GLN B N 1
ATOM 1703 C CA . GLN B 1 50 ? -6.838 9.485 25.059 1.00 84.17 50 GLN B CA 1
ATOM 1704 C C . GLN B 1 50 ? -6.329 8.386 25.998 1.00 82.12 50 GLN B C 1
ATOM 1705 O O . GLN B 1 50 ? -5.135 8.096 26.038 1.00 81.33 50 GLN B O 1
ATOM 1711 N N . GLU B 1 51 ? -7.255 7.776 26.739 1.00 81.27 51 GLU B N 1
ATOM 1712 C CA . GLU B 1 51 ? -6.909 6.776 27.742 1.00 80.75 51 GLU B CA 1
ATOM 1713 C C . GLU B 1 51 ? -6.411 5.468 27.132 1.00 78.01 51 GLU B C 1
ATOM 1714 O O . GLU B 1 51 ? -5.623 4.774 27.765 1.00 78.27 51 GLU B O 1
ATOM 1720 N N . ALA B 1 52 ? -6.860 5.114 25.928 1.00 74.77 52 ALA B N 1
ATOM 1721 C CA . ALA B 1 52 ? -6.307 3.935 25.269 1.00 72.41 52 ALA B CA 1
ATOM 1722 C C . ALA B 1 52 ? -4.807 4.177 25.076 1.00 73.11 52 ALA B C 1
ATOM 1723 O O . ALA B 1 52 ? -3.989 3.356 25.509 1.00 72.11 52 ALA B O 1
ATOM 1725 N N . PHE B 1 53 ? -4.463 5.327 24.489 1.00 73.82 53 PHE B N 1
ATOM 1726 C CA . PHE B 1 53 ? -3.050 5.726 24.299 1.00 75.93 53 PHE B CA 1
ATOM 1727 C C . PHE B 1 53 ? -2.297 5.940 25.612 1.00 78.77 53 PHE B C 1
ATOM 1728 O O . PHE B 1 53 ? -1.174 5.472 25.755 1.00 80.13 53 PHE B O 1
ATOM 1736 N N . ILE B 1 54 ? -2.914 6.604 26.577 1.00 81.79 54 ILE B N 1
ATOM 1737 C CA . ILE B 1 54 ? -2.259 6.819 27.867 1.00 85.77 54 ILE B CA 1
ATOM 1738 C C . ILE B 1 54 ? -2.001 5.487 28.591 1.00 87.75 54 ILE B C 1
ATOM 1739 O O . ILE B 1 54 ? -0.913 5.296 29.124 1.00 92.36 54 ILE B O 1
ATOM 1744 N N . ARG B 1 55 ? -2.979 4.576 28.600 1.00 87.44 55 ARG B N 1
ATOM 1745 C CA . ARG B 1 55 ? -2.814 3.260 29.247 1.00 87.41 55 ARG B CA 1
ATOM 1746 C C . ARG B 1 55 ? -1.859 2.330 28.503 1.00 88.27 55 ARG B C 1
ATOM 1747 O O . ARG B 1 55 ? -1.197 1.500 29.130 1.00 88.99 55 ARG B O 1
ATOM 1755 N N . ALA B 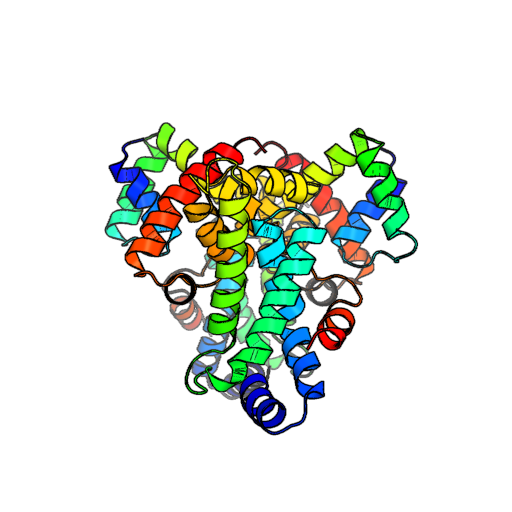1 56 ? -1.811 2.442 27.176 1.00 89.48 56 ALA B N 1
ATOM 1756 C CA . ALA B 1 56 ? -0.847 1.677 26.371 1.00 90.51 56 ALA B CA 1
ATOM 1757 C C . ALA B 1 56 ? 0.593 2.083 26.701 1.00 93.01 56 ALA B C 1
ATOM 1758 O O . ALA B 1 56 ? 1.498 1.238 26.690 1.00 91.84 56 ALA B O 1
ATOM 1760 N N . TYR B 1 57 ? 0.781 3.378 26.986 1.00 95.63 57 TYR B N 1
ATOM 1761 C CA . TYR B 1 57 ? 2.065 3.927 27.448 1.00 97.68 57 TYR B CA 1
ATOM 1762 C C . TYR B 1 57 ? 2.486 3.362 28.810 1.00 95.70 57 TYR B C 1
ATOM 1763 O O . TYR B 1 57 ? 3.640 2.978 28.978 1.00 96.15 57 TYR B O 1
ATOM 1772 N N . VAL B 1 58 ? 1.552 3.299 29.760 1.00 93.45 58 VAL B N 1
ATOM 1773 C CA . VAL B 1 58 ? 1.844 2.814 31.126 1.00 93.41 58 VAL B CA 1
ATOM 1774 C C . VAL B 1 58 ? 2.105 1.297 31.166 1.00 93.26 58 VAL B C 1
ATOM 1775 O O . VAL B 1 58 ? 2.787 0.814 32.070 1.00 94.51 58 VAL B O 1
ATOM 1779 N N . ASN B 1 59 ? 1.569 0.557 30.193 1.00 91.90 59 ASN B N 1
ATOM 1780 C CA . ASN B 1 59 ? 1.774 -0.888 30.090 1.00 90.90 59 ASN B CA 1
ATOM 1781 C C . ASN B 1 59 ? 2.680 -1.284 28.935 1.00 91.47 59 ASN B C 1
ATOM 1782 O O . ASN B 1 59 ? 2.734 -2.464 28.595 1.00 89.94 59 ASN B O 1
ATOM 1787 N N . ILE B 1 60 ? 3.405 -0.333 28.342 1.00 92.98 60 ILE B N 1
ATOM 1788 C CA . ILE B 1 60 ? 4.218 -0.623 27.144 1.00 94.88 60 ILE B CA 1
ATOM 1789 C C . ILE B 1 60 ? 5.227 -1.752 27.423 1.00 94.83 60 ILE B C 1
ATOM 1790 O O . ILE B 1 60 ? 5.503 -2.579 26.549 1.00 92.12 60 ILE B O 1
ATOM 1795 N N . ASP B 1 61 ? 5.750 -1.763 28.648 1.00 97.13 61 ASP B N 1
ATOM 1796 C CA . ASP B 1 61 ? 6.476 -2.904 29.224 1.00 100.42 61 ASP B CA 1
ATOM 1797 C C . ASP B 1 61 ? 5.833 -4.272 28.924 1.00 100.57 61 ASP B C 1
ATOM 1798 O O . ASP B 1 61 ? 6.515 -5.163 28.400 1.00 100.99 61 ASP B O 1
ATOM 1803 N N . SER B 1 62 ? 4.534 -4.414 29.241 1.00 99.67 62 SER B N 1
ATOM 1804 C CA . SER B 1 62 ? 3.755 -5.661 29.038 1.00 98.26 62 SER B CA 1
ATOM 1805 C C . SER B 1 62 ? 3.769 -6.214 27.607 1.00 97.50 62 SER B C 1
ATOM 1806 O O . SER B 1 62 ? 3.704 -7.432 27.412 1.00 97.85 62 SER B O 1
ATOM 1809 N N . PHE B 1 63 ? 3.826 -5.319 26.620 1.00 97.11 63 PHE B N 1
ATOM 1810 C CA . PHE B 1 63 ? 3.708 -5.690 25.204 1.00 97.23 63 PHE B CA 1
ATOM 1811 C C . PHE B 1 63 ? 4.819 -6.638 24.735 1.00 99.73 63 PHE B C 1
ATOM 1812 O O . PHE B 1 63 ? 5.989 -6.476 25.096 1.00 101.99 63 PHE B O 1
ATOM 1820 N N . ASP B 1 64 ? 4.429 -7.624 23.934 1.00 100.85 64 ASP B N 1
ATOM 1821 C CA . ASP B 1 64 ? 5.345 -8.619 23.404 1.00 104.40 64 ASP B CA 1
ATOM 1822 C C . ASP B 1 64 ? 5.752 -8.210 21.987 1.00 105.11 64 ASP B C 1
ATOM 1823 O O . ASP B 1 64 ? 4.914 -8.155 21.088 1.00 103.78 64 ASP B O 1
ATOM 1828 N N . ILE B 1 65 ? 7.045 -7.944 21.797 1.00 108.97 65 ILE B N 1
ATOM 1829 C CA . ILE B 1 65 ? 7.586 -7.435 20.519 1.00 110.70 65 ILE B CA 1
ATOM 1830 C C . ILE B 1 65 ? 7.362 -8.381 19.318 1.00 109.76 65 ILE B C 1
ATOM 1831 O O . ILE B 1 65 ? 7.354 -7.924 18.172 1.00 108.55 65 ILE B O 1
ATOM 1836 N N . ASN B 1 66 ? 7.167 -9.677 19.579 1.00 110.01 66 ASN B N 1
ATOM 1837 C CA . ASN B 1 66 ? 6.912 -10.667 18.518 1.00 110.85 66 ASN B CA 1
ATOM 1838 C C . ASN B 1 66 ? 5.644 -10.373 17.704 1.00 108.93 66 ASN B C 1
ATOM 1839 O O . ASN B 1 66 ? 5.687 -10.360 16.474 1.00 108.63 66 ASN B O 1
ATOM 1844 N N . ARG B 1 67 ? 4.533 -10.129 18.398 1.00 107.95 67 ARG B N 1
ATOM 1845 C CA . ARG B 1 67 ? 3.209 -9.949 17.760 1.00 106.01 67 ARG B CA 1
ATOM 1846 C C . ARG B 1 67 ? 2.882 -8.478 17.443 1.00 99.55 67 ARG B C 1
ATOM 1847 O O . ARG B 1 67 ? 3.657 -7.580 17.769 1.00 98.27 67 ARG B O 1
ATOM 1855 N N . LYS B 1 68 ? 1.741 -8.250 16.791 1.00 92.53 68 LYS B N 1
ATOM 1856 C CA . LYS B 1 68 ? 1.345 -6.911 16.343 1.00 88.41 68 LYS B CA 1
ATOM 1857 C C . LYS B 1 68 ? 0.994 -5.960 17.490 1.00 82.78 68 LYS B C 1
ATOM 1858 O O . LYS B 1 68 ? 0.262 -6.335 18.406 1.00 81.58 68 LYS B O 1
ATOM 1864 N N . PHE B 1 69 ? 1.510 -4.730 17.415 1.00 77.91 69 PHE B N 1
ATOM 1865 C CA . PHE B 1 69 ? 1.182 -3.674 18.379 1.00 73.68 69 PHE B CA 1
ATOM 1866 C C . PHE B 1 69 ? -0.232 -3.143 18.187 1.00 70.99 69 PHE B C 1
ATOM 1867 O O . PHE B 1 69 ? -0.916 -2.833 19.170 1.00 68.38 69 PHE B O 1
ATOM 1875 N N . SER B 1 70 ? -0.640 -3.017 16.924 1.00 69.49 70 SER B N 1
ATOM 1876 C CA . SER B 1 70 ? -1.949 -2.478 16.576 1.00 68.60 70 SER B CA 1
ATOM 1877 C C . SER B 1 70 ? -3.061 -3.270 17.284 1.00 66.17 70 SER B C 1
ATOM 1878 O O . SER B 1 70 ? -3.910 -2.686 17.935 1.00 66.03 70 SER B O 1
ATOM 1881 N N . THR B 1 71 ? -3.002 -4.594 17.197 1.00 64.68 71 THR B N 1
ATOM 1882 C CA . THR B 1 71 ? -3.970 -5.490 17.855 1.00 63.22 71 THR B CA 1
ATOM 1883 C C . THR B 1 71 ? -4.074 -5.309 19.373 1.00 62.59 71 THR B C 1
ATOM 1884 O O . THR B 1 71 ? -5.154 -5.401 19.948 1.00 62.77 71 THR B O 1
ATOM 1888 N N . TRP B 1 72 ? -2.932 -5.091 20.007 1.00 63.16 72 TRP B N 1
ATOM 1889 C CA . TRP B 1 72 ? -2.837 -4.927 21.456 1.00 62.67 72 TRP B CA 1
ATOM 1890 C C . TRP B 1 72 ? -3.468 -3.591 21.836 1.00 62.02 72 TRP B C 1
ATOM 1891 O O . TRP B 1 72 ? -4.237 -3.503 22.787 1.00 61.74 72 TRP B O 1
ATOM 1902 N N . LEU B 1 73 ? -3.153 -2.566 21.056 1.00 62.08 73 LEU B N 1
ATOM 1903 C CA . LEU B 1 73 ? -3.772 -1.256 21.192 1.00 62.22 73 LEU B CA 1
ATOM 1904 C C . LEU B 1 73 ? -5.270 -1.292 20.946 1.00 61.52 73 LEU B C 1
ATOM 1905 O O . LEU B 1 73 ? -6.026 -0.651 21.680 1.00 61.41 73 LEU B O 1
ATOM 1910 N N . TYR B 1 74 ? -5.687 -2.020 19.904 1.00 61.20 74 TYR B N 1
ATOM 1911 C CA . TYR B 1 74 ? -7.107 -2.194 19.585 1.00 61.00 74 TYR B CA 1
ATOM 1912 C C . TYR B 1 74 ? -7.826 -2.859 20.772 1.00 60.19 74 TYR B C 1
ATOM 1913 O O . TYR B 1 74 ? -8.857 -2.365 21.214 1.00 60.27 74 TYR B O 1
ATOM 1922 N N . ARG B 1 75 ? -7.252 -3.930 21.314 1.00 59.44 75 ARG B N 1
ATOM 1923 C CA . ARG B 1 75 ? -7.791 -4.563 22.511 1.00 60.39 75 ARG B CA 1
ATOM 1924 C C . ARG B 1 75 ? -8.062 -3.551 23.644 1.00 60.59 75 ARG B C 1
ATOM 1925 O O . ARG B 1 75 ? -9.144 -3.566 24.232 1.00 59.65 75 ARG B O 1
ATOM 1933 N N . ILE B 1 76 ? -7.099 -2.672 23.932 1.00 61.16 76 ILE B N 1
ATOM 1934 C CA . ILE B 1 76 ? -7.238 -1.727 25.048 1.00 62.40 76 ILE B CA 1
ATOM 1935 C C . ILE B 1 76 ? -8.366 -0.746 24.749 1.00 61.91 76 ILE B C 1
ATOM 1936 O O . ILE B 1 76 ? -9.286 -0.611 25.540 1.00 62.45 76 ILE B O 1
ATOM 1941 N N . ALA B 1 77 ? -8.297 -0.088 23.599 1.00 61.43 77 ALA B N 1
ATOM 1942 C CA . ALA B 1 77 ? -9.335 0.848 23.195 1.00 62.01 77 ALA B CA 1
ATOM 1943 C C . ALA B 1 77 ? -10.706 0.205 23.185 1.00 61.26 77 ALA B C 1
ATOM 1944 O O . ALA B 1 77 ? -11.673 0.808 23.640 1.00 60.96 77 ALA B O 1
ATOM 1946 N N . THR B 1 78 ? -10.786 -1.019 22.672 1.00 61.56 78 THR B N 1
ATOM 1947 C CA . THR B 1 78 ? -12.078 -1.681 22.517 1.00 61.96 78 THR B CA 1
ATOM 1948 C C . THR B 1 78 ? -12.665 -2.119 23.861 1.00 61.48 78 THR B C 1
ATOM 1949 O O . THR B 1 78 ? -13.878 -2.054 24.047 1.00 62.34 78 THR B O 1
ATOM 1953 N N . ASN B 1 79 ? -11.807 -2.547 24.789 1.00 61.60 79 ASN B N 1
ATOM 1954 C CA . ASN B 1 79 ? -12.217 -2.826 26.175 1.00 61.54 79 ASN B CA 1
ATOM 1955 C C . ASN B 1 79 ? -12.592 -1.567 26.968 1.00 62.42 79 ASN B C 1
ATOM 1956 O O . ASN B 1 79 ? -13.449 -1.635 27.825 1.00 62.42 79 ASN B O 1
ATOM 1961 N N . LEU B 1 80 ? -11.942 -0.431 26.718 1.00 63.39 80 LEU B N 1
ATOM 1962 C CA . LEU B 1 80 ? -12.375 0.818 27.359 1.00 65.49 80 LEU B CA 1
ATOM 1963 C C . LEU B 1 80 ? -13.785 1.169 26.889 1.00 66.94 80 LEU B C 1
ATOM 1964 O O . LEU B 1 80 ? -14.622 1.574 27.692 1.00 69.12 80 LEU B O 1
ATOM 1969 N N . THR B 1 81 ? -14.031 0.996 25.592 1.00 66.11 81 THR B N 1
ATOM 1970 C CA . THR B 1 81 ? -15.281 1.387 24.962 1.00 65.87 81 THR B CA 1
ATOM 1971 C C . THR B 1 81 ? -16.460 0.467 25.341 1.00 65.13 81 THR B C 1
ATOM 1972 O O . THR B 1 81 ? -17.567 0.946 25.583 1.00 64.74 81 THR B O 1
ATOM 1976 N N . ILE B 1 82 ? -16.223 -0.841 25.400 1.00 63.89 82 ILE B N 1
ATOM 1977 C CA . ILE B 1 82 ? -17.253 -1.788 25.848 1.00 64.61 82 ILE B CA 1
ATOM 1978 C C . ILE B 1 82 ? -17.671 -1.478 27.292 1.00 65.72 82 ILE B C 1
ATOM 1979 O O . ILE B 1 82 ? -18.855 -1.461 27.614 1.00 65.11 82 ILE B O 1
ATOM 1984 N N . ASP B 1 83 ? -16.670 -1.250 28.138 1.00 67.22 83 ASP B N 1
ATOM 1985 C CA . ASP B 1 83 ? -16.849 -0.946 29.554 1.00 68.72 83 ASP B CA 1
ATOM 1986 C C . ASP B 1 83 ? -17.726 0.282 29.765 1.00 70.00 83 ASP B C 1
ATOM 1987 O O . ASP B 1 83 ? -18.706 0.225 30.505 1.00 72.07 83 ASP B O 1
ATOM 1992 N N . ARG B 1 84 ? -17.377 1.373 29.098 1.00 69.48 84 ARG B N 1
ATOM 1993 C CA . ARG B 1 84 ? -18.179 2.589 29.114 1.00 72.34 84 ARG B CA 1
ATOM 1994 C C . ARG B 1 84 ? -19.605 2.401 28.581 1.00 73.15 84 ARG B C 1
ATOM 1995 O O . ARG B 1 84 ? -20.539 3.009 29.107 1.00 74.78 84 ARG B O 1
ATOM 2003 N N . ILE B 1 85 ? -19.768 1.594 27.531 1.00 71.60 85 ILE B N 1
ATOM 2004 C CA . ILE B 1 85 ? -21.093 1.364 26.942 1.00 71.56 85 ILE B CA 1
ATOM 2005 C C . ILE B 1 85 ? -22.017 0.692 27.954 1.00 72.35 85 ILE B C 1
ATOM 2006 O O . ILE B 1 85 ? -23.165 1.106 28.130 1.00 74.24 85 ILE B O 1
ATOM 2011 N N . ARG B 1 86 ? -21.503 -0.335 28.613 1.00 71.55 86 ARG B N 1
ATOM 2012 C CA . ARG B 1 86 ? -22.280 -1.095 29.583 1.00 72.74 86 ARG B CA 1
ATOM 2013 C C . ARG B 1 86 ? -22.695 -0.245 30.784 1.00 75.91 86 ARG B C 1
ATOM 2014 O O . ARG B 1 86 ? -23.856 -0.300 31.225 1.00 75.21 86 ARG B O 1
ATOM 2022 N N . LYS B 1 87 ? -21.751 0.562 31.273 1.00 77.53 87 LYS B N 1
ATOM 2023 C CA . LYS B 1 87 ? -21.990 1.453 32.407 1.00 80.29 87 LYS B CA 1
ATOM 2024 C C . LYS B 1 87 ? -22.974 2.598 32.140 1.00 82.81 87 LYS B C 1
ATOM 2025 O O . LYS B 1 87 ? -23.577 3.093 33.072 1.00 83.80 87 LYS B O 1
ATOM 2031 N N . LYS B 1 88 ? -23.157 3.008 30.887 1.00 86.19 88 LYS B N 1
ATOM 2032 C CA . LYS B 1 88 ? -24.210 3.990 30.547 1.00 90.30 88 LYS B CA 1
ATOM 2033 C C . LYS B 1 88 ? -25.639 3.457 30.784 1.00 93.04 88 LYS B C 1
ATOM 2034 O O . LYS B 1 88 ? -26.577 4.247 30.910 1.00 96.66 88 LYS B O 1
ATOM 2040 N N . LYS B 1 89 ? -25.801 2.133 30.835 1.00 92.33 89 LYS B N 1
ATOM 2041 C CA . LYS B 1 89 ? -27.085 1.526 31.149 1.00 93.20 89 LYS B CA 1
ATOM 2042 C C . LYS B 1 89 ? -27.302 1.593 32.662 1.00 94.57 89 LYS B C 1
ATOM 2043 O O . LYS B 1 89 ? -26.537 0.981 33.417 1.00 93.79 89 LYS B O 1
ATOM 2049 N N . PRO B 1 90 ? -28.340 2.340 33.116 1.00 95.76 90 PRO B N 1
ATOM 2050 C CA . PRO B 1 90 ? -28.665 2.529 34.550 1.00 95.34 90 PRO B CA 1
ATOM 2051 C C . PRO B 1 90 ? -28.562 1.285 35.442 1.00 93.61 90 PRO B C 1
ATOM 2052 O O . PRO B 1 90 ? -28.141 1.369 36.599 1.00 92.24 90 PRO B O 1
ATOM 2056 N N . ASP B 1 91 ? -28.937 0.149 34.869 1.00 93.11 91 ASP B N 1
ATOM 2057 C CA . ASP B 1 91 ? -29.024 -1.149 35.547 1.00 93.24 91 ASP B CA 1
ATOM 2058 C C . ASP B 1 91 ? -27.686 -1.764 36.033 1.00 88.54 91 ASP B C 1
ATOM 2059 O O . ASP B 1 91 ? -27.691 -2.674 36.858 1.00 85.88 91 ASP B O 1
ATOM 2064 N N . TYR B 1 92 ? -26.558 -1.265 35.526 1.00 86.14 92 TYR B N 1
ATOM 2065 C CA . TYR B 1 92 ? -25.280 -1.993 35.572 1.00 84.37 92 TYR B CA 1
ATOM 2066 C C . TYR B 1 92 ? -24.773 -2.429 36.959 1.00 82.93 92 TYR B C 1
ATOM 2067 O O . TYR B 1 92 ? -24.387 -3.589 37.144 1.00 82.17 92 TYR B O 1
ATOM 2076 N N . TYR B 1 93 ? -24.782 -1.529 37.934 1.00 82.03 93 TYR B N 1
ATOM 2077 C CA . TYR B 1 93 ? -24.210 -1.868 39.241 1.00 80.88 93 TYR B CA 1
ATOM 2078 C C . TYR B 1 93 ? -25.142 -2.630 40.182 1.00 82.85 93 TYR B C 1
ATOM 2079 O O . TYR B 1 93 ? -24.796 -2.842 41.341 1.00 82.45 93 TYR B O 1
ATOM 2088 N N . LEU B 1 94 ? -26.303 -3.064 39.690 1.00 85.25 94 LEU B N 1
ATOM 2089 C CA . LEU B 1 94 ? -27.162 -4.003 40.426 1.00 87.25 94 LEU B CA 1
ATOM 2090 C C . LEU B 1 94 ? -26.717 -5.422 40.101 1.00 85.86 94 LEU B C 1
ATOM 2091 O O . LEU B 1 94 ? -26.712 -6.281 40.967 1.00 87.09 94 LEU B O 1
ATOM 2096 N N . GLU B 1 125 ? -23.905 14.064 6.490 1.00 90.19 125 GLU B N 1
ATOM 2097 C CA . GLU B 1 125 ? -25.286 13.908 6.942 1.00 92.00 125 GLU B CA 1
ATOM 2098 C C . GLU B 1 125 ? -25.728 12.447 6.944 1.00 88.74 125 GLU B C 1
ATOM 2099 O O . GLU B 1 125 ? -26.325 11.982 7.915 1.00 88.42 125 GLU B O 1
ATOM 2105 N N . LEU B 1 126 ? -25.458 11.742 5.841 1.00 86.27 126 LEU B N 1
ATOM 2106 C CA . LEU B 1 126 ? -25.765 10.305 5.705 1.00 82.12 126 LEU B CA 1
ATOM 2107 C C . LEU B 1 126 ? -25.083 9.460 6.789 1.00 79.36 126 LEU B C 1
ATOM 2108 O O . LEU B 1 126 ? -25.717 8.589 7.396 1.00 77.46 126 LEU B O 1
ATOM 2113 N N . SER B 1 127 ? -23.803 9.734 7.030 1.00 77.57 127 SER B N 1
ATOM 2114 C CA . SER B 1 127 ? -23.045 9.076 8.101 1.00 76.70 127 SER B CA 1
ATOM 2115 C C . SER B 1 127 ? -23.600 9.284 9.512 1.00 79.05 127 SER B C 1
ATOM 2116 O O . SER B 1 127 ? -23.512 8.372 10.340 1.00 78.75 127 SER B O 1
ATOM 2119 N N . ASN B 1 128 ? -24.138 10.479 9.787 1.00 82.40 128 ASN B N 1
ATOM 2120 C CA . ASN B 1 128 ? -24.774 10.780 11.074 1.00 83.95 128 ASN B CA 1
ATOM 2121 C C . ASN B 1 128 ? -26.000 9.889 11.245 1.00 82.96 128 ASN B C 1
ATOM 2122 O O . ASN B 1 128 ? -26.191 9.291 12.295 1.00 82.13 128 ASN B O 1
ATOM 2127 N N . THR B 1 129 ? -26.824 9.808 10.204 1.00 82.94 129 THR B N 1
ATOM 2128 C CA . THR B 1 129 ? -27.994 8.926 10.204 1.00 83.28 129 THR B CA 1
ATOM 2129 C C . THR B 1 129 ? -27.582 7.462 10.429 1.00 80.69 129 THR B C 1
ATOM 2130 O O . THR B 1 129 ? -28.211 6.762 11.221 1.00 79.32 129 THR B O 1
ATOM 2134 N N . ILE B 1 130 ? -26.519 7.024 9.748 1.00 78.40 130 ILE B N 1
ATOM 2135 C CA . ILE B 1 130 ? -25.951 5.677 9.950 1.00 77.07 130 ILE B CA 1
ATOM 2136 C C . ILE B 1 130 ? -25.424 5.520 11.374 1.00 77.81 130 ILE B C 1
ATOM 2137 O O . ILE B 1 130 ? -25.604 4.459 11.984 1.00 77.16 130 ILE B O 1
ATOM 2142 N N . GLN B 1 131 ? -24.803 6.579 11.896 1.00 79.13 131 GLN B N 1
ATOM 2143 C CA . GLN B 1 131 ? -24.290 6.607 13.276 1.00 79.42 131 GLN B CA 1
ATOM 2144 C C . GLN B 1 131 ? -25.370 6.513 14.361 1.00 81.92 131 GLN B C 1
ATOM 2145 O O . GLN B 1 131 ? -25.132 5.860 15.370 1.00 83.84 131 GLN B O 1
ATOM 2151 N N . GLN B 1 132 ? -26.536 7.140 14.174 1.00 85.42 132 GLN B N 1
ATOM 2152 C CA . GLN B 1 132 ? -27.667 6.954 15.123 1.00 89.45 132 GLN B CA 1
ATOM 2153 C C . GLN B 1 132 ? -28.071 5.478 15.185 1.00 87.96 132 GLN B C 1
ATOM 2154 O O . GLN B 1 132 ? -28.441 4.973 16.242 1.00 89.23 132 GLN B O 1
ATOM 2160 N N . LYS B 1 133 ? -27.981 4.807 14.038 1.00 86.52 133 LYS B N 1
ATOM 2161 C CA . LYS B 1 133 ? -28.401 3.417 13.878 1.00 84.55 133 LYS B CA 1
ATOM 2162 C C . LYS B 1 133 ? -27.358 2.398 14.379 1.00 81.04 133 LYS B C 1
ATOM 2163 O O . LYS B 1 133 ? -27.729 1.291 14.789 1.00 79.50 133 LYS B O 1
ATOM 2169 N N . ILE B 1 134 ? -26.073 2.769 14.356 1.00 78.43 134 ILE B N 1
ATOM 2170 C CA . ILE B 1 134 ? -25.009 1.935 14.954 1.00 77.22 134 ILE B CA 1
ATOM 2171 C C . ILE B 1 134 ? -25.254 1.709 16.461 1.00 77.94 134 ILE B C 1
ATOM 2172 O O . ILE B 1 134 ? -24.981 0.622 16.975 1.00 77.19 134 ILE B O 1
ATOM 2177 N N . LEU B 1 135 ? -25.775 2.735 17.144 1.00 78.71 135 LEU B N 1
ATOM 2178 C CA . LEU B 1 135 ? -25.955 2.727 18.606 1.00 78.62 135 LEU B CA 1
ATOM 2179 C C . LEU B 1 135 ? -27.164 1.913 19.078 1.00 79.43 135 LEU B C 1
ATOM 2180 O O . LEU B 1 135 ? -27.259 1.583 20.268 1.00 79.62 135 LEU B O 1
ATOM 2185 N N . LYS B 1 136 ? -28.089 1.611 18.162 1.00 79.89 136 LYS B N 1
ATOM 2186 C CA . LYS B 1 136 ? -29.158 0.621 18.414 1.00 80.59 136 LYS B CA 1
ATOM 2187 C C . LYS B 1 136 ? -28.641 -0.815 18.614 1.00 77.89 136 LYS B C 1
ATOM 2188 O O . LYS B 1 136 ? -29.339 -1.640 19.211 1.00 79.51 136 LYS B O 1
ATOM 2194 N N . LEU B 1 137 ? -27.448 -1.128 18.105 1.00 74.03 137 LEU B N 1
ATOM 2195 C CA . LEU B 1 137 ? -26.889 -2.471 18.252 1.00 71.97 137 LEU B CA 1
ATOM 2196 C C . LEU B 1 137 ? -26.307 -2.660 19.653 1.00 70.81 137 LEU B C 1
ATOM 2197 O O . LEU B 1 137 ? -25.595 -1.778 20.148 1.00 69.47 137 LEU B O 1
ATOM 2202 N N . PRO B 1 138 ? -26.577 -3.814 20.297 1.00 70.55 138 PRO B N 1
ATOM 2203 C CA . PRO B 1 138 ? -25.813 -4.111 21.521 1.00 70.58 138 PRO B CA 1
ATOM 2204 C C . PRO B 1 138 ? -24.301 -4.107 21.241 1.00 69.48 138 PRO B C 1
ATOM 2205 O O . PRO B 1 138 ? -23.897 -4.335 20.100 1.00 69.37 138 PRO B O 1
ATOM 2209 N N . ASP B 1 139 ? -23.487 -3.829 22.259 1.00 69.88 139 ASP B N 1
ATOM 2210 C CA . ASP B 1 139 ? -22.008 -3.767 22.106 1.00 69.08 139 ASP B CA 1
ATOM 2211 C C . ASP B 1 139 ? -21.393 -5.013 21.434 1.00 67.23 139 ASP B C 1
ATOM 2212 O O . ASP B 1 139 ? -20.459 -4.921 20.640 1.00 64.62 139 ASP B O 1
ATOM 2217 N N . LYS B 1 140 ? -21.958 -6.164 21.764 1.00 68.26 140 LYS B N 1
ATOM 2218 C CA . LYS B 1 140 ? -21.579 -7.471 21.230 1.00 67.74 140 LYS B CA 1
ATOM 2219 C C . LYS B 1 140 ? -21.624 -7.527 19.685 1.00 65.93 140 LYS B C 1
ATOM 2220 O O . LYS B 1 140 ? -20.734 -8.110 19.063 1.00 66.28 140 LYS B O 1
ATOM 2226 N N . TYR B 1 141 ? -22.634 -6.908 19.074 1.00 63.79 141 TYR B N 1
ATOM 2227 C CA . TYR B 1 141 ? -22.727 -6.824 17.608 1.00 62.18 141 TYR B CA 1
ATOM 2228 C C . TYR B 1 141 ? -22.093 -5.559 17.043 1.00 61.35 141 TYR B C 1
ATOM 2229 O O . TYR B 1 141 ? -21.486 -5.592 15.969 1.00 60.54 141 TYR B O 1
ATOM 2238 N N . ARG B 1 142 ? -22.242 -4.446 17.760 1.00 61.76 142 ARG B N 1
ATOM 2239 C CA . ARG B 1 142 ? -21.650 -3.162 17.353 1.00 61.25 142 ARG B CA 1
ATOM 2240 C C . ARG B 1 142 ? -20.135 -3.215 17.184 1.00 59.24 142 ARG B C 1
ATOM 2241 O O . ARG B 1 142 ? -19.579 -2.609 16.266 1.00 57.71 142 ARG B O 1
ATOM 2249 N N . THR B 1 143 ? -19.484 -3.931 18.090 1.00 58.61 143 THR B N 1
ATOM 2250 C CA . THR B 1 143 ? -18.051 -4.128 18.038 1.00 57.58 143 THR B CA 1
ATOM 2251 C C . THR B 1 143 ? -17.625 -4.836 16.771 1.00 55.77 143 THR B C 1
ATOM 2252 O O . THR B 1 143 ? -16.763 -4.327 16.046 1.00 54.10 143 THR B O 1
ATOM 2256 N N . VAL B 1 144 ? -18.193 -6.021 16.514 1.00 54.96 144 VAL B N 1
ATOM 2257 C CA . VAL B 1 144 ? -17.738 -6.808 15.350 1.00 53.66 144 VAL B CA 1
ATOM 2258 C C . VAL B 1 144 ? -18.054 -6.108 14.037 1.00 52.51 144 VAL B C 1
ATOM 2259 O O . VAL B 1 144 ? -17.247 -6.144 13.125 1.00 51.65 144 VAL B O 1
ATOM 2263 N N . ILE B 1 145 ? -19.208 -5.452 13.975 1.00 52.38 145 ILE B N 1
ATOM 2264 C CA . ILE B 1 145 ? -19.620 -4.712 12.786 1.00 52.41 145 ILE B CA 1
ATOM 2265 C C . ILE B 1 145 ? -18.703 -3.518 12.499 1.00 52.09 145 ILE B C 1
ATOM 2266 O O . ILE B 1 145 ? -18.349 -3.279 11.334 1.00 51.31 145 ILE B O 1
ATOM 2271 N N . VAL B 1 146 ? -18.314 -2.780 13.542 1.00 52.53 146 VAL B N 1
ATOM 2272 C CA . VAL B 1 146 ? -17.374 -1.652 13.376 1.00 52.46 146 VAL B CA 1
ATOM 2273 C C . VAL B 1 146 ? -15.994 -2.176 12.938 1.00 51.90 146 VAL B C 1
ATOM 2274 O O . VAL B 1 146 ? -15.437 -1.721 11.927 1.00 50.37 146 VAL B O 1
ATOM 2278 N N . LEU B 1 147 ? -15.471 -3.155 13.671 1.00 52.09 147 LEU B N 1
ATOM 2279 C CA . LEU B 1 147 ? -14.144 -3.669 13.377 1.00 52.84 147 LEU B CA 1
ATOM 2280 C C . LEU B 1 147 ? -14.063 -4.301 11.982 1.00 54.17 147 LEU B C 1
ATOM 2281 O O . LEU B 1 147 ? -13.048 -4.138 11.285 1.00 52.77 147 LEU B O 1
ATOM 2286 N N . LYS B 1 148 ? -15.137 -4.991 11.574 1.00 56.63 148 LYS B N 1
ATOM 2287 C CA . LYS B 1 148 ? -15.187 -5.664 10.266 1.00 58.40 148 LYS B CA 1
ATOM 2288 C C . LYS B 1 148 ? -15.504 -4.753 9.063 1.00 57.75 148 LYS B C 1
ATOM 2289 O O . LYS B 1 148 ? -14.935 -4.971 7.994 1.00 58.18 148 LYS B O 1
ATOM 2295 N N . TYR B 1 149 ? -16.396 -3.769 9.214 1.00 57.23 149 TYR B N 1
ATOM 2296 C CA . TYR B 1 149 ? -16.879 -2.986 8.062 1.00 57.24 149 TYR B CA 1
ATOM 2297 C C . TYR B 1 149 ? -16.451 -1.511 7.999 1.00 59.76 149 TYR B C 1
ATOM 2298 O O . TYR B 1 149 ? -16.614 -0.869 6.957 1.00 60.48 149 TYR B O 1
ATOM 2307 N N . ILE B 1 150 ? -15.915 -0.973 9.095 1.00 62.33 150 ILE B N 1
ATOM 2308 C CA . ILE B 1 150 ? -15.395 0.405 9.135 1.00 63.15 150 ILE B CA 1
ATOM 2309 C C . ILE B 1 150 ? -13.862 0.361 9.200 1.00 64.18 150 ILE B C 1
ATOM 2310 O O . ILE B 1 150 ? -13.220 0.979 8.359 1.00 66.03 150 ILE B O 1
ATOM 2315 N N . ASP B 1 151 ? -13.286 -0.397 10.142 1.00 65.53 151 ASP B N 1
ATOM 2316 C CA . ASP B 1 151 ? -11.829 -0.647 10.180 1.00 68.25 151 ASP B CA 1
ATOM 2317 C C . ASP B 1 151 ? -11.321 -1.693 9.181 1.00 69.18 151 ASP B C 1
ATOM 2318 O O . ASP B 1 151 ? -10.104 -1.819 8.999 1.00 70.09 151 ASP B O 1
ATOM 2323 N N . GLU B 1 152 ? -12.227 -2.450 8.559 1.00 69.35 152 GLU B N 1
ATOM 2324 C CA . GLU B 1 152 ? -11.862 -3.521 7.627 1.00 68.51 152 GLU B CA 1
ATOM 2325 C C . GLU B 1 152 ? -10.772 -4.469 8.188 1.00 64.81 152 GLU B C 1
ATOM 2326 O O . GLU B 1 152 ? -9.846 -4.853 7.490 1.00 65.27 152 GLU B O 1
ATOM 2332 N N . LEU B 1 153 ? -10.884 -4.843 9.455 1.00 61.42 153 LEU B N 1
ATOM 2333 C CA . LEU B 1 153 ? -10.023 -5.881 10.014 1.00 59.66 153 LEU B CA 1
ATOM 2334 C C . LEU B 1 153 ? -10.546 -7.245 9.595 1.00 59.81 153 LEU B C 1
ATOM 2335 O O . LEU B 1 153 ? -11.666 -7.365 9.079 1.00 59.96 153 LEU B O 1
ATOM 2340 N N . SER B 1 154 ? -9.720 -8.264 9.809 1.00 59.57 154 SER B N 1
ATOM 2341 C CA . SER B 1 154 ? -10.092 -9.644 9.518 1.00 60.43 154 SER B CA 1
ATOM 2342 C C . SER B 1 154 ? -10.582 -10.349 10.768 1.00 61.02 154 SER B C 1
ATOM 2343 O O . SER B 1 154 ? -10.315 -9.923 11.898 1.00 59.93 154 SER B O 1
ATOM 2346 N N . LEU B 1 155 ? -11.248 -11.471 10.535 1.00 62.80 155 LEU B N 1
ATOM 2347 C CA . LEU B 1 155 ? -11.925 -12.219 11.589 1.00 64.19 155 LEU B CA 1
ATOM 2348 C C . LEU B 1 155 ? -10.915 -12.708 12.626 1.00 65.55 155 LEU B C 1
ATOM 2349 O O . LEU B 1 155 ? -11.130 -12.558 13.835 1.00 66.22 155 LEU B O 1
ATOM 2354 N N . ILE B 1 156 ? -9.791 -13.234 12.146 1.00 66.79 156 ILE B N 1
ATOM 2355 C CA . ILE B 1 156 ? -8.697 -13.692 13.023 1.00 67.30 156 ILE B CA 1
ATOM 2356 C C . ILE B 1 156 ? -8.281 -12.578 13.979 1.00 66.26 156 ILE B C 1
ATOM 2357 O O . ILE B 1 156 ? -8.146 -12.805 15.179 1.00 68.52 156 ILE B O 1
ATOM 2362 N N . GLU B 1 157 ? -8.092 -11.372 13.460 1.00 65.00 157 GLU B N 1
ATOM 2363 C CA . GLU B 1 157 ? -7.606 -10.280 14.305 1.00 65.31 157 GLU B CA 1
ATOM 2364 C C . GLU B 1 157 ? -8.700 -9.751 15.247 1.00 62.76 157 GLU B C 1
ATOM 2365 O O . GLU B 1 157 ? -8.422 -9.400 16.396 1.00 60.08 157 GLU B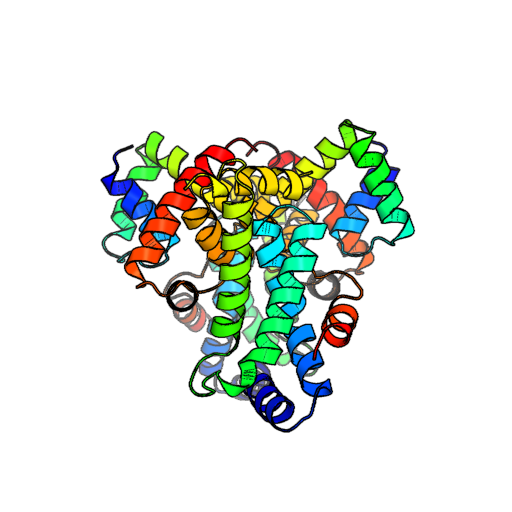 O 1
ATOM 2371 N N . ILE B 1 158 ? -9.934 -9.703 14.746 1.00 61.48 158 ILE B N 1
ATOM 2372 C CA . ILE B 1 158 ? -11.097 -9.340 15.561 1.00 60.60 158 ILE B CA 1
ATOM 2373 C C . ILE B 1 158 ? -11.220 -10.301 16.744 1.00 60.75 158 ILE B C 1
ATOM 2374 O O . ILE B 1 158 ? -11.510 -9.872 17.869 1.00 58.71 158 ILE B O 1
ATOM 2379 N N . GLY B 1 159 ? -10.959 -11.583 16.480 1.00 61.73 159 GLY B N 1
ATOM 2380 C CA . GLY B 1 159 ? -10.915 -12.600 17.510 1.00 63.06 159 GLY B CA 1
ATOM 2381 C C . GLY B 1 159 ? -9.846 -12.360 18.549 1.00 64.01 159 GLY B C 1
ATOM 2382 O O . GLY B 1 159 ? -10.097 -12.559 19.740 1.00 64.31 159 GLY B O 1
ATOM 2383 N N . GLU B 1 160 ? -8.649 -11.962 18.107 1.00 66.07 160 GLU B N 1
ATOM 2384 C CA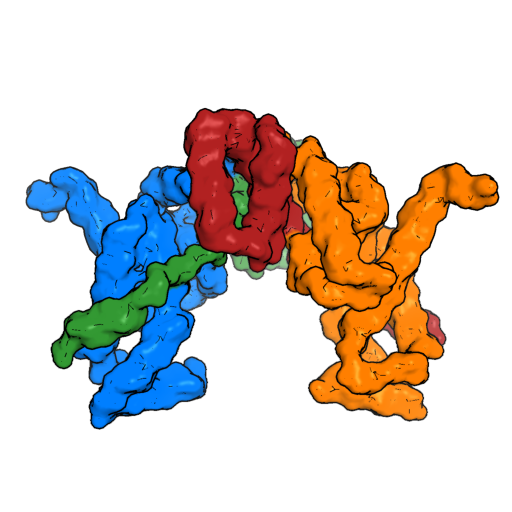 . GLU B 1 160 ? -7.556 -11.586 19.042 1.00 68.66 160 GLU B CA 1
ATOM 2385 C C . GLU B 1 160 ? -7.899 -10.340 19.860 1.00 67.35 160 GLU B C 1
ATOM 2386 O O . GLU B 1 160 ? -7.705 -10.318 21.082 1.00 67.92 160 GLU B O 1
ATOM 2392 N N . ILE B 1 161 ? -8.394 -9.310 19.174 1.00 65.56 161 ILE B N 1
ATOM 2393 C CA . ILE B 1 161 ? -8.842 -8.093 19.833 1.00 65.14 161 ILE B CA 1
ATOM 2394 C C . ILE B 1 161 ? -9.873 -8.408 20.905 1.00 65.87 161 ILE B C 1
ATOM 2395 O O . ILE B 1 161 ? -9.710 -8.003 22.051 1.00 66.87 161 ILE B O 1
ATOM 2400 N N . LEU B 1 162 ? -10.922 -9.136 20.525 1.00 66.62 162 LEU B N 1
ATOM 2401 C CA . LEU B 1 162 ? -12.060 -9.387 21.409 1.00 66.47 162 LEU B CA 1
ATOM 2402 C C . LEU B 1 162 ? -11.901 -10.564 22.346 1.00 67.23 162 LEU B C 1
ATOM 2403 O O . LEU B 1 162 ? -12.714 -10.734 23.261 1.00 67.66 162 LEU B O 1
ATOM 2408 N N . ASN B 1 163 ? -10.873 -11.380 22.116 1.00 68.22 163 ASN B N 1
ATOM 2409 C CA . ASN B 1 163 ? -10.528 -12.487 22.999 1.00 69.12 163 ASN B CA 1
ATOM 2410 C C . ASN B 1 163 ? -11.528 -13.642 22.857 1.00 69.47 163 ASN B C 1
ATOM 2411 O O . ASN B 1 163 ? -11.898 -14.288 23.840 1.00 72.11 163 ASN B O 1
ATOM 2416 N N . ILE B 1 164 ? -11.941 -13.915 21.619 1.00 68.46 164 ILE B N 1
ATOM 2417 C CA . ILE B 1 164 ? -12.885 -15.000 21.327 1.00 68.12 164 ILE B CA 1
ATOM 2418 C C . ILE B 1 164 ? -12.450 -15.815 20.114 1.00 67.63 164 ILE B C 1
ATOM 2419 O O . ILE B 1 164 ? -11.748 -15.301 19.235 1.00 67.35 164 ILE B O 1
ATOM 2424 N N . PRO B 1 165 ? -12.863 -17.092 20.059 1.00 68.99 165 PRO B N 1
ATOM 2425 C CA . PRO B 1 165 ? -12.666 -17.889 18.839 1.00 69.53 165 PRO B CA 1
ATOM 2426 C C . PRO B 1 165 ? -13.212 -17.187 17.598 1.00 69.09 165 PRO B C 1
ATOM 2427 O O . PRO B 1 165 ? -14.233 -16.491 17.683 1.00 69.51 165 PRO B O 1
ATOM 2431 N N . VAL B 1 166 ? -12.544 -17.379 16.464 1.00 68.83 166 VAL B N 1
ATOM 2432 C CA . VAL B 1 166 ? -13.031 -16.875 15.180 1.00 67.59 166 VAL B CA 1
ATOM 2433 C C . VAL B 1 166 ? -14.479 -17.354 14.868 1.00 67.27 166 VAL B C 1
ATOM 2434 O O . VAL B 1 166 ? -15.255 -16.610 14.254 1.00 66.40 166 VAL B O 1
ATOM 2438 N N . GLY B 1 167 ? -14.835 -18.574 15.303 1.00 67.49 167 GLY B N 1
ATOM 2439 C CA . GLY B 1 167 ? -16.210 -19.093 15.210 1.00 67.18 167 GLY B CA 1
ATOM 2440 C C . GLY B 1 167 ? -17.239 -18.189 15.890 1.00 65.97 167 GLY B C 1
ATOM 2441 O O . GLY B 1 167 ? -18.339 -17.964 15.359 1.00 65.35 167 GLY B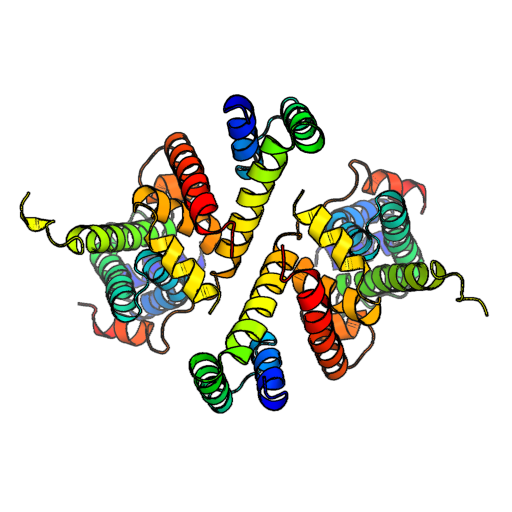 O 1
ATOM 2442 N N . THR B 1 168 ? -16.874 -17.655 17.055 1.00 64.09 168 THR B N 1
ATOM 2443 C CA . THR B 1 168 ? -17.722 -16.708 17.785 1.00 63.30 168 THR B CA 1
ATOM 2444 C C . THR B 1 168 ? -17.722 -15.302 17.167 1.00 60.91 168 THR B C 1
ATOM 2445 O O . THR B 1 168 ? -18.726 -14.583 17.256 1.00 59.50 168 THR B O 1
ATOM 2449 N N . VAL B 1 169 ? -16.611 -14.912 16.543 1.00 59.45 169 VAL B N 1
ATOM 2450 C CA . VAL B 1 169 ? -16.606 -13.686 15.751 1.00 58.29 169 VAL B CA 1
ATOM 2451 C C . VAL B 1 169 ? -17.623 -13.813 14.604 1.00 59.12 169 VAL B C 1
ATOM 2452 O O . VAL B 1 169 ? -18.341 -12.847 14.324 1.00 58.64 169 VAL B O 1
ATOM 2456 N N . LYS B 1 170 ? -17.683 -14.991 13.963 1.00 60.83 170 LYS B N 1
ATOM 2457 C CA . LYS B 1 170 ? -18.602 -15.224 12.830 1.00 62.71 170 LYS B CA 1
ATOM 2458 C C . LYS B 1 170 ? -20.064 -15.207 13.256 1.00 63.97 170 LYS B C 1
ATOM 2459 O O . LYS B 1 170 ? -20.892 -14.566 12.628 1.00 64.99 170 LYS B O 1
ATOM 2465 N N . THR B 1 171 ? -20.368 -15.926 14.323 1.00 66.24 171 THR B N 1
ATOM 2466 C CA . THR B 1 171 ? -21.684 -15.888 14.958 1.00 67.58 171 THR B CA 1
ATOM 2467 C C . THR B 1 171 ? -22.150 -14.449 15.254 1.00 65.98 171 THR B C 1
ATOM 2468 O O . THR B 1 171 ? -23.236 -14.053 14.832 1.00 67.22 171 THR B O 1
ATOM 2472 N N . ARG B 1 172 ? -21.336 -13.687 15.984 1.00 63.98 172 ARG B N 1
ATOM 2473 C CA . ARG B 1 172 ? -21.668 -12.297 16.315 1.00 63.52 172 ARG B CA 1
ATOM 2474 C C . ARG B 1 172 ? -21.860 -11.418 15.059 1.00 62.20 172 ARG B C 1
ATOM 2475 O O . ARG B 1 172 ? -22.779 -10.601 15.015 1.00 60.84 172 ARG B O 1
ATOM 2483 N N . ILE B 1 173 ? -20.998 -11.594 14.055 1.00 62.08 173 ILE B N 1
ATOM 2484 C CA . ILE B 1 173 ? -21.136 -10.885 12.774 1.00 62.62 173 ILE B CA 1
ATOM 2485 C C . ILE B 1 173 ? -22.436 -11.252 12.047 1.00 62.11 173 ILE B C 1
ATOM 2486 O O . ILE B 1 173 ? -23.097 -10.374 11.514 1.00 60.28 173 ILE B O 1
ATOM 2491 N N . HIS B 1 174 ? -22.792 -12.534 12.014 1.00 63.06 174 HIS B N 1
ATOM 2492 C CA . HIS B 1 174 ? -24.056 -12.948 11.373 1.00 65.21 174 HIS B CA 1
ATOM 2493 C C . HIS B 1 174 ? -25.248 -12.226 11.995 1.00 65.59 174 HIS B C 1
ATOM 2494 O O . HIS B 1 174 ? -26.014 -11.579 11.278 1.00 64.74 174 HIS B O 1
ATOM 2501 N N . ARG B 1 175 ? -25.365 -12.294 13.322 1.00 66.42 175 ARG B N 1
ATOM 2502 C CA . ARG B 1 175 ? -26.465 -11.624 14.030 1.00 68.63 175 ARG B CA 1
ATOM 2503 C C . ARG B 1 175 ? -26.302 -10.092 14.044 1.00 67.12 175 ARG B C 1
ATOM 2504 O O . ARG B 1 175 ? -27.288 -9.365 14.130 1.00 68.23 175 ARG B O 1
ATOM 2512 N N . GLY B 1 176 ? -25.072 -9.604 13.935 1.00 64.36 176 GLY B N 1
ATOM 2513 C CA . GLY B 1 176 ? -24.833 -8.178 13.780 1.00 63.63 176 GLY B CA 1
ATOM 2514 C C . GLY B 1 176 ? -25.309 -7.621 12.452 1.00 63.24 176 GLY B C 1
ATOM 2515 O O . GLY B 1 176 ? -25.953 -6.573 12.407 1.00 64.37 176 GLY B O 1
ATOM 2516 N N . ARG B 1 177 ? -24.982 -8.310 11.365 1.00 62.62 177 ARG B N 1
ATOM 2517 C CA . ARG B 1 177 ? -25.552 -7.992 10.053 1.00 62.77 177 ARG B CA 1
ATOM 2518 C C . ARG B 1 177 ? -27.071 -7.893 10.122 1.00 65.45 177 ARG B C 1
ATOM 2519 O O . ARG B 1 177 ? -27.667 -6.945 9.613 1.00 65.68 177 ARG B O 1
ATOM 2527 N N . GLU B 1 178 ? -27.674 -8.874 10.780 1.00 67.50 178 GLU B N 1
ATOM 2528 C CA . GLU B 1 178 ? -29.117 -9.000 10.825 1.00 70.41 178 GLU B CA 1
ATOM 2529 C C . GLU B 1 178 ? -29.771 -7.813 11.560 1.00 70.92 178 GLU B C 1
ATOM 2530 O O . GLU B 1 178 ? -30.788 -7.271 11.101 1.00 71.33 178 GLU B O 1
ATOM 2536 N N . ALA B 1 179 ? -29.160 -7.398 12.670 1.00 70.12 179 ALA B N 1
ATOM 2537 C CA . ALA B 1 179 ? -29.613 -6.232 13.431 1.00 70.41 179 ALA B CA 1
ATOM 2538 C C . ALA B 1 179 ? -29.422 -4.941 12.635 1.00 70.81 179 ALA B C 1
ATOM 2539 O O . ALA B 1 179 ? -30.329 -4.107 12.563 1.00 72.44 179 ALA B O 1
ATOM 2541 N N . LEU B 1 180 ? -28.255 -4.806 12.009 1.00 69.53 180 LEU B N 1
ATOM 2542 C CA . LEU B 1 180 ? -27.943 -3.649 11.159 1.00 69.57 180 LEU B CA 1
ATOM 2543 C C . LEU B 1 180 ? -28.886 -3.520 9.953 1.00 70.53 180 LEU B C 1
ATOM 2544 O O . LEU B 1 180 ? -29.304 -2.423 9.583 1.00 71.86 180 LEU B O 1
ATOM 2549 N N . ARG B 1 181 ? -29.197 -4.652 9.343 1.00 71.37 181 ARG B N 1
ATOM 2550 C CA . ARG B 1 181 ? -30.157 -4.742 8.244 1.00 73.90 181 ARG B CA 1
ATOM 2551 C C . ARG B 1 181 ? -31.524 -4.146 8.590 1.00 77.10 181 ARG B C 1
ATOM 2552 O O . ARG B 1 181 ? -32.104 -3.418 7.782 1.00 76.65 181 ARG B O 1
ATOM 2560 N N . LYS B 1 182 ? -32.034 -4.469 9.780 1.00 79.02 182 LYS B N 1
ATOM 2561 C CA . LYS B 1 182 ? -33.280 -3.882 10.266 1.00 81.33 182 LYS B CA 1
ATOM 2562 C C . LYS B 1 182 ? -33.160 -2.368 10.436 1.00 81.65 182 LYS B C 1
ATOM 2563 O O . LYS B 1 182 ? -34.105 -1.633 10.134 1.00 82.97 182 LYS B O 1
ATOM 2569 N N . GLN B 1 183 ? -31.995 -1.909 10.896 1.00 80.18 183 GLN B N 1
ATOM 2570 C CA . GLN B 1 183 ? -31.747 -0.482 11.093 1.00 79.84 183 GLN B CA 1
ATOM 2571 C C . GLN B 1 183 ? -31.534 0.324 9.812 1.00 78.98 183 GLN B C 1
ATOM 2572 O O . GLN B 1 183 ? -31.911 1.487 9.778 1.00 80.23 183 GLN B O 1
ATOM 2578 N N . LEU B 1 184 ? -30.931 -0.252 8.774 1.00 78.09 184 LEU B N 1
ATOM 2579 C CA . LEU B 1 184 ? -30.545 0.553 7.586 1.00 77.76 184 LEU B CA 1
ATOM 2580 C C . LEU B 1 184 ? -31.284 0.290 6.285 1.00 78.30 184 LEU B C 1
ATOM 2581 O O . LEU B 1 184 ? -31.178 1.099 5.372 1.00 77.95 184 LEU B O 1
ATOM 2586 N N . ARG B 1 185 ? -32.015 -0.819 6.189 1.00 80.43 185 ARG B N 1
ATOM 2587 C CA . ARG B 1 185 ? -32.772 -1.166 4.975 1.00 83.12 185 ARG B CA 1
ATOM 2588 C C . ARG B 1 185 ? -33.525 0.012 4.342 1.00 84.91 185 ARG B C 1
ATOM 2589 O O . ARG B 1 185 ? -33.582 0.112 3.120 1.00 82.04 185 ARG B O 1
ATOM 2597 N N . ASP B 1 186 ? -34.078 0.896 5.177 1.00 89.50 186 ASP B N 1
ATOM 2598 C CA . ASP B 1 186 ? -34.959 1.987 4.731 1.00 93.38 186 ASP B CA 1
ATOM 2599 C C . ASP B 1 186 ? -34.260 3.283 4.307 1.00 92.91 186 ASP B C 1
ATOM 2600 O O . ASP B 1 186 ? -34.927 4.187 3.807 1.00 94.50 186 ASP B O 1
ATOM 2605 N N . LEU B 1 187 ? -32.943 3.386 4.486 1.00 91.71 187 LEU B N 1
ATOM 2606 C CA . LEU B 1 187 ? -32.230 4.663 4.243 1.00 92.67 187 LEU B CA 1
ATOM 2607 C C . LEU B 1 187 ? -32.177 5.114 2.772 1.00 92.14 187 LEU B C 1
ATOM 2608 O O . LEU B 1 187 ? -32.327 4.326 1.840 1.00 91.51 187 LEU B O 1
ATOM 2614 N N . CYS C 2 3 ? -33.197 24.168 -3.747 1.00 119.51 3 CYS C N 1
ATOM 2615 C CA . CYS C 2 3 ? -31.744 24.344 -3.427 1.00 119.84 3 CYS C CA 1
ATOM 2616 C C . CYS C 2 3 ? -31.069 25.161 -4.527 1.00 119.76 3 CYS C C 1
ATOM 2617 O O . CYS C 2 3 ? -31.177 24.795 -5.695 1.00 119.43 3 CYS C O 1
ATOM 2620 N N . PRO C 2 4 ? -30.380 26.268 -4.169 1.00 120.70 4 PRO C N 1
ATOM 2621 C CA . PRO C 2 4 ? -29.683 27.039 -5.211 1.00 120.65 4 PRO C CA 1
ATOM 2622 C C . PRO C 2 4 ? -28.443 26.321 -5.760 1.00 117.78 4 PRO C C 1
ATOM 2623 O O . PRO C 2 4 ? -27.772 25.590 -5.029 1.00 116.27 4 PRO C O 1
ATOM 2627 N N . GLU C 2 5 ? -28.151 26.548 -7.039 1.00 117.35 5 GLU C N 1
ATOM 2628 C CA . GLU C 2 5 ? -27.032 25.892 -7.719 1.00 115.46 5 GLU C CA 1
ATOM 2629 C C . GLU C 2 5 ? -25.647 26.289 -7.168 1.00 114.97 5 GLU C C 1
ATOM 2630 O O . GLU C 2 5 ? -24.699 25.502 -7.255 1.00 117.67 5 GLU C O 1
ATOM 2636 N N . GLN C 2 6 ? -25.527 27.488 -6.600 1.00 114.40 6 GLN C N 1
ATOM 2637 C CA . GLN C 2 6 ? -24.243 27.967 -6.065 1.00 112.95 6 GLN C CA 1
ATOM 2638 C C . GLN C 2 6 ? -23.702 27.099 -4.914 1.00 106.65 6 GLN C C 1
ATOM 2639 O O . GLN C 2 6 ? -22.488 26.921 -4.808 1.00 104.79 6 GLN C O 1
ATOM 2645 N N . ILE C 2 7 ? -24.588 26.554 -4.076 1.00 102.05 7 ILE C N 1
ATOM 2646 C CA . ILE C 2 7 ? -24.166 25.704 -2.942 1.00 100.40 7 ILE C CA 1
ATOM 2647 C C . ILE C 2 7 ? -24.034 24.221 -3.349 1.00 96.97 7 ILE C C 1
ATOM 2648 O O . ILE C 2 7 ? -23.332 23.455 -2.691 1.00 93.73 7 ILE C O 1
ATOM 2653 N N . VAL C 2 8 ? -24.716 23.835 -4.428 1.00 94.55 8 VAL C N 1
ATOM 2654 C CA . VAL C 2 8 ? -24.570 22.517 -5.037 1.00 90.92 8 VAL C CA 1
ATOM 2655 C C . VAL C 2 8 ? -23.169 22.359 -5.634 1.00 90.02 8 VAL C C 1
ATOM 2656 O O . VAL C 2 8 ? -22.608 21.274 -5.593 1.00 88.43 8 VAL C O 1
ATOM 2660 N N . GLN C 2 9 ? -22.618 23.439 -6.184 1.00 90.93 9 GLN C N 1
ATOM 2661 C CA . GLN C 2 9 ? -21.216 23.475 -6.618 1.00 92.39 9 GLN C CA 1
ATOM 2662 C C . GLN C 2 9 ? -20.259 23.238 -5.437 1.00 92.16 9 GLN C C 1
ATOM 2663 O O . GLN C 2 9 ? -19.227 22.584 -5.601 1.00 90.90 9 GLN C O 1
ATOM 2669 N N . LEU C 2 10 ? -20.584 23.780 -4.264 1.00 92.23 10 LEU C N 1
ATOM 2670 C CA . LEU C 2 10 ? -19.808 23.498 -3.054 1.00 94.43 10 LEU C CA 1
ATOM 2671 C C . LEU C 2 10 ? -19.904 22.029 -2.641 1.00 92.24 10 LEU C C 1
ATOM 2672 O O . LEU C 2 10 ? -18.907 21.463 -2.181 1.00 91.70 10 LEU C O 1
ATOM 2677 N N . MET C 2 11 ? -21.090 21.426 -2.792 1.00 89.40 11 MET C N 1
ATOM 2678 C CA . MET C 2 11 ? -21.274 19.993 -2.504 1.00 88.16 11 MET C CA 1
ATOM 2679 C C . MET C 2 11 ? -20.293 19.150 -3.334 1.00 85.93 11 MET C C 1
ATOM 2680 O O . MET C 2 11 ? -19.617 18.266 -2.805 1.00 84.02 11 MET C O 1
ATOM 2685 N N . HIS C 2 12 ? -20.202 19.456 -4.624 1.00 84.50 12 HIS C N 1
ATOM 2686 C CA . HIS C 2 12 ? -19.276 18.760 -5.510 1.00 85.70 12 HIS C CA 1
ATOM 2687 C C . HIS C 2 12 ? -17.819 19.017 -5.147 1.00 87.67 12 HIS C C 1
ATOM 2688 O O . HIS C 2 12 ? -16.987 18.122 -5.278 1.00 89.60 12 HIS C O 1
ATOM 2695 N N . MET C 2 13 ? -17.523 20.230 -4.688 1.00 90.60 13 MET C N 1
ATOM 2696 C CA . MET C 2 13 ? -16.162 20.613 -4.281 1.00 92.77 13 MET C CA 1
ATOM 2697 C C . MET C 2 13 ? -15.735 19.843 -3.012 1.00 91.43 13 MET C C 1
ATOM 2698 O O . MET C 2 13 ? -14.563 19.472 -2.870 1.00 89.84 13 MET C O 1
ATOM 2703 N N . HIS C 2 14 ? -16.682 19.588 -2.102 1.00 91.10 14 HIS C N 1
ATOM 2704 C CA . HIS C 2 14 ? -16.413 18.740 -0.931 1.00 91.20 14 HIS C CA 1
ATOM 2705 C C . HIS C 2 14 ? -16.065 17.327 -1.379 1.00 88.81 14 HIS C C 1
ATOM 2706 O O . HIS C 2 14 ? -15.047 16.778 -0.963 1.00 88.83 14 HIS C O 1
ATOM 2713 N N . LEU C 2 15 ? -16.907 16.763 -2.243 1.00 85.54 15 LEU C N 1
ATOM 2714 C CA . LEU C 2 15 ? -16.735 15.395 -2.728 1.00 83.28 15 LEU C CA 1
ATOM 2715 C C . LEU C 2 15 ? -15.473 15.200 -3.580 1.00 83.11 15 LEU C C 1
ATOM 2716 O O . LEU C 2 15 ? -14.870 14.132 -3.541 1.00 81.30 15 LEU C O 1
ATOM 2721 N N . ASP C 2 16 ? -15.067 16.229 -4.322 1.00 83.87 16 ASP C N 1
ATOM 2722 C CA . ASP C 2 16 ? -13.752 16.238 -4.984 1.00 84.94 16 ASP C CA 1
ATOM 2723 C C . ASP C 2 16 ? -12.564 16.265 -4.006 1.00 90.38 16 ASP C C 1
ATOM 2724 O O . ASP C 2 16 ? -11.456 15.866 -4.367 1.00 92.47 16 ASP C O 1
ATOM 2729 N N . GLY C 2 17 ? -12.786 16.757 -2.791 1.00 95.06 17 GLY C N 1
ATOM 2730 C CA . GLY C 2 17 ? -11.735 16.849 -1.784 1.00 99.84 17 GLY C CA 1
ATOM 2731 C C . GLY C 2 17 ? -10.813 18.030 -2.022 1.00 104.19 17 GLY C C 1
ATOM 2732 O O . GLY C 2 17 ? -9.614 17.942 -1.749 1.00 104.12 17 GLY C O 1
ATOM 2733 N N . ASP C 2 18 ? -11.367 19.129 -2.541 1.00 107.27 18 ASP C N 1
ATOM 2734 C CA . ASP C 2 18 ? -10.610 20.367 -2.730 1.00 112.17 18 ASP C CA 1
ATOM 2735 C C . ASP C 2 18 ? -11.409 21.628 -2.356 1.00 114.85 18 ASP C C 1
ATOM 2736 O O . ASP C 2 18 ? -11.243 22.677 -2.981 1.00 116.82 18 ASP C O 1
ATOM 2741 N N . ILE C 2 19 ? -12.263 21.522 -1.332 1.00 117.20 19 ILE C N 1
ATOM 2742 C CA . ILE C 2 19 ? -12.854 22.721 -0.709 1.00 120.72 19 ILE C CA 1
ATOM 2743 C C . ILE C 2 19 ? -11.766 23.533 -0.007 1.00 127.13 19 ILE C C 1
ATOM 2744 O O . ILE C 2 19 ? -10.824 22.971 0.565 1.00 128.33 19 ILE C O 1
ATOM 2749 N N . LEU C 2 20 ? -11.910 24.855 -0.070 1.00 130.78 20 LEU C N 1
ATOM 2750 C CA . LEU C 2 20 ? -11.080 25.769 0.705 1.00 135.92 20 LEU C CA 1
ATOM 2751 C C . LEU C 2 20 ? -11.675 25.781 2.129 1.00 140.00 20 LEU C C 1
ATOM 2752 O O . LEU C 2 20 ? -12.908 25.754 2.266 1.00 140.53 20 LEU C O 1
ATOM 2757 N N . PRO C 2 21 ? -10.826 25.811 3.191 1.00 142.44 21 PRO C N 1
ATOM 2758 C CA . PRO C 2 21 ? -11.382 25.882 4.566 1.00 142.73 21 PRO C CA 1
ATOM 2759 C C . PRO C 2 21 ? -12.272 27.108 4.870 1.00 143.42 21 PRO C C 1
ATOM 2760 O O . PRO C 2 21 ? -13.071 27.053 5.807 1.00 141.28 21 PRO C O 1
ATOM 2764 N N . LYS C 2 22 ? -12.128 28.184 4.089 1.00 145.52 22 LYS C N 1
ATOM 2765 C CA . LYS C 2 22 ? -13.051 29.338 4.124 1.00 147.03 22 LYS C CA 1
ATOM 2766 C C . LYS C 2 22 ? -14.447 29.002 3.574 1.00 143.66 22 LYS C C 1
ATOM 2767 O O . LYS C 2 22 ? -15.453 29.465 4.122 1.00 142.65 22 LYS C O 1
ATOM 2773 N N . ASP C 2 23 ? -14.491 28.216 2.492 1.00 141.42 23 ASP C N 1
ATOM 2774 C CA . ASP C 2 23 ? -15.751 27.734 1.881 1.00 137.18 23 ASP C CA 1
ATOM 2775 C C . ASP C 2 23 ? -16.312 26.412 2.467 1.00 134.72 23 ASP C C 1
ATOM 2776 O O . ASP C 2 23 ? -17.425 26.015 2.105 1.00 131.46 23 ASP C O 1
ATOM 2781 N N . GLU C 2 24 ? -15.570 25.744 3.358 1.00 135.05 24 GLU C N 1
ATOM 2782 C CA . GLU C 2 24 ? -16.076 24.534 4.038 1.00 133.89 24 GLU C CA 1
ATOM 2783 C C . GLU C 2 24 ? -17.148 24.876 5.086 1.00 133.24 24 GLU C C 1
ATOM 2784 O O . GLU C 2 24 ? -18.155 24.170 5.188 1.00 130.13 24 GLU C O 1
ATOM 2790 N N . HIS C 2 25 ? -16.927 25.950 5.854 1.00 134.47 25 HIS C N 1
ATOM 2791 C CA . HIS C 2 25 ? -17.932 26.463 6.819 1.00 133.83 25 HIS C CA 1
ATOM 2792 C C . HIS C 2 25 ? -19.199 27.039 6.149 1.00 129.17 25 HIS C C 1
ATOM 2793 O O . HIS C 2 25 ? -20.268 27.055 6.764 1.00 127.93 25 HIS C O 1
ATOM 2800 N N . VAL C 2 26 ? -19.079 27.502 4.903 1.00 125.42 26 VAL C N 1
ATOM 2801 C CA . VAL C 2 26 ? -20.222 28.045 4.155 1.00 124.18 26 VAL C CA 1
ATOM 2802 C C . VAL C 2 26 ? -21.273 26.955 3.881 1.00 121.69 26 VAL C C 1
ATOM 2803 O O . VAL C 2 26 ? -22.460 27.167 4.138 1.00 119.97 26 VAL C O 1
ATOM 2807 N N . LEU C 2 27 ? -20.819 25.799 3.385 1.00 121.31 27 LEU C N 1
ATOM 2808 C CA . LEU C 2 27 ? -21.695 24.665 3.008 1.00 117.97 27 LEU C CA 1
ATOM 2809 C C . LEU C 2 27 ? -22.487 24.051 4.173 1.00 115.85 27 LEU C C 1
ATOM 2810 O O . LEU C 2 27 ? -23.668 23.739 4.017 1.00 111.14 27 LEU C O 1
ATOM 2815 N N . ASN C 2 28 ? -21.835 23.867 5.321 1.00 117.92 28 ASN C N 1
ATOM 2816 C CA . ASN C 2 28 ? -22.480 23.259 6.500 1.00 122.76 28 ASN C CA 1
ATOM 2817 C C . ASN C 2 28 ? -23.698 24.054 6.984 1.00 124.51 28 ASN C C 1
ATOM 2818 O O . ASN C 2 28 ? -24.678 23.477 7.472 1.00 123.12 28 ASN C O 1
ATOM 2823 N N . GLU C 2 29 ? -23.615 25.374 6.847 1.00 125.66 29 GLU C N 1
ATOM 2824 C CA . GLU C 2 29 ? -24.708 26.274 7.198 1.00 129.64 29 GLU C CA 1
ATOM 2825 C C . GLU C 2 29 ? -25.989 25.957 6.420 1.00 129.15 29 GLU C C 1
ATOM 2826 O O . GLU C 2 29 ? -27.082 25.969 6.997 1.00 131.01 29 GLU C O 1
ATOM 2832 N N . HIS C 2 30 ? -25.846 25.663 5.127 1.00 126.04 30 HIS C N 1
ATOM 2833 C CA . HIS C 2 30 ? -27.000 25.445 4.249 1.00 125.58 30 HIS C CA 1
ATOM 2834 C C . HIS C 2 30 ? -27.691 24.104 4.480 1.00 125.94 30 HIS C C 1
ATOM 2835 O O . HIS C 2 30 ? -28.897 24.006 4.291 1.00 126.55 30 HIS C O 1
ATOM 2842 N N . LEU C 2 31 ? -26.943 23.081 4.888 1.00 126.17 31 LEU C N 1
ATOM 2843 C CA . LEU C 2 31 ? -27.513 21.744 5.072 1.00 125.77 31 LEU C CA 1
ATOM 2844 C C . LEU C 2 31 ? -28.508 21.697 6.241 1.00 128.27 31 LEU C C 1
ATOM 2845 O O . LEU C 2 31 ? -29.705 21.489 6.018 1.00 126.59 31 LEU C O 1
ATOM 2850 N N . GLU C 2 32 ? -28.027 21.925 7.465 1.00 131.58 32 GLU C N 1
ATOM 2851 C CA . GLU C 2 32 ? -28.899 21.986 8.662 1.00 135.84 32 GLU C CA 1
ATOM 2852 C C . GLU C 2 32 ? -30.141 22.862 8.507 1.00 136.54 32 GLU C C 1
ATOM 2853 O O . GLU C 2 32 ? -31.210 22.516 9.013 1.00 138.14 32 GLU C O 1
ATOM 2859 N N . THR C 2 33 ? -29.981 24.002 7.840 1.00 135.96 33 THR C N 1
ATOM 2860 C CA . THR C 2 33 ? -31.069 24.958 7.661 1.00 137.73 33 THR C CA 1
ATOM 2861 C C . THR C 2 33 ? -31.926 24.611 6.436 1.00 136.36 33 THR C C 1
ATOM 2862 O O . THR C 2 33 ? -33.112 24.306 6.586 1.00 134.90 33 THR C O 1
ATOM 2866 N N . CYS C 2 34 ? -31.325 24.655 5.240 1.00 135.94 34 CYS C N 1
ATOM 2867 C CA . CYS C 2 34 ? -32.041 24.372 3.977 1.00 131.59 34 CYS C CA 1
ATOM 2868 C C . CYS C 2 34 ? -32.219 22.855 3.808 1.00 130.88 34 CYS C C 1
ATOM 2869 O O . CYS C 2 34 ? -31.280 22.138 3.455 1.00 130.64 34 CYS C O 1
ATOM 2872 N N . GLU C 2 35 ? -33.432 22.384 4.098 1.00 130.97 35 GLU C N 1
ATOM 2873 C CA . GLU C 2 35 ? -33.795 20.968 3.962 1.00 129.17 35 GLU C CA 1
ATOM 2874 C C . GLU C 2 35 ? -33.841 20.475 2.514 1.00 125.12 35 GLU C C 1
ATOM 2875 O O . GLU C 2 35 ? -33.787 19.273 2.283 1.00 123.74 35 GLU C O 1
ATOM 2881 N N . LYS C 2 36 ? -33.963 21.383 1.546 1.00 123.76 36 LYS C N 1
ATOM 2882 C CA . LYS C 2 36 ? -33.835 20.996 0.135 1.00 123.06 36 LYS C CA 1
ATOM 2883 C C . LYS C 2 36 ? -32.378 20.709 -0.259 1.00 120.57 36 LYS C C 1
ATOM 2884 O O . LYS C 2 36 ? -32.127 19.827 -1.087 1.00 115.31 36 LYS C O 1
ATOM 2890 N N . CYS C 2 37 ? -31.435 21.451 0.327 1.00 119.54 37 CYS C N 1
ATOM 2891 C CA . CYS C 2 37 ? -30.001 21.194 0.130 1.00 117.45 37 CYS C CA 1
ATOM 2892 C C . CYS C 2 37 ? -29.459 20.059 1.002 1.00 118.06 37 CYS C C 1
ATOM 2893 O O . CYS C 2 37 ? -28.389 19.524 0.713 1.00 119.38 37 CYS C O 1
ATOM 2896 N N . ARG C 2 38 ? -30.185 19.695 2.058 1.00 119.06 38 ARG C N 1
ATOM 2897 C CA . ARG C 2 38 ? -29.810 18.556 2.904 1.00 117.17 38 ARG C CA 1
ATOM 2898 C C . ARG C 2 38 ? -30.227 17.214 2.274 1.00 110.69 38 ARG C C 1
ATOM 2899 O O . ARG C 2 38 ? -29.476 16.239 2.341 1.00 109.67 38 ARG C O 1
ATOM 2907 N N . LYS C 2 39 ? -31.421 17.176 1.679 1.00 105.89 39 LYS C N 1
ATOM 2908 C CA . LYS C 2 39 ? -31.913 16.005 0.936 1.00 103.01 39 LYS C CA 1
ATOM 2909 C C . LYS C 2 39 ? -31.084 15.739 -0.334 1.00 99.11 39 LYS C C 1
ATOM 2910 O O . LYS C 2 39 ? -30.786 14.591 -0.658 1.00 95.29 39 LYS C O 1
ATOM 2916 N N . HIS C 2 40 ? -30.726 16.809 -1.040 1.00 96.61 40 HIS C N 1
ATOM 2917 C CA . HIS C 2 40 ? -29.884 16.726 -2.244 1.00 93.42 40 HIS C CA 1
ATOM 2918 C C . HIS C 2 40 ? -28.530 16.077 -1.945 1.00 88.97 40 HIS C C 1
ATOM 2919 O O . HIS C 2 40 ? -28.138 15.144 -2.628 1.00 86.68 40 HIS C O 1
ATOM 2926 N N . PHE C 2 41 ? -27.832 16.586 -0.930 1.00 88.91 41 PHE C N 1
ATOM 2927 C CA . PHE C 2 41 ? -26.527 16.051 -0.505 1.00 86.87 41 PHE C CA 1
ATOM 2928 C C . PHE C 2 41 ? -26.629 14.611 0.017 1.00 85.58 41 PHE C C 1
ATOM 2929 O O . PHE C 2 41 ? -25.735 13.803 -0.228 1.00 85.41 41 PHE C O 1
ATOM 2937 N N . TYR C 2 42 ? -27.714 14.300 0.729 1.00 83.98 42 TYR C N 1
ATOM 2938 C CA . TYR C 2 42 ? -27.959 12.941 1.246 1.00 83.31 42 TYR C CA 1
ATOM 2939 C C . TYR C 2 42 ? -28.103 11.928 0.104 1.00 81.41 42 TYR C C 1
ATOM 2940 O O . TYR C 2 42 ? -27.554 10.840 0.166 1.00 79.18 42 TYR C O 1
ATOM 2949 N N . GLU C 2 43 ? -28.839 12.314 -0.935 1.00 83.63 43 GLU C N 1
ATOM 2950 C CA . GLU C 2 43 ? -29.043 11.484 -2.132 1.00 82.96 43 GLU C CA 1
ATOM 2951 C C . GLU C 2 43 ? -27.735 11.202 -2.898 1.00 80.73 43 GLU C C 1
ATOM 2952 O O . GLU C 2 43 ? -27.530 10.102 -3.432 1.00 76.09 43 GLU C O 1
ATOM 2958 N N . MET C 2 44 ? -26.850 12.194 -2.929 1.00 79.86 44 MET C N 1
ATOM 2959 C CA . MET C 2 44 ? -25.585 12.060 -3.636 1.00 78.71 44 MET C CA 1
ATOM 2960 C C . MET C 2 44 ? -24.619 11.124 -2.915 1.00 75.67 44 MET C C 1
ATOM 2961 O O . MET C 2 44 ? -23.977 10.290 -3.549 1.00 74.11 44 MET C O 1
ATOM 2966 N N . GLU C 2 45 ? -24.526 11.277 -1.595 1.00 73.70 45 GLU C N 1
ATOM 2967 C CA . GLU C 2 45 ? -23.667 10.442 -0.765 1.00 71.84 45 GLU C CA 1
ATOM 2968 C C . GLU C 2 45 ? -24.154 8.999 -0.693 1.00 71.28 45 GLU C C 1
ATOM 2969 O O . GLU C 2 45 ? -23.324 8.059 -0.637 1.00 69.64 45 GLU C O 1
ATOM 2975 N N . LYS C 2 46 ? -25.484 8.838 -0.652 1.00 69.55 46 LYS C N 1
ATOM 2976 C CA . LYS C 2 46 ? -26.127 7.51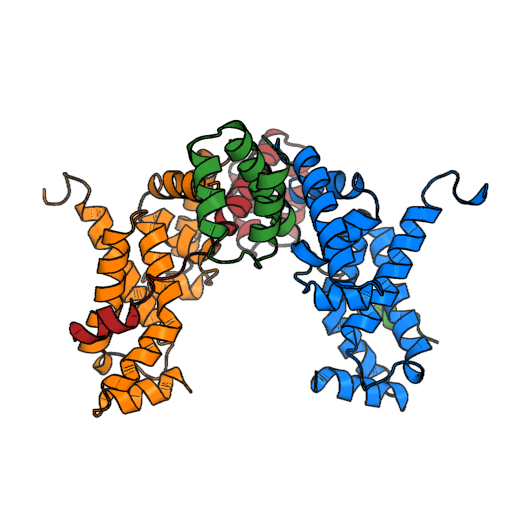9 -0.700 1.00 69.37 46 LYS C CA 1
ATOM 2977 C C . LYS C 2 46 ? -25.840 6.835 -2.037 1.00 68.36 46 LYS C C 1
ATOM 2978 O O . LYS C 2 46 ? -25.599 5.624 -2.077 1.00 68.44 46 LYS C O 1
ATOM 2984 N N . SER C 2 47 ? -25.866 7.608 -3.120 1.00 65.50 47 SER C N 1
ATOM 2985 C CA . SER C 2 47 ? -25.609 7.061 -4.451 1.00 64.11 47 SER C CA 1
ATOM 2986 C C . SER C 2 47 ? -24.147 6.667 -4.629 1.00 61.82 47 SER C C 1
ATOM 2987 O O . SER C 2 47 ? -23.850 5.576 -5.109 1.00 61.83 47 SER C O 1
ATOM 2990 N N . ILE C 2 48 ? -23.252 7.564 -4.228 1.00 59.81 48 ILE C N 1
ATOM 2991 C CA . ILE C 2 48 ? -21.815 7.296 -4.179 1.00 58.18 48 ILE C CA 1
ATOM 2992 C C . ILE C 2 48 ? -21.471 6.032 -3.384 1.00 57.14 48 ILE C C 1
ATOM 2993 O O . ILE C 2 48 ? -20.590 5.270 -3.786 1.00 56.31 48 ILE C O 1
ATOM 2998 N N . ALA C 2 49 ? -22.172 5.812 -2.275 1.00 57.66 49 ALA C N 1
ATOM 2999 C CA . ALA C 2 49 ? -21.958 4.632 -1.431 1.00 57.05 49 ALA C CA 1
ATOM 3000 C C . ALA C 2 49 ? -22.445 3.322 -2.078 1.00 57.10 49 ALA C C 1
ATOM 3001 O O . ALA C 2 49 ? -21.859 2.267 -1.861 1.00 56.91 49 ALA C O 1
ATOM 3003 N N . LEU C 2 50 ? -23.529 3.381 -2.845 1.00 57.23 50 LEU C N 1
ATOM 3004 C CA . LEU C 2 50 ? -24.020 2.195 -3.543 1.00 57.78 50 LEU C CA 1
ATOM 3005 C C . LEU C 2 50 ? -23.114 1.819 -4.716 1.00 56.24 50 LEU C C 1
ATOM 3006 O O . LEU C 2 50 ? -22.842 0.632 -4.921 1.00 55.73 50 LEU C O 1
ATOM 3011 N N . VAL C 2 51 ? -22.624 2.825 -5.448 1.00 54.65 51 VAL C N 1
ATOM 3012 C CA . VAL C 2 51 ? -21.692 2.602 -6.571 1.00 53.65 51 VAL C CA 1
ATOM 3013 C C . VAL C 2 51 ? -20.362 1.976 -6.141 1.00 52.89 51 VAL C C 1
ATOM 3014 O O . VAL C 2 51 ? -19.845 1.089 -6.802 1.00 50.79 51 VAL C O 1
ATOM 3018 N N . ARG C 2 52 ? -19.815 2.457 -5.033 1.00 55.82 52 ARG C N 1
ATOM 3019 C CA . ARG C 2 52 ? -18.609 1.869 -4.438 1.00 57.46 52 ARG C CA 1
ATOM 3020 C C . ARG C 2 52 ? -18.780 0.420 -4.021 1.00 57.24 52 ARG C C 1
ATOM 3021 O O . ARG C 2 52 ? -17.814 -0.326 -4.054 1.00 59.24 52 ARG C O 1
ATOM 3029 N N . SER C 2 53 ? -19.995 0.006 -3.673 1.00 57.99 53 SER C N 1
ATOM 3030 C CA . SER C 2 53 ? -20.225 -1.403 -3.337 1.00 61.15 53 SER C CA 1
ATOM 3031 C C . SER C 2 53 ? -20.207 -2.347 -4.545 1.00 61.23 53 SER C C 1
ATOM 3032 O O . SER C 2 53 ? -20.306 -3.550 -4.338 1.00 64.14 53 SER C O 1
ATOM 3035 N N . THR C 2 54 ? -20.050 -1.833 -5.774 1.00 60.19 54 THR C N 1
ATOM 3036 C CA . THR C 2 54 ? -19.908 -2.682 -6.975 1.00 60.51 54 THR C CA 1
ATOM 3037 C C . THR C 2 54 ? -18.455 -2.907 -7.478 1.00 63.11 54 THR C C 1
ATOM 3038 O O . THR C 2 54 ? -18.226 -3.117 -8.672 1.00 60.50 54 THR C O 1
ATOM 3042 N N . SER C 2 55 ? -17.491 -2.926 -6.552 1.00 69.03 55 SER C N 1
ATOM 3043 C CA . SER C 2 55 ? -16.057 -2.964 -6.875 1.00 70.97 55 SER C CA 1
ATOM 3044 C C . SER C 2 55 ? -15.405 -4.315 -6.522 1.00 75.67 55 SER C C 1
ATOM 3045 O O . SER C 2 55 ? -14.255 -4.367 -6.093 1.00 79.49 55 SER C O 1
ATOM 3048 N N . HIS C 2 56 ? -16.126 -5.402 -6.783 1.00 81.75 56 HIS C N 1
ATOM 3049 C CA . HIS C 2 56 ? -15.776 -6.772 -6.313 1.00 86.31 56 HIS C CA 1
ATOM 3050 C C . HIS C 2 56 ? -15.459 -7.748 -7.441 1.00 83.14 56 HIS C C 1
ATOM 3051 O O . HIS C 2 56 ? -15.382 -8.961 -7.219 1.00 83.25 56 HIS C O 1
ATOM 3058 N N . VAL C 2 57 ? -15.261 -7.231 -8.650 1.00 79.56 57 VAL C N 1
ATOM 3059 C CA . VAL C 2 57 ? -15.337 -8.092 -9.827 1.00 75.28 57 VAL C CA 1
ATOM 3060 C C . VAL C 2 57 ? -13.937 -8.490 -10.226 1.00 73.64 57 VAL C C 1
ATOM 3061 O O . VAL C 2 57 ? -13.019 -7.663 -10.296 1.00 69.73 57 VAL C O 1
ATOM 3065 N N . GLU C 2 58 ? -13.800 -9.787 -10.442 1.00 74.91 58 GLU C N 1
ATOM 3066 C CA . GLU C 2 58 ? -12.552 -10.400 -10.795 1.00 77.15 58 GLU C CA 1
ATOM 3067 C C . GLU C 2 58 ? -12.725 -10.949 -12.194 1.00 75.36 58 GLU C C 1
ATOM 3068 O O . GLU C 2 58 ? -13.848 -11.187 -12.637 1.00 74.27 58 GLU C O 1
ATOM 3074 N N . ALA C 2 59 ? -11.614 -11.129 -12.901 1.00 73.51 59 ALA C N 1
ATOM 3075 C CA . ALA C 2 59 ? -11.662 -11.661 -14.248 1.00 71.92 59 ALA C CA 1
ATOM 3076 C C . ALA C 2 59 ? -12.107 -13.117 -14.198 1.00 74.63 59 ALA C C 1
ATOM 3077 O O . ALA C 2 59 ? -12.031 -13.747 -13.137 1.00 73.43 59 ALA C O 1
ATOM 3079 N N . PRO C 2 60 ? -12.581 -13.656 -15.341 1.00 77.69 60 PRO C N 1
ATOM 3080 C CA . PRO C 2 60 ? -12.922 -15.083 -15.431 1.00 78.74 60 PRO C CA 1
ATOM 3081 C C . PRO C 2 60 ? -11.751 -16.000 -15.145 1.00 81.84 60 PRO C C 1
ATOM 3082 O O . PRO C 2 60 ? -10.590 -15.596 -15.274 1.00 81.03 60 PRO C O 1
ATOM 3086 N N . ALA C 2 61 ? -12.079 -17.238 -14.788 1.00 85.99 61 ALA C N 1
ATOM 3087 C CA . ALA C 2 61 ? -11.114 -18.206 -14.266 1.00 87.44 61 ALA C CA 1
ATOM 3088 C C . ALA C 2 61 ? -9.848 -18.373 -15.113 1.00 87.59 61 ALA C C 1
ATOM 3089 O O . ALA C 2 61 ? -8.736 -18.418 -14.567 1.00 88.43 61 ALA C O 1
ATOM 3091 N N . ASP C 2 62 ? -10.015 -18.453 -16.433 1.00 85.75 62 ASP C N 1
ATOM 3092 C CA . ASP C 2 62 ? -8.908 -18.803 -17.336 1.00 85.46 62 ASP C CA 1
ATOM 3093 C C . ASP C 2 62 ? -8.507 -17.650 -18.242 1.00 81.67 62 ASP C C 1
ATOM 3094 O O . ASP C 2 62 ? -7.947 -17.869 -19.316 1.00 81.42 62 ASP C O 1
ATOM 3099 N N . PHE C 2 63 ? -8.755 -16.426 -17.773 1.00 78.23 63 PHE C N 1
ATOM 3100 C CA . PHE C 2 63 ? -8.598 -15.212 -18.566 1.00 74.86 63 PHE C CA 1
ATOM 3101 C C . PHE C 2 63 ? -7.212 -15.084 -19.186 1.00 73.87 63 PHE C C 1
ATOM 3102 O O . PHE C 2 63 ? -7.104 -14.782 -20.370 1.00 75.29 63 PHE C O 1
ATOM 3110 N N . THR C 2 64 ? -6.160 -15.334 -18.409 1.00 72.64 64 THR C N 1
ATOM 3111 C CA . THR C 2 64 ? -4.804 -15.039 -18.897 1.00 72.63 64 THR C CA 1
ATOM 3112 C C . THR C 2 64 ? -4.286 -16.154 -19.804 1.00 71.74 64 THR C C 1
ATOM 3113 O O . THR C 2 64 ? -3.472 -15.896 -20.680 1.00 70.62 64 THR C O 1
ATOM 3117 N N . ALA C 2 65 ? -4.780 -17.373 -19.633 1.00 73.11 65 ALA C N 1
ATOM 3118 C CA . ALA C 2 65 ? -4.492 -18.436 -20.601 1.00 74.81 65 ALA C CA 1
ATOM 3119 C C . ALA C 2 65 ? -5.097 -18.062 -21.946 1.00 75.11 65 ALA C C 1
ATOM 3120 O O . ALA C 2 65 ? -4.429 -18.125 -22.978 1.00 75.43 65 ALA C O 1
ATOM 3122 N N . ASN C 2 66 ? -6.357 -17.632 -21.913 1.00 76.42 66 ASN C N 1
ATOM 3123 C CA . ASN C 2 66 ? -7.064 -17.202 -23.123 1.00 76.91 66 ASN C CA 1
ATOM 3124 C C . ASN C 2 66 ? -6.407 -16.014 -23.822 1.00 73.94 66 ASN C C 1
ATOM 3125 O O . ASN C 2 66 ? -6.413 -15.958 -25.050 1.00 73.06 66 ASN C O 1
ATOM 3130 N N . VAL C 2 67 ? -5.824 -15.093 -23.049 1.00 71.80 67 VAL C N 1
ATOM 3131 C CA . VAL C 2 67 ? -5.090 -13.959 -23.623 1.00 70.20 67 VAL C CA 1
ATOM 3132 C C . VAL C 2 67 ? -3.795 -14.439 -24.287 1.00 72.08 67 VAL C C 1
ATOM 3133 O O . VAL C 2 67 ? -3.510 -14.060 -25.420 1.00 69.81 67 VAL C O 1
ATOM 3137 N N . MET C 2 68 ? -3.023 -15.275 -23.592 1.00 76.46 68 MET C N 1
ATOM 3138 C CA . MET C 2 68 ? -1.769 -15.808 -24.153 1.00 80.05 68 MET C CA 1
ATOM 3139 C C . MET C 2 68 ? -1.998 -16.575 -25.465 1.00 82.35 68 MET C C 1
ATOM 3140 O O . MET C 2 68 ? -1.222 -16.427 -26.409 1.00 83.07 68 MET C O 1
ATOM 3145 N N . ALA C 2 69 ? -3.076 -17.357 -25.531 1.00 85.35 69 ALA C N 1
ATOM 3146 C CA . ALA C 2 69 ? -3.413 -18.137 -26.737 1.00 87.35 69 ALA C CA 1
ATOM 3147 C C . ALA C 2 69 ? -3.700 -17.296 -27.993 1.00 89.43 69 ALA C C 1
ATOM 3148 O O . ALA C 2 69 ? -3.507 -17.789 -29.110 1.00 89.15 69 ALA C O 1
ATOM 3150 N N . LYS C 2 70 ? -4.158 -16.049 -27.811 1.00 89.80 70 LYS C N 1
ATOM 3151 C CA . LYS C 2 70 ? -4.524 -15.158 -28.930 1.00 91.41 70 LYS C CA 1
ATOM 3152 C C . LYS C 2 70 ? -3.394 -14.258 -29.484 1.00 90.21 70 LYS C C 1
ATOM 3153 O O . LYS C 2 70 ? -3.626 -13.511 -30.440 1.00 89.49 70 LYS C O 1
ATOM 3159 N N . LEU C 2 71 ? -2.193 -14.312 -28.905 1.00 90.49 71 LEU C N 1
ATOM 3160 C CA . LEU C 2 71 ? -1.109 -13.391 -29.303 1.00 91.76 71 LEU C CA 1
ATOM 3161 C C . LEU C 2 71 ? -0.453 -13.825 -30.615 1.00 95.55 71 LEU C C 1
ATOM 3162 O O . LEU C 2 71 ? -0.342 -15.023 -30.868 1.00 98.65 71 LEU C O 1
ATOM 3167 N N . PRO C 2 72 ? -0.016 -12.857 -31.454 1.00 98.78 72 PRO C N 1
ATOM 3168 C CA . PRO C 2 72 ? 0.756 -13.208 -32.653 1.00 100.21 72 PRO C CA 1
ATOM 3169 C C . PRO C 2 72 ? 2.202 -13.547 -32.317 1.00 98.91 72 PRO C C 1
ATOM 3170 O O . PRO C 2 72 ? 2.471 -14.633 -31.820 1.00 97.37 72 PRO C O 1
ATOM 3174 N N . CYS D 2 3 ? -37.912 -16.135 4.083 1.00 87.75 3 CYS D N 1
ATOM 3175 C CA . CYS D 2 3 ? -36.832 -16.928 3.417 1.00 87.20 3 CYS D CA 1
ATOM 3176 C C . CYS D 2 3 ? -36.382 -18.066 4.333 1.00 87.89 3 CYS D C 1
ATOM 3177 O O . CYS D 2 3 ? -36.156 -17.825 5.527 1.00 87.55 3 CYS D O 1
ATOM 3180 N N . PRO D 2 4 ? -36.243 -19.300 3.787 1.00 89.36 4 PRO D N 1
ATOM 3181 C CA . PRO D 2 4 ? -35.760 -20.414 4.613 1.00 90.47 4 PRO D CA 1
ATOM 3182 C C . PRO D 2 4 ? -34.453 -20.062 5.322 1.00 90.26 4 PRO D C 1
ATOM 3183 O O . PRO D 2 4 ? -33.485 -19.649 4.669 1.00 88.32 4 PRO D O 1
ATOM 3187 N N . GLU D 2 5 ? -34.434 -20.223 6.643 1.00 92.10 5 GLU D N 1
ATOM 3188 C CA . GLU D 2 5 ? -33.272 -19.857 7.449 1.00 91.79 5 GLU D CA 1
ATOM 3189 C C . GLU D 2 5 ? -32.017 -20.648 7.047 1.00 91.00 5 GLU D C 1
ATOM 3190 O O . GLU D 2 5 ? -30.903 -20.160 7.203 1.00 88.04 5 GLU D O 1
ATOM 3196 N N . GLN D 2 6 ? -32.218 -21.856 6.525 1.00 92.49 6 GLN D N 1
ATOM 3197 C CA . GLN D 2 6 ? -31.154 -22.635 5.877 1.00 93.56 6 GLN D CA 1
ATOM 3198 C C . GLN D 2 6 ? -30.444 -21.822 4.777 1.00 89.18 6 GLN D C 1
ATOM 3199 O O . GLN D 2 6 ? -29.220 -21.862 4.659 1.00 87.10 6 GLN D O 1
ATOM 3205 N N . ILE D 2 7 ? -31.226 -21.102 3.974 1.00 86.85 7 ILE D N 1
ATOM 3206 C CA . ILE D 2 7 ? -30.698 -20.254 2.886 1.00 84.73 7 ILE D CA 1
ATOM 3207 C C . ILE D 2 7 ? -30.064 -18.955 3.434 1.00 80.38 7 ILE D C 1
ATOM 3208 O O . ILE D 2 7 ? -29.047 -18.488 2.912 1.00 76.01 7 ILE D O 1
ATOM 3213 N N . VAL D 2 8 ? -30.664 -18.391 4.486 1.00 78.24 8 VAL D N 1
ATOM 3214 C CA . VAL D 2 8 ? -30.102 -17.228 5.175 1.00 74.82 8 VAL D CA 1
ATOM 3215 C C . VAL D 2 8 ? -28.682 -17.528 5.707 1.00 73.95 8 VAL D C 1
ATOM 3216 O O . VAL D 2 8 ? -27.831 -16.648 5.663 1.00 72.52 8 VAL D O 1
ATOM 3220 N N . GLN D 2 9 ? -28.431 -18.751 6.189 1.00 74.52 9 GLN D N 1
ATOM 3221 C CA . GLN D 2 9 ? -27.073 -19.174 6.559 1.00 74.48 9 GLN D CA 1
ATOM 3222 C C . GLN D 2 9 ? -26.119 -19.097 5.377 1.00 72.24 9 GLN D C 1
ATOM 3223 O O . GLN D 2 9 ? -25.003 -18.614 5.519 1.00 70.88 9 GLN D O 1
ATOM 3229 N N . LEU D 2 10 ? -26.555 -19.578 4.219 1.00 71.59 10 LEU D N 1
ATOM 3230 C CA . LEU D 2 10 ? -25.738 -19.496 3.009 1.00 70.84 10 LEU D CA 1
ATOM 3231 C C . LEU D 2 10 ? -25.385 -18.049 2.656 1.00 68.55 10 LEU D C 1
ATOM 3232 O O . LEU D 2 10 ? -24.251 -17.766 2.252 1.00 67.46 10 LEU D O 1
ATOM 3237 N N . MET D 2 11 ? -26.355 -17.145 2.815 1.00 66.89 11 MET D N 1
ATOM 3238 C CA . MET D 2 11 ? -26.128 -15.709 2.599 1.00 64.81 11 MET D CA 1
ATOM 3239 C C . MET D 2 11 ? -24.999 -15.212 3.493 1.00 62.03 11 MET D C 1
ATOM 3240 O O . MET D 2 11 ? -24.078 -14.560 3.016 1.00 60.56 11 MET D O 1
ATOM 3245 N N . HIS D 2 12 ? -25.068 -15.553 4.772 1.00 61.68 12 HIS D N 1
ATOM 3246 C CA . HIS D 2 12 ? -24.023 -15.188 5.724 1.00 61.65 12 HIS D CA 1
ATOM 3247 C C . HIS D 2 12 ? -22.687 -15.846 5.410 1.00 62.88 12 HIS D C 1
ATOM 3248 O O . HIS D 2 12 ? -21.643 -15.212 5.571 1.00 61.96 12 HIS D O 1
ATOM 3255 N N . MET D 2 13 ? -22.728 -17.088 4.930 1.00 66.62 13 MET D N 1
ATOM 3256 C CA . MET D 2 13 ? -21.527 -17.787 4.460 1.00 68.83 13 MET D CA 1
ATOM 3257 C C . MET D 2 13 ? -20.923 -17.135 3.221 1.00 67.82 13 MET D C 1
ATOM 3258 O O . MET D 2 13 ? -19.700 -17.040 3.109 1.00 67.58 13 MET D O 1
ATOM 3263 N N . HIS D 2 14 ? -21.770 -16.693 2.295 1.00 67.00 14 HIS D N 1
ATOM 3264 C CA . HIS D 2 14 ? -21.299 -15.955 1.114 1.00 66.91 14 HIS D CA 1
ATOM 3265 C C . HIS D 2 14 ? -20.628 -14.630 1.515 1.00 65.54 14 HIS D C 1
ATOM 3266 O O . HIS D 2 14 ? -19.566 -14.300 1.007 1.00 64.86 14 HIS D O 1
ATOM 3273 N N . LEU D 2 15 ? -21.255 -13.890 2.429 1.00 65.59 15 LEU D N 1
ATOM 3274 C CA . LEU D 2 15 ? -20.739 -12.594 2.912 1.00 63.74 15 LEU D CA 1
ATOM 3275 C C . LEU D 2 15 ? -19.436 -12.692 3.726 1.00 64.11 15 LEU D C 1
ATOM 3276 O O . LEU D 2 15 ? -18.647 -11.750 3.749 1.00 62.40 15 LEU D O 1
ATOM 3281 N N . ASP D 2 16 ? -19.215 -13.826 4.388 1.00 66.25 16 ASP D N 1
ATOM 3282 C CA . ASP D 2 16 ? -17.937 -14.091 5.065 1.00 66.33 16 ASP D CA 1
ATOM 3283 C C . ASP D 2 16 ? -16.796 -14.424 4.094 1.00 69.34 16 ASP D C 1
ATOM 3284 O O . ASP D 2 16 ? -15.637 -14.369 4.490 1.00 70.27 16 ASP D O 1
ATOM 3289 N N . GLY D 2 17 ? -17.112 -14.790 2.850 1.00 73.05 17 GLY D N 1
ATOM 3290 C CA . GLY D 2 17 ? -16.114 -15.308 1.908 1.00 77.62 17 GLY D CA 1
ATOM 3291 C C . GLY D 2 17 ? -15.742 -16.733 2.264 1.00 82.77 17 GLY D C 1
ATOM 3292 O O . GLY D 2 17 ? -14.572 -17.111 2.181 1.00 86.89 17 GLY D O 1
ATOM 3293 N N . ASP D 2 18 ? -16.752 -17.500 2.681 1.00 87.34 18 ASP D N 1
ATOM 3294 C CA . ASP D 2 18 ? -16.619 -18.889 3.146 1.00 91.86 18 ASP D CA 1
ATOM 3295 C C . ASP D 2 18 ? -17.457 -19.914 2.344 1.00 93.44 18 ASP D C 1
ATOM 3296 O O . ASP D 2 18 ? -17.246 -21.125 2.465 1.00 97.33 18 ASP D O 1
ATOM 3301 N N . ILE D 2 19 ? -18.406 -19.435 1.543 1.00 91.60 19 ILE D N 1
ATOM 3302 C CA . ILE D 2 19 ? -19.313 -20.301 0.800 1.00 92.09 19 ILE D CA 1
ATOM 3303 C C . ILE D 2 19 ? -18.575 -21.176 -0.218 1.00 96.55 19 ILE D C 1
ATOM 3304 O O . ILE D 2 19 ? -17.641 -20.719 -0.871 1.00 96.51 19 ILE D O 1
ATOM 3309 N N . LEU D 2 20 ? -19.003 -22.432 -0.339 1.00 102.27 20 LEU D N 1
ATOM 3310 C CA . LEU D 2 20 ? -18.434 -23.376 -1.307 1.00 106.70 20 LEU D CA 1
ATOM 3311 C C . LEU D 2 20 ? -19.164 -23.238 -2.659 1.00 109.50 20 LEU D C 1
ATOM 3312 O O . LEU D 2 20 ? -20.318 -22.805 -2.683 1.00 107.34 20 LEU D O 1
ATOM 3317 N N . PRO D 2 21 ? -18.508 -23.608 -3.785 1.00 113.70 21 PRO D N 1
ATOM 3318 C CA . PRO D 2 21 ? -19.155 -23.566 -5.117 1.00 114.39 21 PRO D CA 1
ATOM 3319 C C . PRO D 2 21 ? -20.499 -24.310 -5.219 1.00 115.85 21 PRO D C 1
ATOM 3320 O O . PRO D 2 21 ? -21.394 -23.879 -5.957 1.00 116.35 21 PRO D O 1
ATOM 3324 N N . LYS D 2 22 ? -20.625 -25.405 -4.472 1.00 116.47 22 LYS D N 1
ATOM 3325 C CA . LYS D 2 22 ? -21.861 -26.198 -4.420 1.00 115.94 22 LYS D CA 1
ATOM 3326 C C . LYS D 2 22 ? -23.000 -25.356 -3.833 1.00 111.80 22 LYS D C 1
ATOM 3327 O O . LYS D 2 22 ? -24.100 -25.300 -4.378 1.00 110.08 22 LYS D O 1
ATOM 3333 N N . ASP D 2 23 ? -22.701 -24.681 -2.727 1.00 109.38 23 ASP D N 1
ATOM 3334 C CA . ASP D 2 23 ? -23.677 -23.860 -2.004 1.00 106.02 23 ASP D CA 1
ATOM 3335 C C . ASP D 2 23 ? -23.982 -22.516 -2.691 1.00 104.23 23 ASP D C 1
ATOM 3336 O O . ASP D 2 23 ? -25.080 -21.984 -2.523 1.00 102.91 23 ASP D O 1
ATOM 3341 N N . GLU D 2 24 ? -23.020 -21.963 -3.438 1.00 103.97 24 GLU D N 1
ATOM 3342 C CA . GLU D 2 24 ? -23.248 -20.725 -4.219 1.00 103.73 24 GLU D CA 1
ATOM 3343 C C . GLU D 2 24 ? -24.362 -20.898 -5.252 1.00 104.06 24 GLU D C 1
ATOM 3344 O O . GLU D 2 24 ? -25.203 -20.007 -5.410 1.00 101.34 24 GLU D O 1
ATOM 3350 N N . HIS D 2 25 ? -24.354 -22.037 -5.950 1.00 105.34 25 HIS D N 1
ATOM 3351 C CA . HIS D 2 25 ? -25.432 -22.379 -6.887 1.00 105.17 25 HIS D CA 1
ATOM 3352 C C . HIS D 2 25 ? -26.759 -22.644 -6.155 1.00 101.06 25 HIS D C 1
ATOM 3353 O O . HIS D 2 25 ? -27.816 -22.246 -6.645 1.00 99.37 25 HIS D O 1
ATOM 3360 N N . VAL D 2 26 ? -26.713 -23.294 -4.991 1.00 97.55 26 VAL D N 1
ATOM 3361 C CA . VAL D 2 26 ? -27.928 -23.449 -4.168 1.00 96.59 26 VAL D CA 1
ATOM 3362 C C . VAL D 2 26 ? -28.482 -22.057 -3.810 1.00 94.83 26 VAL D C 1
ATOM 3363 O O . VAL D 2 26 ? -29.690 -21.826 -3.953 1.00 94.84 26 VAL D O 1
ATOM 3367 N N . LEU D 2 27 ? -27.589 -21.139 -3.401 1.00 92.03 27 LEU D N 1
ATOM 3368 C CA . LEU D 2 27 ? -27.956 -19.761 -3.011 1.00 88.03 27 LEU D CA 1
ATOM 3369 C C . LEU D 2 27 ? -28.561 -18.969 -4.179 1.00 87.55 27 LEU D C 1
ATOM 3370 O O . LEU D 2 27 ? -29.589 -18.320 -4.012 1.00 84.95 27 LEU D O 1
ATOM 3375 N N . ASN D 2 28 ? -27.927 -19.030 -5.350 1.00 90.28 28 ASN D N 1
ATOM 3376 C CA . ASN D 2 28 ? -28.408 -18.302 -6.542 1.00 92.41 28 ASN D CA 1
ATOM 3377 C C . ASN D 2 28 ? -29.725 -18.866 -7.093 1.00 94.92 28 ASN D C 1
ATOM 3378 O O . ASN D 2 28 ? -30.574 -18.101 -7.560 1.00 93.73 28 ASN D O 1
ATOM 3383 N N . GLU D 2 29 ? -29.893 -20.190 -7.038 1.00 98.02 29 GLU D N 1
ATOM 3384 C CA . GLU D 2 29 ? -31.155 -20.825 -7.432 1.00 99.96 29 GLU D CA 1
ATOM 3385 C C . GLU D 2 29 ? -32.297 -20.287 -6.579 1.00 98.07 29 GLU D C 1
ATOM 3386 O O . GLU D 2 29 ? -33.345 -19.932 -7.115 1.00 97.68 29 GLU D O 1
ATOM 3392 N N . HIS D 2 30 ? -32.066 -20.203 -5.265 1.00 95.52 30 HIS D N 1
ATOM 3393 C CA . HIS D 2 30 ? -33.051 -19.656 -4.319 1.00 94.46 30 HIS D CA 1
ATOM 3394 C C . HIS D 2 30 ? -33.330 -18.138 -4.454 1.00 94.75 30 HIS D C 1
ATOM 3395 O O . HIS D 2 30 ? -34.451 -17.707 -4.180 1.00 93.85 30 HIS D O 1
ATOM 3402 N N . LEU D 2 31 ? -32.340 -17.334 -4.863 1.00 94.74 31 LEU D N 1
ATOM 3403 C CA . LEU D 2 31 ? -32.542 -15.872 -5.029 1.00 94.35 31 LEU D CA 1
ATOM 3404 C C . LEU D 2 31 ? -33.413 -15.499 -6.233 1.00 96.58 31 LEU D C 1
ATOM 3405 O O . LEU D 2 31 ? -34.176 -14.537 -6.172 1.00 97.22 31 LEU D O 1
ATOM 3410 N N . GLU D 2 32 ? -33.282 -16.246 -7.323 1.00 99.43 32 GLU D N 1
ATOM 3411 C CA . GLU D 2 32 ? -34.138 -16.059 -8.495 1.00 102.71 32 GLU D CA 1
ATOM 3412 C C . GLU D 2 32 ? -35.556 -16.535 -8.207 1.00 104.64 32 GLU D C 1
ATOM 3413 O O . GLU D 2 32 ? -36.519 -15.813 -8.460 1.00 105.03 32 GLU D O 1
ATOM 3419 N N . THR D 2 33 ? -35.665 -17.745 -7.664 1.00 106.24 33 THR D N 1
ATOM 3420 C CA . THR D 2 33 ? -36.956 -18.379 -7.409 1.00 108.79 33 THR D CA 1
ATOM 3421 C C . THR D 2 33 ? -37.728 -17.787 -6.212 1.00 108.38 33 THR D C 1
ATOM 3422 O O . THR D 2 33 ? -38.928 -17.519 -6.326 1.00 110.14 33 THR D O 1
ATOM 3426 N N . CYS D 2 34 ? -37.048 -17.565 -5.087 1.00 106.02 34 CYS D N 1
ATOM 3427 C CA . CYS D 2 34 ? -37.707 -17.114 -3.861 1.00 104.74 34 CYS D CA 1
ATOM 3428 C C . CYS D 2 34 ? -37.574 -15.595 -3.753 1.00 103.02 34 CYS D C 1
ATOM 3429 O O . CYS D 2 34 ? -36.472 -15.068 -3.586 1.00 101.31 34 CYS D O 1
ATOM 3432 N N . GLU D 2 35 ? -38.705 -14.901 -3.849 1.00 102.26 35 GLU D N 1
ATOM 3433 C CA . GLU D 2 35 ? -38.722 -13.439 -3.901 1.00 100.60 35 GLU D CA 1
ATOM 3434 C C . GLU D 2 35 ? -38.524 -12.821 -2.509 1.00 97.86 35 GLU D C 1
ATOM 3435 O O . GLU D 2 35 ? -38.136 -11.663 -2.388 1.00 97.45 35 GLU D O 1
ATOM 3441 N N . LYS D 2 36 ? -38.763 -13.605 -1.464 1.00 97.77 36 LYS D N 1
ATOM 3442 C CA . LYS D 2 36 ? -38.470 -13.189 -0.090 1.00 96.80 36 LYS D CA 1
ATOM 3443 C C . LYS D 2 36 ? -36.961 -13.220 0.246 1.00 92.94 36 LYS D C 1
ATOM 3444 O O . LYS D 2 36 ? -36.503 -12.421 1.062 1.00 90.82 36 LYS D O 1
ATOM 3450 N N . CYS D 2 37 ? -36.199 -14.128 -0.372 1.00 90.46 37 CYS D N 1
ATOM 3451 C CA . CYS D 2 37 ? -34.745 -14.220 -0.143 1.00 87.21 37 CYS D CA 1
ATOM 3452 C C . CYS D 2 37 ? -33.967 -13.112 -0.846 1.00 85.83 37 CYS D C 1
ATOM 3453 O O . CYS D 2 37 ? -33.011 -12.575 -0.287 1.00 84.81 37 CYS D O 1
ATOM 3456 N N . ARG D 2 38 ? -34.369 -12.803 -2.078 1.00 85.83 38 ARG D N 1
ATOM 3457 C CA . ARG D 2 38 ? -33.790 -11.697 -2.840 1.00 84.79 38 ARG D CA 1
ATOM 3458 C C . ARG D 2 38 ? -33.962 -10.369 -2.106 1.00 82.97 38 ARG D C 1
ATOM 3459 O O . ARG D 2 38 ? -33.051 -9.556 -2.113 1.00 84.62 38 ARG D O 1
ATOM 3467 N N . LYS D 2 39 ? -35.099 -10.157 -1.456 1.00 81.97 39 LYS D N 1
ATOM 3468 C CA . LYS D 2 39 ? -35.303 -8.929 -0.686 1.00 81.74 39 LYS D CA 1
ATOM 3469 C C . LYS D 2 39 ? -34.474 -8.948 0.610 1.00 77.90 39 LYS D C 1
ATOM 3470 O O . LYS D 2 39 ? -33.933 -7.919 1.029 1.00 75.75 39 LYS D O 1
ATOM 3476 N N . HIS D 2 40 ? -34.379 -10.121 1.234 1.00 74.79 40 HIS D N 1
ATOM 3477 C CA . HIS D 2 40 ? -33.576 -10.298 2.447 1.00 72.27 40 HIS D CA 1
ATOM 3478 C C . HIS D 2 40 ? -32.096 -9.992 2.201 1.00 69.14 40 HIS D C 1
ATOM 3479 O O . HIS D 2 40 ? -31.469 -9.262 2.967 1.00 67.07 40 HIS D O 1
ATOM 3486 N N . PHE D 2 41 ? -31.552 -10.568 1.140 1.00 67.63 41 PHE D N 1
ATOM 3487 C CA . PHE D 2 41 ? -30.157 -10.375 0.794 1.00 66.50 41 PHE D CA 1
ATOM 3488 C C . PHE D 2 41 ? -29.905 -8.955 0.288 1.00 65.84 41 PHE D C 1
ATOM 3489 O O . PHE D 2 41 ? -28.916 -8.334 0.662 1.00 62.95 41 PHE D O 1
ATOM 3497 N N . TYR D 2 42 ? -30.815 -8.445 -0.542 1.00 68.02 42 TYR D N 1
ATOM 3498 C CA . TYR D 2 42 ? -30.742 -7.060 -1.059 1.00 69.36 42 TYR D CA 1
ATOM 3499 C C . TYR D 2 42 ? -30.708 -6.029 0.080 1.00 69.78 42 TYR D C 1
ATOM 3500 O O . TYR D 2 42 ? -29.952 -5.062 0.030 1.00 69.65 42 TYR D O 1
ATOM 3509 N N . GLU D 2 43 ? -31.545 -6.244 1.090 1.00 70.98 43 GLU D N 1
ATOM 3510 C CA . GLU D 2 43 ? -31.555 -5.408 2.290 1.00 71.37 43 GLU D CA 1
ATOM 3511 C C . GLU D 2 43 ? -30.251 -5.507 3.107 1.00 69.26 43 GLU D C 1
ATOM 3512 O O . GLU D 2 43 ? -29.841 -4.537 3.763 1.00 68.00 43 GLU D O 1
ATOM 3518 N N . MET D 2 44 ? -29.609 -6.677 3.053 1.00 68.17 44 MET D N 1
ATOM 3519 C CA . MET D 2 44 ? -28.348 -6.912 3.750 1.00 65.97 44 MET D CA 1
ATOM 3520 C C . MET D 2 44 ? -27.186 -6.207 3.075 1.00 63.93 44 MET D C 1
ATOM 3521 O O . MET D 2 44 ? -26.378 -5.544 3.730 1.00 62.27 44 MET D O 1
ATOM 3526 N N . GLU D 2 45 ? -27.105 -6.371 1.758 1.00 63.30 45 GLU D N 1
ATOM 3527 C CA . GLU D 2 45 ? -26.040 -5.766 0.966 1.00 61.73 45 GLU D CA 1
ATOM 3528 C C . GLU D 2 45 ? -26.128 -4.236 1.028 1.00 61.36 45 GLU D C 1
ATOM 3529 O O . GLU D 2 45 ? -25.101 -3.571 1.118 1.00 60.95 45 GLU D O 1
ATOM 3535 N N . LYS D 2 46 ? -27.350 -3.694 1.023 1.00 62.12 46 LYS D N 1
ATOM 3536 C CA . LYS D 2 46 ? -27.586 -2.246 1.130 1.00 62.63 46 LYS D CA 1
ATOM 3537 C C . LYS D 2 46 ? -27.067 -1.700 2.453 1.00 61.31 46 LYS D C 1
ATOM 3538 O O . LYS D 2 46 ? -26.376 -0.683 2.500 1.00 61.61 46 LYS D O 1
ATOM 3544 N N . SER D 2 47 ? -27.417 -2.385 3.527 1.00 60.70 47 SER D N 1
ATOM 3545 C CA . SER D 2 47 ? -26.896 -2.053 4.845 1.00 60.40 47 SER D CA 1
ATOM 3546 C C . SER D 2 47 ? -25.368 -2.108 4.903 1.00 58.22 47 SER D C 1
ATOM 3547 O O . SER D 2 47 ? -24.749 -1.165 5.395 1.00 59.15 47 SER D O 1
ATOM 3550 N N . ILE D 2 48 ? -24.777 -3.170 4.356 1.00 55.81 48 ILE D N 1
ATOM 3551 C CA . ILE D 2 48 ? -23.318 -3.341 4.348 1.00 54.14 48 ILE D CA 1
ATOM 3552 C C . ILE D 2 48 ? -22.613 -2.230 3.569 1.00 55.22 48 ILE D C 1
ATOM 3553 O O . ILE D 2 48 ? -21.599 -1.701 4.017 1.00 55.60 48 ILE D O 1
ATOM 3558 N N . ALA D 2 49 ? -23.174 -1.862 2.428 1.00 56.55 49 ALA D N 1
ATOM 3559 C CA . ALA D 2 49 ? -22.658 -0.773 1.612 1.00 56.46 49 ALA D CA 1
ATOM 3560 C C . ALA D 2 49 ? -22.735 0.569 2.338 1.00 58.76 49 ALA D C 1
ATOM 3561 O O . ALA D 2 49 ? -21.819 1.412 2.216 1.00 59.41 49 ALA D O 1
ATOM 3563 N N . LEU D 2 50 ? -23.830 0.776 3.071 1.00 59.66 50 LEU D N 1
ATOM 3564 C CA . LEU D 2 50 ? -24.026 2.025 3.795 1.00 62.01 50 LEU D CA 1
ATOM 3565 C C . LEU D 2 50 ? -23.094 2.155 5.004 1.00 62.33 50 LEU D C 1
ATOM 3566 O O . LEU D 2 50 ? -22.552 3.220 5.246 1.00 64.69 50 LEU D O 1
ATOM 3571 N N . VAL D 2 51 ? -22.882 1.077 5.742 1.00 61.95 51 VAL D N 1
ATOM 3572 C CA . VAL D 2 51 ? -21.935 1.103 6.861 1.00 62.10 51 VAL D CA 1
ATOM 3573 C C . VAL D 2 51 ? -20.484 1.254 6.408 1.00 60.60 51 VAL D C 1
ATOM 3574 O O . VAL D 2 51 ? -19.669 1.755 7.150 1.00 60.56 51 VAL D O 1
ATOM 3578 N N . ARG D 2 52 ? -20.149 0.806 5.207 1.00 61.03 52 ARG D N 1
ATOM 3579 C CA . ARG D 2 52 ? -18.797 1.005 4.677 1.00 60.30 52 ARG D CA 1
ATOM 3580 C C . ARG D 2 52 ? -18.573 2.448 4.225 1.00 62.48 52 ARG D C 1
ATOM 3581 O O . ARG D 2 52 ? -17.446 2.899 4.216 1.00 64.32 52 ARG D O 1
ATOM 3589 N N . SER D 2 53 ? -19.630 3.174 3.864 1.00 64.66 53 SER D N 1
ATOM 3590 C CA . SER D 2 53 ? -19.507 4.596 3.496 1.00 67.31 53 SER D CA 1
ATOM 3591 C C . SER D 2 53 ? -19.247 5.554 4.669 1.00 70.33 53 SER D C 1
ATOM 3592 O O . SER D 2 53 ? -19.023 6.743 4.451 1.00 71.18 53 SER D O 1
ATOM 3595 N N . THR D 2 54 ? -19.278 5.042 5.898 1.00 73.77 54 THR D N 1
ATOM 3596 C CA . THR D 2 54 ? -19.003 5.835 7.094 1.00 77.50 54 THR D CA 1
ATOM 3597 C C . THR D 2 54 ? -17.606 5.559 7.688 1.00 79.73 54 THR D C 1
ATOM 3598 O O . THR D 2 54 ? -17.456 5.443 8.907 1.00 74.05 54 THR D O 1
ATOM 3602 N N . SER D 2 55 ? -16.591 5.504 6.812 1.00 86.93 55 SER D N 1
ATOM 3603 C CA . SER D 2 55 ? -15.206 5.082 7.157 1.00 89.37 55 SER D CA 1
ATOM 3604 C C . SER D 2 55 ? -14.194 6.233 7.072 1.00 91.55 55 SER D C 1
ATOM 3605 O O . SER D 2 55 ? -13.068 6.043 6.600 1.00 89.04 55 SER D O 1
ATOM 3608 N N . HIS D 2 56 ? -14.568 7.404 7.589 1.00 96.98 56 HIS D N 1
ATOM 3609 C CA . HIS D 2 56 ? -13.859 8.656 7.261 1.00 100.18 56 HIS D CA 1
ATOM 3610 C C . HIS D 2 56 ? -13.255 9.480 8.404 1.00 100.49 56 HIS D C 1
ATOM 3611 O O . HIS D 2 56 ? -12.384 10.318 8.135 1.00 101.47 56 HIS D O 1
ATOM 3618 N N . VAL D 2 57 ? -13.664 9.257 9.655 1.00 99.02 57 VAL D N 1
ATOM 3619 C CA . VAL D 2 57 ? -13.411 10.282 10.695 1.00 98.80 57 VAL D CA 1
ATOM 3620 C C . VAL D 2 57 ? -11.951 10.322 11.142 1.00 96.19 57 VAL D C 1
ATOM 3621 O O . VAL D 2 57 ? -11.193 9.362 10.976 1.00 91.57 57 VAL D O 1
ATOM 3625 N N . GLU D 2 58 ? -11.590 11.454 11.723 1.00 97.60 58 GLU D N 1
ATOM 3626 C CA . GLU D 2 58 ? -10.232 11.717 12.141 1.00 99.22 58 GLU D CA 1
ATOM 3627 C C . GLU D 2 58 ? -10.282 12.419 13.480 1.00 99.54 58 GLU D C 1
ATOM 3628 O O . GLU D 2 58 ? -11.298 13.023 13.841 1.00 102.13 58 GLU D O 1
ATOM 3634 N N . ALA D 2 59 ? -9.180 12.337 14.214 1.00 96.94 59 ALA D N 1
ATOM 3635 C CA . ALA D 2 59 ? -9.105 12.892 15.558 1.00 98.19 59 ALA D CA 1
ATOM 3636 C C . ALA D 2 59 ? -9.219 14.427 15.569 1.00 102.56 59 ALA D C 1
ATOM 3637 O O . ALA D 2 59 ? -9.144 15.047 14.513 1.00 103.80 59 ALA D O 1
ATOM 3639 N N . PRO D 2 60 ? -9.419 15.037 16.760 1.00 105.48 60 PRO D N 1
ATOM 3640 C CA . PRO D 2 60 ? -9.302 16.485 16.914 1.00 110.36 60 PRO D CA 1
ATOM 3641 C C . PRO D 2 60 ? -7.924 16.995 16.501 1.00 113.86 60 PRO D C 1
ATOM 3642 O O . PRO D 2 60 ? -6.949 16.227 16.526 1.00 111.67 60 PRO D O 1
ATOM 3646 N N . ALA D 2 61 ? -7.863 18.281 16.148 1.00 116.37 61 ALA D N 1
ATOM 3647 C CA . ALA D 2 61 ? -6.673 18.887 15.535 1.00 118.83 61 ALA D CA 1
ATOM 3648 C C . ALA D 2 61 ? -5.399 18.679 16.348 1.00 117.94 61 ALA D C 1
ATOM 3649 O O . ALA D 2 61 ? -4.361 18.318 15.788 1.00 119.23 61 ALA D O 1
ATOM 3651 N N . ASP D 2 62 ? -5.496 18.889 17.661 1.00 116.28 62 ASP D N 1
ATOM 3652 C CA . ASP D 2 62 ? -4.347 18.809 18.571 1.00 114.99 62 ASP D CA 1
ATOM 3653 C C . ASP D 2 62 ? -4.410 17.590 19.491 1.00 110.79 62 ASP D C 1
ATOM 3654 O O . ASP D 2 62 ? -3.878 17.629 20.599 1.00 110.17 62 ASP D O 1
ATOM 3659 N N . PHE D 2 63 ? -5.019 16.498 19.016 1.00 106.90 63 PHE D N 1
ATOM 3660 C CA . PHE D 2 63 ? -5.188 15.276 19.815 1.00 103.01 63 PHE D CA 1
ATOM 3661 C C . PHE D 2 63 ? -3.854 14.776 20.360 1.00 101.51 63 PHE D C 1
ATOM 3662 O O . PHE D 2 63 ? -3.729 14.514 21.560 1.00 100.65 63 PHE D O 1
ATOM 3670 N N . THR D 2 64 ? -2.868 14.657 19.474 1.00 100.65 64 THR D N 1
ATOM 3671 C CA . THR D 2 64 ? -1.562 14.111 19.840 1.00 101.39 64 THR D CA 1
ATOM 3672 C C . THR D 2 64 ? -0.921 14.945 20.934 1.00 106.84 64 THR D C 1
ATOM 3673 O O . THR D 2 64 ? -0.467 14.400 21.944 1.00 106.62 64 THR D O 1
ATOM 3677 N N . ALA D 2 65 ? -0.907 16.263 20.717 1.00 112.57 65 ALA D N 1
ATOM 3678 C CA . ALA D 2 65 ? -0.460 17.235 21.710 1.00 114.83 65 ALA D CA 1
ATOM 3679 C C . ALA D 2 65 ? -1.247 17.109 23.018 1.00 115.33 65 ALA D C 1
ATOM 3680 O O . ALA D 2 65 ? -0.644 17.104 24.090 1.00 119.77 65 ALA D O 1
ATOM 3682 N N . ASN D 2 66 ? -2.576 16.999 22.929 1.00 113.62 66 ASN D N 1
ATOM 3683 C CA . ASN D 2 66 ? -3.428 16.817 24.123 1.00 112.68 66 ASN D CA 1
ATOM 3684 C C . ASN D 2 66 ? -3.077 15.545 24.905 1.00 110.59 66 ASN D C 1
ATOM 3685 O O . ASN D 2 66 ? -3.073 15.570 26.137 1.00 110.70 66 ASN D O 1
ATOM 3690 N N . VAL D 2 67 ? -2.788 14.452 24.189 1.00 108.22 67 VAL D N 1
ATOM 3691 C CA . VAL D 2 67 ? -2.407 13.174 24.815 1.00 106.09 67 VAL D CA 1
ATOM 3692 C C . VAL D 2 67 ? -1.106 13.310 25.602 1.00 105.96 67 VAL D C 1
ATOM 3693 O O . VAL D 2 67 ? -1.024 12.839 26.738 1.00 102.49 67 VAL D O 1
ATOM 3697 N N . MET D 2 68 ? -0.113 13.967 24.998 1.00 107.93 68 MET D N 1
ATOM 3698 C CA . MET D 2 68 ? 1.238 14.047 25.571 1.00 108.80 68 MET D CA 1
ATOM 3699 C C . MET D 2 68 ? 1.301 14.720 26.945 1.00 108.85 68 MET D C 1
ATOM 3700 O O . MET D 2 68 ? 2.139 14.351 27.763 1.00 109.49 68 MET D O 1
ATOM 3705 N N . ALA D 2 69 ? 0.418 15.679 27.208 1.00 109.26 69 ALA D N 1
ATOM 3706 C CA . ALA D 2 69 ? 0.349 16.317 28.533 1.00 111.35 69 ALA D CA 1
ATOM 3707 C C . ALA D 2 69 ? -0.010 15.365 29.700 1.00 110.87 69 ALA D C 1
ATOM 3708 O O . ALA D 2 69 ? 0.403 15.621 30.831 1.00 111.35 69 ALA D O 1
ATOM 3710 N N . LYS D 2 70 ? -0.744 14.276 29.427 1.00 109.55 70 LYS D N 1
ATOM 3711 C CA . LYS D 2 70 ? -1.295 13.392 30.483 1.00 108.79 70 LYS D CA 1
ATOM 3712 C C . LYS D 2 70 ? -0.471 12.137 30.853 1.00 105.67 70 LYS D C 1
ATOM 3713 O O . LYS D 2 70 ? -0.936 11.309 31.639 1.00 103.33 70 LYS D O 1
ATOM 3719 N N . LEU D 2 71 ? 0.745 12.000 30.325 1.00 104.90 71 LEU D N 1
ATOM 3720 C CA . LEU D 2 71 ? 1.531 10.775 30.534 1.00 104.26 71 LEU D CA 1
ATOM 3721 C C . LEU D 2 71 ? 2.156 10.711 31.932 1.00 104.47 71 LEU D C 1
ATOM 3722 O O . LEU D 2 71 ? 1.954 9.743 32.666 1.00 100.38 71 LEU D O 1
#

Organism: Bacillus subtilis (strain 168) (NCBI:txid224308)

InterPro domains:
  IPR000838 RNA polymerase sigma factor 70, ECF, conserved site [PS01063] (45-76)
  IPR007627 RNA polymerase sigma-70 region 2 [PF04542] (24-89)
  IPR013249 RNA polymerase sigma factor 70, region 4 type 2 [PF08281] (129-180)
  IPR013324 RNA polymerase sigma factor, region 3/4-like [SSF88659] (117-185)
  IPR013325 RNA polymerase sigma factor, region 2 [SSF88946] (7-98)
  IPR014284 RNA polymerase sigma-70-like domain [TIGR02937] (18-184)
  IPR014294 RNA polymerase sigma-W, bacillaceae [TIGR02948] (1-187)
  IPR036388 Winged helix-like DNA-binding domain superfamily [G3DSA:1.10.10.10] (121-187)
  IPR039425 RNA polymerase sigma-70-like [PTHR43133] (8-186)

Radius of gyration: 24.82 Å; Cα contacts (8 Å, |Δi|>4): 487; chains: 4; bounding box: 53×56×81 Å

Solvent-accessible surface area: 23230 Å² total; per-residue (Å²): 137,166,79,4,80,111,74,1,112,71,9,95,189,56,56,67,115,6,0,22,49,0,0,76,72,22,48,49,86,0,11,7,1,0,41,5,1,7,23,56,80,152,36,0,48,68,5,0,11,50,0,0,24,129,0,40,77,68,10,116,80,10,74,71,134,138,114,12,10,6,37,0,4,73,30,0,2,87,35,1,26,67,85,26,116,71,99,131,140,69,85,171,141,180,51,3,24,87,42,0,3,85,48,0,52,130,2,79,23,60,44,18,1,0,0,0,0,50,5,2,2,127,23,56,28,113,22,0,2,90,1,29,124,39,94,68,42,40,0,36,52,50,0,30,117,0,2,54,32,0,43,142,48,0,73,128,28,183,98,41,60,130,59,0,112,72,9,73,169,57,72,71,112,3,0,21,51,0,0,68,78,26,47,46,83,0,12,10,0,0,38,4,0,10,25,68,82,144,31,0,45,65,0,0,16,50,0,0,29,119,0,47,98,61,14,98,77,10,63,66,133,133,117,3,16,4,39,0,9,70,30,0,0,78,32,0,25,56,70,9,115,82,114,96,134,100,102,160,182,69,4,13,86,40,0,4,110,57,0,65,134,3,63,13,94,35,14,2,0,0,0,0,36,3,5,7,98,25,62,32,118,23,0,6,92,1,30,119,36,95,60,41,43,0,46,77,66,0,36,152,0,2,33,20,0,34,120,40,0,91,124,25,64,76,126,154,10,8,76,21,0,9,63,72,40,22,64,67,38,110,104,178,50,71,150,60,9,87,117,53,18,156,97,44,119,134,0,87,111,22,11,40,9,0,37,8,1,6,3,0,0,113,33,0,56,108,24,126,15,40,107,93,2,22,67,64,0,45,88,121,21,125,48,64,119,140,13,4,78,16,0,7,62,64,37,26,73,72,33,107,112,170,37,53,130,64,2,68,108,54,10,137,100,30,126,153,0,77,113,24,8,43,15,0,38,7,1,10,4,0,0,107,33,0,51,102,28,120,17,37,108,92,1,18,57,76,0,45,94,131,54

Foldseek 3Di:
DVLLLVLLVCLVVPPPVSLVVVCVVCVVVLLQLLCLLPVDNVRSVVLSVVLSVVCSVCSVVDDSVDDSVLVSLLSSLVSNLVCLQVVPVCNVVVVVVSLLSVLLNPDDNLLSNLCCCVPVVPDDLVSSCSSPVHDSVVSVVSPVVSVVSSCVRPVVD/DLLLVLLVVCVVPPVVSLVVVCVVCVVVLLQLLCLLPVDNPRSVVLSVVLSVVCSVCSVVDDSVDDPNLVSLLSSLVSSLVVLQVVPPCRVCVVVSLLSVLLNVDRSLLSLLCCCCPVVVDDLVSSCSSVVHPSVSSVVSPVVSVVSSCVSPVVD/DDVVLVVVLVCVVVVNDDPVCVVVNVVCQVPPVVSVVVSVVVVVVVVVVVVVPPDDDDDCVVVVVVVPDD/DPVVLVVQLVCVVVVNHDPVSVVVNVVCLVVPVVSVVVSVVVVVVVVVVVVVPDDDDPPCVVVVVVVPD

Secondary structure (DSSP, 8-state):
-HHHHHHHHHHHTT-HHHHHHHHHHHHHHHHHHHHHHH--HHHHHHHHHHHHHHHHHTGGGS-TTS-HHHHHHHHHHHHHHHHHHHHSTTGGG--HHHHHHHHHHTS-HHHHHHHIIIIIS---HHHHHHHHTS-HHHHHHHHHHHHHHHHHHHTT-/-HHHHHHHHHHHT-GGGHHHHHHHHHHHHHHHHHHHH--HHHHHHHHHHHHHHHHHTGGG--TTS-HHHHHHHHHHHHHHHHHHHTSTTTT--HHHHHHHHHTTS-HHHHHHHHHHHTS---HHHHHHHHTS-HHHHHHHHHHHHHHHHHHHTT-/--HHHHHHHHHHHHT---HHHHHHHHHHHHH-HHHHHHHHHHHHHHHHHHTT------TTHHHHHHHT--/--HHHHHHHHHHHHT---HHHHHHHHHHHHH-HHHHHHHHHHHHHHHHHHTT------TTHHHHHHTT-

B-factor: mean 82.86, std 21.28, range [47.83, 160.17]